Protein 2G5D (pdb70)

Structure (mmCIF, N/CA/C/O backbone):
data_2G5D
#
_entry.id   2G5D
#
_cell.length_a   66.783
_cell.length_b   38.458
_cell.length_c   84.591
_cell.angle_alpha   90.00
_cell.angle_beta   106.46
_cell.angle_gamma   90.00
#
_symmetry.space_group_name_H-M   'P 1 21 1'
#
loop_
_entity.id
_entity.type
_entity.pdbx_description
1 polymer GNA33
2 water water
#
loop_
_atom_site.group_PDB
_atom_site.id
_atom_site.type_symbol
_atom_site.label_atom_id
_atom_site.label_alt_id
_atom_site.label_comp_id
_atom_site.label_asym_id
_atom_site.label_entity_id
_atom_site.label_seq_id
_atom_site.pdbx_PDB_ins_code
_atom_site.Cartn_x
_atom_site.Cartn_y
_atom_site.Cartn_z
_atom_site.occupancy
_atom_site.B_iso_or_equiv
_atom_site.auth_seq_id
_atom_site.auth_comp_id
_atom_site.auth_asym_id
_atom_site.auth_atom_id
_atom_site.pdbx_PDB_model_num
ATOM 1 N N . PRO A 1 21 ? -24.145 12.070 20.013 1.00 42.78 40 PRO A N 1
ATOM 2 C CA . PRO A 1 21 ? -24.976 10.861 20.093 1.00 42.64 40 PRO A CA 1
ATOM 3 C C . PRO A 1 21 ? -24.130 9.610 20.362 1.00 41.91 40 PRO A C 1
ATOM 4 O O . PRO A 1 21 ? -23.447 9.102 19.458 1.00 42.28 40 PRO A O 1
ATOM 8 N N . ASP A 1 22 ? -24.197 9.137 21.606 1.00 40.81 41 ASP A N 1
ATOM 9 C CA . ASP A 1 22 ? -23.385 8.040 22.111 1.00 39.78 41 ASP A CA 1
ATOM 10 C C . ASP A 1 22 ? -23.476 6.759 21.296 1.00 38.57 41 ASP A C 1
ATOM 11 O O . ASP A 1 22 ? -24.552 6.359 20.854 1.00 38.83 41 ASP A O 1
ATOM 16 N N . ARG A 1 23 ? -22.328 6.124 21.106 1.00 37.13 42 ARG A N 1
ATOM 17 C CA . ARG A 1 23 ? -22.237 4.861 20.371 1.00 35.55 42 ARG A CA 1
ATOM 18 C C . ARG A 1 23 ? -22.835 3.727 21.202 1.00 34.74 42 ARG A C 1
ATOM 19 O O . ARG A 1 23 ? -22.904 3.834 22.413 1.00 33.85 42 ARG A O 1
ATOM 27 N N . PRO A 1 24 ? -23.332 2.659 20.552 1.00 34.76 43 PRO A N 1
ATOM 28 C CA . PRO A 1 24 ? -23.800 1.529 21.363 1.00 34.90 43 PRO A CA 1
ATOM 29 C C . PRO A 1 24 ? -22.648 0.733 21.983 1.00 35.40 43 PRO A C 1
ATOM 30 O O . PRO A 1 24 ? -21.565 0.657 21.400 1.00 35.13 43 PRO A O 1
ATOM 34 N N . ALA A 1 25 ? -22.876 0.153 23.155 1.00 35.42 44 ALA A N 1
ATOM 35 C CA . ALA A 1 25 ? -21.819 -0.587 23.823 1.00 36.87 44 ALA A CA 1
ATOM 36 C C . ALA A 1 25 ? -21.626 -2.008 23.309 1.00 37.61 44 ALA A C 1
ATOM 37 O O . ALA A 1 25 ? -20.511 -2.532 23.317 1.00 39.07 44 ALA A O 1
ATOM 39 N N . GLY A 1 26 ? -22.683 -2.670 22.879 1.00 37.93 45 GLY A N 1
ATOM 40 C CA . GLY A 1 26 ? -22.481 -4.077 22.525 1.00 38.17 45 GLY A CA 1
ATOM 41 C C . GLY A 1 26 ? -22.359 -4.983 23.744 1.00 37.43 45 GLY A C 1
ATOM 42 O O . GLY A 1 26 ? -22.100 -4.526 24.856 1.00 37.80 45 GLY A O 1
ATOM 43 N N . ILE A 1 27 ? -22.540 -6.277 23.521 1.00 36.95 46 ILE A N 1
ATOM 44 C CA . ILE A 1 27 ? -22.911 -7.207 24.589 1.00 36.45 46 ILE A CA 1
ATOM 45 C C . ILE A 1 27 ? -21.704 -7.951 25.157 1.00 35.76 46 ILE A C 1
ATOM 46 O O . ILE A 1 27 ? -21.010 -8.638 24.422 1.00 35.58 46 ILE A O 1
ATOM 51 N N . PRO A 1 28 ? -21.437 -7.799 26.468 1.00 35.84 47 PRO A N 1
ATOM 52 C CA . PRO A 1 28 ? -20.255 -8.460 27.042 1.00 35.63 47 PRO A CA 1
ATOM 53 C C . PRO A 1 28 ? -20.438 -9.969 27.222 1.00 35.74 47 PRO A C 1
ATOM 54 O O . PRO A 1 28 ? -21.537 -10.436 27.539 1.00 35.49 47 PRO A O 1
ATOM 58 N N . ASP A 1 29 ? -19.367 -10.720 26.981 1.00 35.76 48 ASP A N 1
ATOM 59 C CA . ASP A 1 29 ? -19.296 -12.116 27.386 1.00 35.65 48 ASP A CA 1
ATOM 60 C C . ASP A 1 29 ? -19.446 -12.126 28.905 1.00 35.21 48 ASP A C 1
ATOM 61 O O . ASP A 1 29 ? -18.899 -11.245 29.586 1.00 34.40 48 ASP A O 1
ATOM 66 N N . PRO A 1 30 ? -20.247 -13.072 29.437 1.00 34.75 49 PRO A N 1
ATOM 67 C CA . PRO A 1 30 ? -20.519 -13.015 30.876 1.00 34.28 49 PRO A CA 1
ATOM 68 C C . PRO A 1 30 ? -19.344 -13.486 31.759 1.00 33.86 49 PRO A C 1
ATOM 69 O O . PRO A 1 30 ? -18.406 -14.122 31.268 1.00 33.54 49 PRO A O 1
ATOM 73 N N . ALA A 1 31 ? -19.394 -13.127 33.043 1.00 33.35 50 ALA A N 1
ATOM 74 C CA . ALA A 1 31 ? -18.340 -13.448 34.009 1.00 32.61 50 ALA A CA 1
ATOM 75 C C . ALA A 1 31 ? -18.029 -14.949 34.006 1.00 32.43 50 ALA A C 1
ATOM 76 O O . ALA A 1 31 ? -18.935 -15.785 33.902 1.00 31.56 50 ALA A O 1
ATOM 78 N N . GLY A 1 32 ? -16.741 -15.281 34.021 1.00 32.47 51 GLY A N 1
ATOM 79 C CA . GLY A 1 32 ? -16.329 -16.678 33.957 1.00 33.08 51 GLY A CA 1
ATOM 80 C C . GLY A 1 32 ? -16.099 -17.217 32.551 1.00 33.47 51 GLY A C 1
ATOM 81 O O . GLY A 1 32 ? -15.697 -18.361 32.403 1.00 32.82 51 GLY A O 1
ATOM 82 N N . THR A 1 33 ? -16.358 -16.411 31.520 1.00 33.54 52 THR A N 1
ATOM 83 C CA . THR A 1 33 ? -16.149 -16.854 30.119 1.00 33.65 52 THR A CA 1
ATOM 84 C C . THR A 1 33 ? -14.660 -17.046 29.848 1.00 33.86 52 THR A C 1
ATOM 85 O O . THR A 1 33 ? -13.841 -16.244 30.276 1.00 33.46 52 THR A O 1
ATOM 89 N N . THR A 1 34 ? -14.314 -18.130 29.157 1.00 33.70 53 THR A N 1
ATOM 90 C CA . THR A 1 34 ? -12.916 -18.454 28.930 1.00 33.86 53 THR A CA 1
ATOM 91 C C . THR A 1 34 ? -12.598 -18.600 27.440 1.00 34.62 53 THR A C 1
ATOM 92 O O . THR A 1 34 ? -13.457 -18.984 26.642 1.00 35.03 53 THR A O 1
ATOM 96 N N . VAL A 1 35 ? -11.361 -18.258 27.084 1.00 34.94 54 VAL A N 1
ATOM 97 C CA . VAL A 1 35 ? -10.781 -18.489 25.758 1.00 35.23 54 VAL A CA 1
ATOM 98 C C . VAL A 1 35 ? -9.395 -19.035 26.063 1.00 35.11 54 VAL A C 1
ATOM 99 O O . VAL A 1 35 ? -8.760 -18.622 27.033 1.00 36.25 54 VAL A O 1
ATOM 103 N N . ALA A 1 36 ? -8.931 -19.985 25.266 1.00 34.80 55 ALA A N 1
ATOM 104 C CA . ALA A 1 36 ? -7.631 -20.593 25.506 1.00 34.29 55 ALA A CA 1
ATOM 105 C C . ALA A 1 36 ? -6.884 -20.746 24.206 1.00 33.82 55 ALA A C 1
ATOM 106 O O . ALA A 1 36 ? -7.488 -20.944 23.157 1.00 34.60 55 ALA A O 1
ATOM 108 N N . GLY A 1 37 ? -5.565 -20.696 24.292 1.00 32.88 56 GLY A N 1
ATOM 109 C CA . GLY A 1 37 ? -4.713 -20.900 23.135 1.00 32.10 56 GLY A CA 1
ATOM 110 C C . GLY A 1 37 ? -3.308 -20.568 23.572 1.00 31.70 56 GLY A C 1
ATOM 111 O O . GLY A 1 37 ? -3.103 -19.643 24.371 1.00 30.68 56 GLY A O 1
ATOM 112 N N . GLY A 1 38 ? -2.352 -21.357 23.097 1.00 31.08 57 GLY A N 1
ATOM 113 C CA . GLY A 1 38 ? -0.929 -21.100 23.308 1.00 31.12 57 GLY A CA 1
ATOM 114 C C . GLY A 1 38 ? -0.427 -21.309 24.721 1.00 31.23 57 GLY A C 1
ATOM 115 O O . GLY A 1 38 ? 0.592 -20.718 25.095 1.00 31.02 57 GLY A O 1
ATOM 116 N N . GLY A 1 39 ? -1.137 -22.146 25.495 1.00 31.26 58 GLY A N 1
ATOM 117 C CA . GLY A 1 39 ? -0.921 -22.281 26.951 1.00 30.88 58 GLY A CA 1
ATOM 118 C C . GLY A 1 39 ? -1.610 -21.188 27.779 1.00 31.00 58 GLY A C 1
ATOM 119 O O . GLY A 1 39 ? -1.677 -21.262 29.020 1.00 31.25 58 GLY A O 1
ATOM 120 N N . ALA A 1 40 ? -2.129 -20.168 27.100 1.00 30.33 59 ALA A N 1
ATOM 121 C CA . ALA A 1 40 ? -2.813 -19.066 27.760 1.00 29.28 59 ALA A CA 1
ATOM 122 C C . ALA A 1 40 ? -4.315 -19.294 27.928 1.00 28.95 59 ALA A C 1
ATOM 123 O O . ALA A 1 40 ? -4.977 -19.938 27.091 1.00 27.63 59 ALA A O 1
ATOM 125 N N . VAL A 1 41 ? -4.838 -18.775 29.035 1.00 28.43 60 VAL A N 1
ATOM 126 C CA . VAL A 1 41 ? -6.280 -18.825 29.321 1.00 28.99 60 VAL A CA 1
ATOM 127 C C . VAL A 1 41 ? -6.781 -17.430 29.733 1.00 29.35 60 VAL A C 1
ATOM 128 O O . VAL A 1 41 ? -6.240 -16.791 30.626 1.00 30.18 60 VAL A O 1
ATOM 132 N N . TYR A 1 42 ? -7.803 -16.944 29.037 1.00 29.60 61 TYR A N 1
ATOM 133 C CA . TYR A 1 42 ? -8.378 -15.631 29.337 1.00 29.24 61 TYR A CA 1
ATOM 134 C C . TYR A 1 42 ? -9.758 -15.807 29.966 1.00 29.01 61 TYR A C 1
ATOM 135 O O . TYR A 1 42 ? -10.580 -16.528 29.426 1.00 28.84 61 TYR A O 1
ATOM 144 N N . THR A 1 43 ? -10.005 -15.144 31.094 1.00 29.12 62 THR A N 1
ATOM 145 C CA . THR A 1 43 ? -11.249 -15.307 31.843 1.00 29.31 62 THR A CA 1
ATOM 146 C C . THR A 1 43 ? -11.883 -13.957 32.101 1.00 30.06 62 THR A C 1
ATOM 147 O O . THR A 1 43 ? -11.235 -13.063 32.656 1.00 29.77 62 THR A O 1
ATOM 151 N N . VAL A 1 44 ? -13.155 -13.821 31.716 1.00 30.33 63 VAL A N 1
ATOM 152 C CA . VAL A 1 44 ? -13.913 -12.610 32.013 1.00 29.91 63 VAL A CA 1
ATOM 153 C C . VAL A 1 44 ? -14.167 -12.507 33.516 1.00 30.27 63 VAL A C 1
ATOM 154 O O . VAL A 1 44 ? -14.681 -13.426 34.127 1.00 29.18 63 VAL A O 1
ATOM 158 N N . VAL A 1 45 ? -13.807 -11.365 34.100 1.00 30.96 64 VAL A N 1
ATOM 159 C CA . VAL A 1 45 ? -14.064 -11.092 35.509 1.00 31.20 64 VAL A CA 1
ATOM 160 C C . VAL A 1 45 ? -14.715 -9.712 35.584 1.00 31.28 64 VAL A C 1
ATOM 161 O O . VAL A 1 45 ? -14.654 -8.972 34.611 1.00 30.36 64 VAL A O 1
ATOM 165 N N . PRO A 1 46 ? -15.346 -9.367 36.736 1.00 31.12 65 PRO A N 1
ATOM 166 C CA . PRO A 1 46 ? -15.828 -7.988 36.952 1.00 30.89 65 PRO A CA 1
ATOM 167 C C . PRO A 1 46 ? -14.697 -6.945 36.958 1.00 30.54 65 PRO A C 1
ATOM 168 O O . PRO A 1 46 ? -13.562 -7.275 37.320 1.00 30.29 65 PRO A O 1
ATOM 172 N N . HIS A 1 47 ? -15.019 -5.697 36.595 1.00 29.97 66 HIS A N 1
ATOM 173 C CA . HIS A 1 47 ? -14.063 -4.584 36.646 1.00 29.59 66 HIS A CA 1
ATOM 174 C C . HIS A 1 47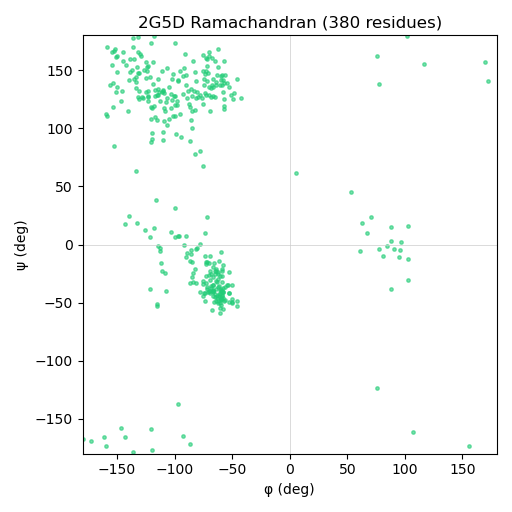 ? -13.465 -4.381 38.030 1.00 29.62 66 HIS A C 1
ATOM 175 O O . HIS A 1 47 ? -12.307 -4.030 38.141 1.00 29.40 66 HIS A O 1
ATOM 182 N N . LEU A 1 48 ? -14.280 -4.593 39.063 1.00 28.97 67 LEU A N 1
ATOM 183 C CA . LEU A 1 48 ? -13.888 -4.381 40.469 1.00 29.36 67 LEU A CA 1
ATOM 184 C C . LEU A 1 48 ? -13.077 -5.526 41.066 1.00 27.67 67 LEU A C 1
ATOM 185 O O . LEU A 1 48 ? -12.623 -5.473 42.196 1.00 28.50 67 LEU A O 1
ATOM 190 N N . SER A 1 49 ? -12.881 -6.560 40.287 1.00 27.98 68 SER A N 1
ATOM 191 C CA . SER A 1 49 ? -11.843 -7.543 40.599 1.00 27.64 68 SER A CA 1
ATOM 192 C C . SER A 1 49 ? -10.382 -7.045 40.350 1.00 28.15 68 SER A C 1
ATOM 193 O O . SER A 1 49 ? -9.423 -7.676 40.816 1.00 27.92 68 SER A O 1
ATOM 196 N N . MET A 1 50 ? -10.225 -5.943 39.606 1.00 28.75 69 MET A N 1
ATOM 197 C CA . MET A 1 50 ? -8.927 -5.276 39.463 1.00 29.05 69 MET A CA 1
ATOM 198 C C . MET A 1 50 ? -8.626 -4.394 40.694 1.00 29.32 69 MET A C 1
ATOM 199 O O . MET A 1 50 ? -9.467 -3.610 41.118 1.00 28.71 69 MET A O 1
ATOM 204 N N . PRO A 1 51 ? -7.446 -4.597 41.310 1.00 28.62 70 PRO A N 1
ATOM 205 C CA . PRO A 1 51 ? -7.144 -3.901 42.553 1.00 28.70 70 PRO A CA 1
ATOM 206 C C . PRO A 1 51 ? -6.957 -2.396 42.304 1.00 29.03 70 PRO A C 1
ATOM 207 O O . PRO A 1 51 ? -6.313 -2.021 41.339 1.00 28.23 70 PRO A O 1
ATOM 211 N N . HIS A 1 52 ? -7.563 -1.563 43.150 1.00 29.71 71 HIS A N 1
ATOM 212 C CA . HIS A 1 52 ? -7.507 -0.100 43.005 1.00 30.31 71 HIS A CA 1
ATOM 213 C C . HIS A 1 52 ? -8.131 0.449 41.722 1.00 30.04 71 HIS A C 1
ATOM 214 O O . HIS A 1 52 ? -7.885 1.596 41.353 1.00 31.00 71 HIS A O 1
ATOM 221 N N . TRP A 1 53 ? -8.968 -0.358 41.086 1.00 29.83 72 TRP A N 1
ATOM 222 C CA . TRP A 1 53 ? -9.796 0.074 39.973 1.00 29.91 72 TRP A CA 1
ATOM 223 C C . TRP A 1 53 ? -10.490 1.413 40.253 1.00 29.72 72 TRP A C 1
ATOM 224 O O . TRP A 1 53 ? -10.409 2.333 39.446 1.00 30.36 72 TRP A O 1
ATOM 235 N N . ALA A 1 54 ? -11.189 1.493 41.379 1.00 29.65 73 ALA A N 1
ATOM 236 C CA . ALA A 1 54 ? -11.941 2.697 41.795 1.00 29.43 73 ALA A CA 1
ATOM 237 C C . ALA A 1 54 ? -11.113 3.974 41.791 1.00 29.66 73 ALA A C 1
ATOM 238 O O . ALA A 1 54 ? -11.604 5.031 41.345 1.00 28.79 73 ALA A O 1
ATOM 240 N N . ALA A 1 55 ? -9.868 3.866 42.281 1.00 29.96 74 ALA A N 1
ATOM 241 C CA . ALA A 1 55 ? -8.957 4.999 42.480 1.00 30.73 74 ALA A CA 1
ATOM 242 C C . ALA A 1 55 ? -8.031 5.369 41.288 1.00 31.49 74 ALA A C 1
ATOM 243 O O . ALA A 1 55 ? -7.165 6.245 41.406 1.00 30.73 74 ALA A O 1
ATOM 245 N N . GLN A 1 56 ? -8.233 4.731 40.143 1.00 31.14 75 GLN A N 1
ATOM 246 C CA . GLN A 1 56 ? -7.469 5.069 38.938 1.00 31.75 75 GLN A CA 1
ATOM 247 C C . GLN A 1 56 ? -7.620 6.514 38.455 1.00 30.99 75 GLN A C 1
ATOM 248 O O . GLN A 1 56 ? -8.688 7.099 38.522 1.00 30.29 75 GLN A O 1
ATOM 254 N N . ASP A 1 57 ? -6.531 7.045 37.915 1.00 31.34 76 ASP A N 1
ATOM 255 C CA . ASP A 1 57 ? -6.585 8.279 37.140 1.00 30.42 76 ASP A CA 1
ATOM 256 C C . ASP A 1 57 ? -7.027 7.880 35.722 1.00 30.16 76 ASP A C 1
ATOM 257 O O . ASP A 1 57 ? -6.211 7.770 34.779 1.00 30.97 76 ASP A O 1
ATOM 262 N N . PHE A 1 58 ? -8.332 7.642 35.587 1.00 28.68 77 PHE A N 1
ATOM 263 C CA . PHE A 1 58 ? -8.942 7.272 34.320 1.00 28.59 77 PHE A CA 1
ATOM 264 C C . PHE A 1 58 ? -8.893 8.393 33.270 1.00 28.61 77 PHE A C 1
ATOM 265 O O . PHE A 1 58 ? -9.057 8.129 32.068 1.00 28.80 77 PHE A O 1
ATOM 273 N N . ALA A 1 59 ? -8.695 9.649 33.691 1.00 27.39 78 ALA A N 1
ATOM 274 C CA . ALA A 1 59 ? -8.493 10.729 32.702 1.00 27.25 78 ALA A CA 1
ATOM 275 C C . ALA A 1 59 ? -7.215 10.452 31.909 1.00 27.42 78 ALA A C 1
ATOM 276 O O . ALA A 1 59 ? -7.186 10.567 30.667 1.00 26.87 78 ALA A O 1
ATOM 278 N N . LYS A 1 60 ? -6.166 10.068 32.636 1.00 27.03 79 LYS A N 1
ATOM 279 C CA . LYS A 1 60 ? -4.883 9.767 32.033 1.00 27.31 79 LYS A CA 1
ATOM 280 C C . LYS A 1 60 ? -4.958 8.513 31.140 1.00 27.45 79 LYS A C 1
ATOM 281 O O . LYS A 1 60 ? -4.404 8.531 30.034 1.00 27.74 79 LYS A O 1
ATOM 287 N N . SER A 1 61 ? -5.677 7.460 31.574 1.00 27.19 80 SER A N 1
ATOM 288 C CA . SER A 1 61 ? -5.850 6.264 30.734 1.00 27.24 80 SER A CA 1
ATOM 289 C C . SER A 1 61 ? -6.616 6.617 29.478 1.00 27.14 80 SER A C 1
ATOM 290 O O . SER A 1 61 ? -6.311 6.099 28.398 1.00 26.61 80 SER A O 1
ATOM 293 N N . LEU A 1 62 ? -7.611 7.501 29.612 1.00 26.68 81 LEU A N 1
ATOM 294 C CA . LEU A 1 62 ? -8.382 7.960 28.426 1.00 26.16 81 LEU A CA 1
ATOM 295 C C . LEU A 1 62 ? -7.521 8.746 27.443 1.00 26.76 81 LEU A C 1
ATOM 296 O O . LEU A 1 62 ? -7.605 8.500 26.243 1.00 27.33 81 LEU A O 1
ATOM 301 N N . GLN A 1 63 ? -6.699 9.682 27.935 1.00 27.65 82 GLN A N 1
ATOM 302 C CA . GLN A 1 63 ? -5.694 10.340 27.082 1.00 27.97 82 GLN A CA 1
ATOM 303 C C . GLN A 1 63 ? -4.861 9.309 26.311 1.00 27.61 82 GLN A C 1
ATOM 304 O O . GLN A 1 63 ? -4.691 9.406 25.093 1.00 27.75 82 GLN A O 1
ATOM 310 N N . SER A 1 64 ? -4.346 8.314 27.023 1.00 28.09 83 SER A N 1
ATOM 311 C CA . SER A 1 64 ? -3.479 7.313 26.420 1.00 28.13 83 SER A CA 1
ATOM 312 C C . SER A 1 64 ? -4.246 6.510 25.350 1.00 27.90 83 SER A C 1
ATOM 313 O O . SER A 1 64 ? -3.747 6.320 24.230 1.00 28.06 83 SER A O 1
ATOM 316 N N . PHE A 1 65 ? -5.471 6.076 25.663 1.00 28.03 84 PHE A N 1
ATOM 317 C CA . PHE A 1 65 ? -6.316 5.344 24.673 1.00 28.24 84 PHE A CA 1
ATOM 318 C C . PHE A 1 65 ? -6.604 6.148 23.397 1.00 27.72 84 PHE A C 1
ATOM 319 O O . PHE A 1 65 ? -6.550 5.605 22.290 1.00 27.94 84 PHE A O 1
ATOM 327 N N . ARG A 1 66 ? -6.942 7.429 23.567 1.00 27.70 85 ARG A N 1
ATOM 328 C CA . ARG A 1 66 ? -7.197 8.380 22.467 1.00 27.34 85 ARG A CA 1
ATOM 329 C C . ARG A 1 66 ? -6.014 8.525 21.520 1.00 27.60 85 ARG A C 1
ATOM 330 O O . ARG A 1 66 ? -6.203 8.598 20.303 1.00 26.88 85 ARG A O 1
ATOM 338 N N . LEU A 1 67 ? -4.792 8.566 22.070 1.00 26.35 86 LEU A N 1
ATOM 339 C CA . LEU A 1 67 ? -3.572 8.589 21.246 1.00 26.57 86 LEU A CA 1
ATOM 340 C C . LEU A 1 67 ? -3.438 7.322 20.364 1.00 26.84 86 LEU A C 1
ATOM 341 O O . LEU A 1 67 ? -3.107 7.406 19.181 1.00 25.67 86 LEU A O 1
ATOM 346 N N . GLY A 1 68 ? -3.692 6.151 20.944 1.00 26.54 87 GLY A N 1
ATOM 347 C CA . GLY A 1 68 ? -3.646 4.907 20.184 1.00 27.53 87 GLY A CA 1
ATOM 348 C C . GLY A 1 68 ? -4.700 4.853 19.076 1.00 27.97 87 GLY A C 1
ATOM 349 O O . GLY A 1 68 ? -4.445 4.288 18.023 1.00 29.39 87 GLY A O 1
ATOM 350 N N . CYS A 1 69 ? -5.857 5.477 19.304 1.00 28.56 88 CYS A N 1
ATOM 351 C CA . CYS A 1 69 ? -6.981 5.490 18.351 1.00 29.26 88 CYS A CA 1
ATOM 352 C C . CYS A 1 69 ? -6.729 6.136 17.008 1.00 29.68 88 CYS A C 1
ATOM 353 O O . CYS A 1 69 ? -7.420 5.795 16.032 1.00 29.87 88 CYS A O 1
ATOM 356 N N . ALA A 1 70 ? -5.745 7.049 16.918 1.00 29.62 89 ALA A N 1
ATOM 357 C CA . ALA A 1 70 ? -5.371 7.632 15.608 1.00 29.69 89 ALA A CA 1
ATOM 358 C C . ALA A 1 70 ? -5.149 6.534 14.558 1.00 29.59 89 ALA A C 1
ATOM 359 O O . ALA A 1 70 ? -5.460 6.709 13.372 1.00 29.46 89 ALA A O 1
ATOM 361 N N . ASN A 1 71 ? -4.619 5.400 14.998 1.00 30.24 90 ASN A N 1
ATOM 362 C CA . ASN A 1 71 ? -4.503 4.198 14.145 1.00 30.66 90 ASN A CA 1
ATOM 363 C C . ASN A 1 71 ? -5.497 3.073 14.511 1.00 31.05 90 ASN A C 1
ATOM 364 O O . ASN A 1 71 ? -6.041 2.397 13.627 1.00 31.77 90 ASN A O 1
ATOM 369 N N . LEU A 1 72 ? -5.716 2.850 15.805 1.00 31.34 91 LEU A N 1
ATOM 370 C CA . LEU A 1 72 ? -6.529 1.726 16.259 1.00 31.65 91 LEU A CA 1
ATOM 371 C C . LEU A 1 72 ? -7.971 1.837 15.769 1.00 32.29 91 LEU A C 1
ATOM 372 O O . LEU A 1 72 ? -8.635 0.821 15.544 1.00 32.31 91 LEU A O 1
ATOM 377 N N . LYS A 1 73 ? -8.445 3.075 15.583 1.00 33.10 92 LYS A N 1
ATOM 378 C CA . LYS A 1 73 ? -9.821 3.335 15.145 1.00 33.75 92 LYS A CA 1
ATOM 379 C C . LYS A 1 73 ? -10.164 2.692 13.799 1.00 34.85 92 LYS A C 1
ATOM 380 O O . LYS A 1 73 ? -11.350 2.498 13.476 1.00 34.74 92 LYS A O 1
ATOM 386 N N . ASN A 1 74 ? -9.120 2.386 13.019 1.00 35.59 93 ASN A N 1
ATOM 387 C CA . ASN A 1 74 ? -9.251 1.819 11.682 1.00 35.92 93 ASN A CA 1
ATOM 388 C C . ASN A 1 74 ? -9.288 0.294 11.657 1.00 35.99 93 ASN A C 1
ATOM 389 O O . ASN A 1 74 ? -9.536 -0.311 10.601 1.00 36.01 93 ASN A O 1
ATOM 394 N N . ARG A 1 75 ? -9.046 -0.320 12.810 1.00 35.44 94 ARG A N 1
ATOM 395 C CA . ARG A 1 75 ? -9.062 -1.772 12.930 1.00 35.61 94 ARG A CA 1
ATOM 396 C C . ARG A 1 75 ? -10.457 -2.269 13.243 1.00 34.47 94 ARG A C 1
ATOM 397 O O . ARG A 1 75 ? -11.121 -1.758 14.142 1.00 33.71 94 ARG A O 1
ATOM 405 N N . GLN A 1 76 ? -10.887 -3.283 12.498 1.00 33.90 95 GLN A N 1
ATOM 406 C CA . GLN A 1 76 ? -12.220 -3.856 12.661 1.00 33.18 95 GLN A CA 1
ATOM 407 C C . GLN A 1 76 ? -12.567 -4.182 14.117 1.00 31.28 95 GLN A C 1
ATOM 408 O O . GLN A 1 76 ? -11.837 -4.894 14.814 1.00 30.35 95 GLN A O 1
ATOM 414 N N . GLY A 1 77 ? -13.691 -3.635 14.566 1.00 30.30 96 GLY A N 1
ATOM 415 C CA . GLY A 1 77 ? -14.194 -3.900 15.906 1.00 29.56 96 GLY A CA 1
ATOM 416 C C . GLY A 1 77 ? -13.812 -2.859 16.950 1.00 29.98 96 GLY A C 1
ATOM 417 O O . GLY A 1 77 ? -14.286 -2.929 18.093 1.00 29.32 96 GLY A O 1
ATOM 418 N N . TRP A 1 78 ? -12.988 -1.881 16.553 1.00 30.15 97 TRP A N 1
ATOM 419 C CA . TRP A 1 78 ? -12.512 -0.830 17.460 1.00 30.12 97 TRP A CA 1
ATOM 420 C C . TRP A 1 78 ? -13.061 0.559 17.110 1.00 30.05 97 TRP A C 1
ATOM 421 O O . TRP A 1 78 ? -12.810 1.510 17.831 1.00 30.77 97 TRP A O 1
ATOM 432 N N . GLN A 1 79 ? -13.830 0.664 16.028 1.00 30.15 98 GLN A N 1
ATOM 433 C CA . GLN A 1 79 ? -14.316 1.945 15.515 1.00 30.20 98 GLN A CA 1
ATOM 434 C C . GLN A 1 79 ? -15.192 2.694 16.514 1.00 29.63 98 GLN A C 1
ATOM 435 O O . GLN A 1 79 ? -14.991 3.885 16.748 1.00 29.25 98 GLN A O 1
ATOM 441 N N . ASP A 1 80 ? -16.189 1.992 17.055 1.00 29.08 99 ASP A N 1
ATOM 442 C CA . ASP A 1 80 ? -17.122 2.539 18.044 1.00 28.35 99 ASP A CA 1
ATOM 443 C C . ASP A 1 80 ? -16.477 2.984 19.375 1.00 28.07 99 ASP A C 1
ATOM 444 O O . ASP A 1 80 ? -16.753 4.098 19.848 1.00 27.51 99 ASP A O 1
ATOM 449 N N . VAL A 1 81 ? -15.635 2.138 19.972 1.00 28.06 100 VAL A N 1
ATOM 450 C CA . VAL A 1 81 ? -14.900 2.557 21.189 1.00 28.11 100 VAL A CA 1
ATOM 451 C C . VAL A 1 81 ? -13.984 3.765 20.933 1.00 29.26 100 VAL A C 1
ATOM 452 O O . VAL A 1 81 ? -13.925 4.697 21.741 1.00 29.42 100 VAL A O 1
ATOM 456 N N . CYS A 1 82 ? -13.283 3.763 19.802 1.00 29.84 101 CYS A N 1
ATOM 457 C CA . CYS A 1 82 ? -12.431 4.915 19.454 1.00 29.77 101 CYS A CA 1
ATOM 458 C C . CYS A 1 82 ? -13.206 6.215 19.206 1.00 29.46 101 CYS A C 1
ATOM 459 O O . CYS A 1 82 ? -12.795 7.283 19.669 1.00 28.83 101 CYS A O 1
ATOM 462 N N . ALA A 1 83 ? -14.326 6.125 18.484 1.00 29.46 102 ALA A N 1
ATOM 463 C CA . ALA A 1 83 ? -15.205 7.276 18.308 1.00 29.93 102 ALA A CA 1
ATOM 464 C C . ALA A 1 83 ? -15.721 7.770 19.665 1.00 29.84 102 ALA A C 1
ATOM 465 O O . ALA A 1 83 ? -15.682 8.971 19.960 1.00 29.20 102 ALA A O 1
ATOM 467 N N . GLN A 1 84 ? -16.173 6.834 20.494 1.00 29.53 103 GLN A N 1
ATOM 468 C CA . GLN A 1 84 ? -16.765 7.169 21.792 1.00 29.43 103 GLN A CA 1
ATOM 469 C C . GLN A 1 84 ? -15.738 7.768 22.764 1.00 29.46 103 GLN A C 1
ATOM 470 O O . GLN A 1 84 ? -16.080 8.635 23.573 1.00 28.51 103 GLN A O 1
ATOM 476 N N . ALA A 1 85 ? -14.495 7.276 22.684 1.00 29.30 104 ALA A N 1
ATOM 477 C CA . ALA A 1 85 ? -13.374 7.827 23.443 1.00 29.40 104 ALA A CA 1
ATOM 478 C C . ALA A 1 85 ? -13.238 9.335 23.201 1.00 28.94 104 ALA A C 1
ATOM 479 O O . ALA A 1 85 ? -12.890 10.060 24.113 1.00 29.05 104 ALA A O 1
ATOM 481 N N . PHE A 1 86 ? -13.540 9.797 21.985 1.00 30.11 105 PHE A N 1
ATOM 482 C CA . PHE A 1 86 ? -13.417 11.219 21.649 1.00 30.47 105 PHE A CA 1
ATOM 483 C C . PHE A 1 86 ? -14.642 12.054 22.033 1.00 30.47 105 PHE A C 1
ATOM 484 O O . PHE A 1 86 ? -14.570 13.273 22.100 1.00 30.30 105 PHE A O 1
ATOM 492 N N . GLN A 1 87 ? -15.751 11.379 22.320 1.00 30.09 106 GLN A N 1
ATOM 493 C CA . GLN A 1 87 ? -16.941 12.019 22.867 1.00 30.99 106 GLN A CA 1
ATOM 494 C C . GLN A 1 87 ? -17.030 11.895 24.406 1.00 30.24 106 GLN A C 1
ATOM 495 O O . GLN A 1 87 ? -18.026 12.272 25.003 1.00 31.12 106 GLN A O 1
ATOM 501 N N . THR A 1 88 ? -15.967 11.375 25.027 1.00 29.76 107 THR A N 1
ATOM 502 C CA . THR A 1 88 ? -15.843 11.251 26.468 1.00 28.69 107 THR A CA 1
ATOM 503 C C . THR A 1 88 ? -14.927 12.354 27.066 1.00 29.89 107 THR A C 1
ATOM 504 O O . THR A 1 88 ? -13.789 12.497 26.633 1.00 29.99 107 THR A O 1
ATOM 508 N N . PRO A 1 89 ? -15.428 13.145 28.057 1.00 29.82 108 PRO A N 1
ATOM 509 C CA . PRO A 1 89 ? -14.577 14.180 28.655 1.00 29.92 108 PRO A CA 1
ATOM 510 C C . PRO A 1 89 ? -13.293 13.628 29.280 1.00 29.79 108 PRO A C 1
ATOM 511 O O . PRO A 1 89 ? -13.294 12.521 29.834 1.00 28.55 108 PRO A O 1
ATOM 515 N N . ILE A 1 90 ? -12.207 14.401 29.203 1.00 30.23 109 ILE A N 1
ATOM 516 C CA . ILE A 1 90 ? -10.965 14.003 29.865 1.00 30.04 109 ILE A CA 1
ATOM 517 C C . ILE A 1 90 ? -11.070 14.291 31.359 1.00 31.04 109 ILE A C 1
ATOM 518 O O . ILE A 1 90 ? -10.547 15.309 31.847 1.00 30.22 109 ILE A O 1
ATOM 523 N N . HIS A 1 91 ? -11.752 13.369 32.053 1.00 30.77 110 HIS A N 1
ATOM 524 C CA . HIS A 1 91 ? -12.010 13.407 33.500 1.00 30.61 110 HIS A CA 1
ATOM 525 C C . HIS A 1 91 ? -12.245 11.989 33.954 1.00 30.38 110 HIS A C 1
ATOM 526 O O . HIS A 1 91 ? -12.957 11.240 33.291 1.00 31.19 110 HIS 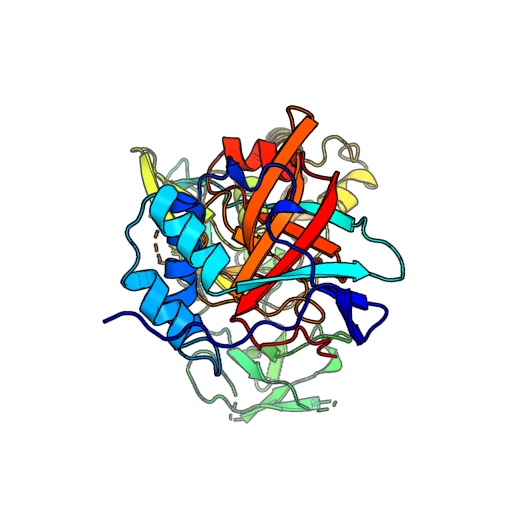A O 1
ATOM 533 N N . SER A 1 92 ? -11.657 11.634 35.098 1.00 30.31 111 SER A N 1
ATOM 534 C CA . SER A 1 92 ? -11.730 10.292 35.657 1.00 28.84 111 SER A CA 1
ATOM 535 C C . SER A 1 92 ? -13.119 9.760 35.958 1.00 28.79 111 SER A C 1
ATOM 536 O O . SER A 1 92 ? -13.308 8.545 35.953 1.00 28.96 111 SER A O 1
ATOM 539 N N . PHE A 1 93 ? -14.079 10.643 36.235 1.00 28.38 112 PHE A N 1
ATOM 540 C CA . PHE A 1 93 ? -15.445 10.204 36.525 1.00 28.34 112 PHE A CA 1
ATOM 541 C C . PHE A 1 93 ? -16.090 9.600 35.282 1.00 28.72 112 PHE A C 1
ATOM 542 O O . PHE A 1 93 ? -16.531 8.444 35.293 1.00 28.35 112 PHE A O 1
ATOM 550 N N . GLN A 1 94 ? -16.123 10.398 34.217 1.00 28.33 113 GLN A N 1
ATOM 551 C CA . GLN A 1 94 ? -16.657 9.999 32.907 1.00 27.84 113 GLN A CA 1
ATOM 552 C C . GLN A 1 94 ? -15.842 8.903 32.206 1.00 27.99 113 GLN A C 1
ATOM 553 O O . GLN A 1 94 ? -16.409 7.976 31.583 1.00 27.67 113 GLN A O 1
ATOM 559 N N . ALA A 1 95 ? -14.518 9.018 32.312 1.00 27.39 114 ALA A N 1
ATOM 560 C CA . ALA A 1 95 ? -13.577 8.078 31.726 1.00 27.53 114 ALA A CA 1
ATOM 561 C C . ALA A 1 95 ? -13.667 6.698 32.379 1.00 27.61 114 ALA A C 1
ATOM 562 O O . ALA A 1 95 ? -13.559 5.697 31.701 1.00 27.52 114 ALA A O 1
ATOM 564 N N . LYS A 1 96 ? -13.854 6.644 33.695 1.00 28.73 115 LYS A N 1
ATOM 565 C CA . LYS A 1 96 ? -14.149 5.363 34.360 1.00 29.57 115 LYS A CA 1
ATOM 566 C C . LYS A 1 96 ? -15.397 4.688 33.774 1.00 30.37 115 LYS A C 1
ATOM 567 O O . LYS A 1 96 ? -15.387 3.481 33.476 1.00 30.81 115 LYS A O 1
ATOM 573 N N . ARG A 1 97 ? -16.470 5.467 33.647 1.00 30.27 116 ARG A N 1
ATOM 574 C CA . ARG A 1 97 ? -17.734 4.943 33.118 1.00 30.42 116 ARG A CA 1
ATOM 575 C C . ARG A 1 97 ? -17.657 4.441 31.698 1.00 29.69 116 ARG A C 1
ATOM 576 O O . ARG A 1 97 ? -18.289 3.444 31.384 1.00 29.89 116 ARG A O 1
ATOM 584 N N . PHE A 1 98 ? -16.864 5.132 30.872 1.00 28.67 117 PHE A N 1
ATOM 585 C CA . PHE A 1 98 ? -16.468 4.693 29.527 1.00 28.71 117 PHE A CA 1
ATOM 586 C C . PHE A 1 98 ? -15.782 3.300 29.506 1.00 28.83 117 PHE A C 1
ATOM 587 O O . PHE A 1 98 ? -16.133 2.451 28.685 1.00 27.50 117 PHE A O 1
ATOM 595 N N . PHE A 1 99 ? -14.807 3.088 30.394 1.00 28.51 118 PHE A N 1
ATOM 596 C CA . PHE A 1 99 ? -14.079 1.819 30.425 1.00 29.06 118 PHE A CA 1
ATOM 597 C C . PHE A 1 99 ? -14.971 0.707 31.000 1.00 28.39 118 PHE A C 1
ATOM 598 O O . PHE A 1 99 ? -14.842 -0.440 30.619 1.00 29.52 118 PHE A O 1
ATOM 606 N N . GLU A 1 100 ? -15.854 1.052 31.930 1.00 29.44 119 GLU A N 1
ATOM 607 C CA . GLU A 1 100 ? -16.822 0.098 32.505 1.00 30.04 119 GLU A CA 1
ATOM 608 C C . GLU A 1 100 ? -17.952 -0.325 31.577 1.00 30.61 119 GLU A C 1
ATOM 609 O O . GLU A 1 100 ? -18.362 -1.505 31.568 1.00 30.44 119 GLU A O 1
ATOM 615 N N . ARG A 1 101 ? -18.426 0.642 30.796 1.00 30.48 120 ARG A N 1
ATOM 616 C CA . ARG A 1 101 ? -19.602 0.504 29.974 1.00 30.52 120 ARG A CA 1
ATOM 617 C C . ARG A 1 101 ? -19.317 -0.126 28.622 1.00 30.05 120 ARG A C 1
ATOM 618 O O . ARG A 1 101 ? -20.182 -0.783 28.077 1.00 29.09 120 ARG A O 1
ATOM 626 N N . TYR A 1 102 ? -18.098 0.048 28.118 1.00 29.30 121 TYR A N 1
ATOM 627 C CA . TYR A 1 102 ? -17.758 -0.340 26.741 1.00 29.48 121 TYR A CA 1
ATOM 628 C C . TYR A 1 102 ? -16.777 -1.516 26.608 1.00 29.46 121 TYR A C 1
ATOM 629 O O . TYR A 1 102 ? -16.657 -2.121 25.534 1.00 29.32 121 TYR A O 1
ATOM 638 N N . PHE A 1 103 ? -16.093 -1.842 27.700 1.00 29.72 122 PHE A N 1
ATOM 639 C CA . PHE A 1 103 ? -15.075 -2.893 27.709 1.00 30.07 122 PHE A CA 1
ATOM 640 C C . PHE A 1 103 ? -15.389 -3.960 28.746 1.00 29.49 122 PHE A C 1
ATOM 641 O O . PHE A 1 103 ? -16.086 -3.708 29.749 1.00 29.51 122 PHE A O 1
ATOM 649 N N . THR A 1 104 ? -14.878 -5.156 28.471 1.00 29.54 123 THR A N 1
ATOM 650 C CA . THR A 1 104 ? -14.923 -6.293 29.385 1.00 28.96 123 THR A CA 1
ATOM 651 C C . THR A 1 104 ? -13.496 -6.686 29.751 1.00 28.86 123 THR A C 1
ATOM 652 O O . THR A 1 104 ? -12.634 -6.793 28.861 1.00 27.42 123 THR A O 1
ATOM 656 N N . PRO A 1 105 ? -13.220 -6.893 31.066 1.00 29.36 124 PRO A N 1
ATOM 657 C CA . PRO A 1 105 ? -11.891 -7.340 31.466 1.00 29.21 124 PRO A CA 1
ATOM 658 C C . PRO A 1 105 ? -11.693 -8.870 31.348 1.00 29.54 124 PRO A C 1
ATOM 659 O O . PRO A 1 105 ? -12.529 -9.662 31.796 1.00 29.21 124 PRO A O 1
ATOM 663 N N . TRP A 1 106 ? -10.584 -9.253 30.737 1.00 29.92 125 TRP A N 1
ATOM 664 C CA . TRP A 1 106 ? -10.182 -10.662 30.611 1.00 29.36 125 TRP A CA 1
ATOM 665 C C . TRP A 1 106 ? -8.902 -10.857 31.385 1.00 29.57 125 TRP A C 1
ATOM 666 O O . TRP A 1 106 ? -7.837 -10.399 30.951 1.00 29.05 125 TRP A O 1
ATOM 677 N N . GLN A 1 107 ? -9.015 -11.536 32.531 1.00 30.22 126 GLN A N 1
ATOM 678 C CA . GLN A 1 107 ? -7.837 -11.909 33.324 1.00 29.79 126 GLN A CA 1
ATOM 679 C C . GLN A 1 107 ? -6.981 -12.926 32.551 1.00 29.92 126 GLN A C 1
ATOM 680 O O . GLN A 1 107 ? -7.510 -13.872 31.959 1.00 30.14 126 GLN A O 1
ATOM 686 N N . VAL A 1 108 ? -5.669 -12.715 32.559 1.00 29.79 127 VAL A N 1
ATOM 687 C CA . VAL A 1 108 ? -4.744 -13.467 31.703 1.00 30.08 127 VAL A CA 1
ATOM 688 C C . VAL A 1 108 ? -3.918 -14.463 32.524 1.00 29.82 127 VAL A C 1
ATOM 689 O O . VAL A 1 108 ? -3.264 -14.080 33.510 1.00 29.07 127 VAL A O 1
ATOM 693 N N . ALA A 1 109 ? -4.001 -15.741 32.152 1.00 29.43 128 ALA A N 1
ATOM 694 C CA . ALA A 1 109 ? -3.070 -16.743 32.676 1.00 30.93 128 ALA A CA 1
ATOM 695 C C . ALA A 1 109 ? -2.181 -17.263 31.560 1.00 30.83 128 ALA A C 1
ATOM 696 O O . ALA A 1 109 ? -2.657 -17.598 30.481 1.00 31.49 128 ALA A O 1
ATOM 698 N N . GLY A 1 110 ? -0.878 -17.291 31.821 1.00 31.65 129 GLY A N 1
ATOM 699 C CA . GLY A 1 110 ? 0.097 -17.906 30.930 1.00 31.73 129 GLY A CA 1
ATOM 700 C C . GLY A 1 110 ? 0.649 -19.178 31.537 1.00 32.90 129 GLY A C 1
ATOM 701 O O . GLY A 1 110 ? 1.300 -19.153 32.589 1.00 32.71 129 GLY A O 1
ATOM 702 N N . ASN A 1 111 ? 0.401 -20.297 30.859 1.00 34.01 130 ASN A N 1
ATOM 703 C CA . ASN A 1 111 ? 0.920 -21.599 31.287 1.00 34.93 130 ASN A CA 1
ATOM 704 C C . ASN A 1 111 ? 0.566 -21.929 32.745 1.00 34.78 130 ASN A C 1
ATOM 705 O O . ASN A 1 111 ? 1.418 -22.361 33.530 1.00 35.12 130 ASN A O 1
ATOM 710 N N . GLY A 1 112 ? -0.701 -21.685 33.083 1.00 34.44 131 GLY A N 1
ATOM 711 C CA . GLY A 1 112 ? -1.264 -22.018 34.381 1.00 34.81 131 GLY A CA 1
ATOM 712 C C . GLY A 1 112 ? -1.047 -21.008 35.493 1.00 34.57 131 GLY A C 1
ATOM 713 O O . GLY A 1 112 ? -1.531 -21.205 36.614 1.00 35.00 131 GLY A O 1
ATOM 714 N N . SER A 1 113 ? -0.343 -19.922 35.185 1.00 34.37 132 SER A N 1
ATOM 715 C CA . SER A 1 113 ? 0.014 -18.927 36.188 1.00 33.77 132 SER A CA 1
ATOM 716 C C . SER A 1 113 ? -0.481 -17.530 35.837 1.00 32.93 132 SER A C 1
ATOM 717 O O . SER A 1 113 ? -0.261 -17.021 34.733 1.00 32.65 132 SER A O 1
ATOM 720 N N . LEU A 1 114 ? -1.181 -16.926 36.793 1.00 32.28 133 LEU A N 1
ATOM 721 C CA . LEU A 1 114 ? -1.579 -15.526 36.708 1.00 31.74 133 LEU A CA 1
ATOM 722 C C . LEU A 1 114 ? -0.366 -14.594 36.837 1.00 31.56 133 LEU A C 1
ATOM 723 O O . LEU A 1 114 ? -0.400 -13.445 36.389 1.00 31.91 133 LEU A O 1
ATOM 728 N N . ALA A 1 115 ? 0.704 -15.093 37.446 1.00 31.01 134 ALA A N 1
ATOM 729 C CA . ALA A 1 115 ? 1.868 -14.269 37.752 1.00 30.88 134 ALA A CA 1
ATOM 730 C C . ALA A 1 115 ? 2.813 -14.202 36.571 1.00 31.12 134 ALA A C 1
ATOM 731 O O . ALA A 1 115 ? 3.139 -15.237 35.964 1.00 32.08 134 ALA A O 1
ATOM 733 N N . GLY A 1 116 ? 3.268 -12.995 36.259 1.00 30.74 135 GLY A N 1
ATOM 734 C CA . GLY A 1 116 ? 4.193 -12.774 35.148 1.00 31.20 135 GLY A CA 1
ATOM 735 C C . GLY A 1 116 ? 5.209 -11.695 35.454 1.00 31.59 135 GLY A C 1
ATOM 736 O O . GLY A 1 116 ? 5.385 -11.286 36.610 1.00 31.55 135 GLY A O 1
ATOM 737 N N . THR A 1 117 ? 5.887 -11.227 34.414 1.00 31.33 136 THR A N 1
ATOM 738 C CA . THR A 1 117 ? 7.028 -10.340 34.603 1.00 31.24 136 THR A CA 1
ATOM 739 C C . THR A 1 117 ? 6.764 -8.941 34.053 1.00 30.02 136 THR A C 1
ATOM 740 O O . THR A 1 117 ? 6.300 -8.777 32.929 1.00 30.60 136 THR A O 1
ATOM 744 N N . VAL A 1 118 ? 7.021 -7.951 34.900 1.00 29.72 137 VAL A N 1
ATOM 745 C CA . VAL A 1 118 ? 6.997 -6.547 34.530 1.00 29.23 137 VAL A CA 1
ATOM 746 C C . VAL A 1 118 ? 8.409 -5.973 34.599 1.00 29.12 137 VAL A C 1
ATOM 747 O O . VAL A 1 118 ? 9.086 -6.045 35.630 1.00 27.06 137 VAL A O 1
ATOM 751 N N . THR A 1 119 ? 8.838 -5.427 33.467 1.00 29.03 138 THR A N 1
ATOM 752 C CA . THR A 1 119 ? 10.071 -4.642 33.380 1.00 29.93 138 THR A CA 1
ATOM 753 C C . THR A 1 119 ? 9.715 -3.218 32.948 1.00 29.91 138 THR A C 1
ATOM 754 O O . THR A 1 119 ? 8.529 -2.889 32.734 1.00 28.63 138 THR A O 1
ATOM 758 N N . GLY A 1 120 ? 10.733 -2.369 32.828 1.00 30.39 139 GLY A N 1
ATOM 759 C CA . GLY A 1 120 ? 10.503 -0.963 32.500 1.00 30.79 139 GLY A CA 1
ATOM 760 C C . GLY A 1 120 ? 11.402 -0.425 31.406 1.00 30.76 139 GLY A C 1
ATOM 761 O O . GLY A 1 120 ? 12.562 -0.812 31.294 1.00 30.76 139 GLY A O 1
ATOM 762 N N . TYR A 1 121 ? 10.864 0.457 30.579 1.00 30.81 140 TYR A N 1
ATOM 763 C CA . TYR A 1 121 ? 11.685 1.140 29.589 1.00 30.85 140 TYR A CA 1
ATOM 764 C C . TYR A 1 121 ? 11.348 2.607 29.552 1.00 30.56 140 TYR A C 1
ATOM 765 O O . TYR A 1 121 ? 10.360 3.029 30.153 1.00 30.27 140 TYR A O 1
ATOM 774 N N . TYR A 1 122 ? 12.169 3.376 28.837 1.00 30.04 141 TYR A N 1
ATOM 775 C CA . TYR A 1 122 ? 12.046 4.830 28.833 1.00 29.46 141 TYR A CA 1
ATOM 776 C C . TYR A 1 122 ? 12.691 5.488 27.615 1.00 29.09 141 TYR A C 1
ATOM 777 O O . TYR A 1 122 ? 13.396 4.840 26.840 1.00 29.06 141 TYR A O 1
ATOM 786 N N . GLU A 1 123 ? 12.424 6.781 27.462 1.00 28.48 142 GLU A N 1
ATOM 787 C CA . GLU A 1 123 ? 13.017 7.594 26.420 1.00 28.79 142 GLU A CA 1
ATOM 788 C C . GLU A 1 123 ? 14.159 8.444 26.990 1.00 27.34 142 GLU A C 1
ATOM 789 O O . GLU A 1 123 ? 13.925 9.372 27.764 1.00 27.40 142 GLU A O 1
ATOM 795 N N . PRO A 1 124 ? 15.412 8.135 26.614 1.00 26.61 143 PRO A N 1
ATOM 796 C CA . PRO A 1 124 ? 16.513 8.928 27.195 1.00 25.99 143 PRO A CA 1
ATOM 797 C C . PRO A 1 124 ? 16.599 10.374 26.690 1.00 25.89 143 PRO A C 1
ATOM 798 O O . PRO A 1 124 ? 16.243 10.666 25.544 1.00 25.29 143 PRO A O 1
ATOM 802 N N . VAL A 1 125 ? 17.043 11.260 27.583 1.00 26.16 144 VAL A N 1
ATOM 803 C CA . VAL A 1 125 ? 17.492 12.620 27.246 1.00 26.10 144 VAL A CA 1
ATOM 804 C C . VAL A 1 125 ? 19.027 12.638 27.276 1.00 25.82 144 VAL A C 1
ATOM 805 O O . VAL A 1 125 ? 19.638 12.163 28.217 1.00 25.70 144 VAL A O 1
ATOM 809 N N . LEU A 1 126 ? 19.657 13.149 26.230 1.00 25.73 145 LEU A N 1
ATOM 810 C CA . LEU A 1 126 ? 21.114 13.287 26.289 1.00 26.28 145 LEU A CA 1
ATOM 811 C C . LEU A 1 126 ? 21.583 14.643 25.811 1.00 25.50 145 LEU A C 1
ATOM 812 O O . LEU A 1 126 ? 21.042 15.188 24.865 1.00 25.08 145 LEU A O 1
ATOM 817 N N . LYS A 1 127 ? 22.576 15.188 26.507 1.00 25.73 146 LYS A N 1
ATOM 818 C CA . LYS A 1 127 ? 23.184 16.465 26.120 1.00 26.01 146 LYS A CA 1
ATOM 819 C C . LYS A 1 127 ? 23.764 16.375 24.701 1.00 26.24 146 LYS A C 1
ATOM 820 O O . LYS A 1 127 ? 24.376 15.372 24.322 1.00 25.70 146 LYS A O 1
ATOM 826 N N . GLY A 1 128 ? 23.545 17.421 23.913 1.00 26.74 147 GLY A N 1
ATOM 827 C CA . GLY A 1 128 ? 23.967 17.419 22.520 1.00 27.11 147 GLY A CA 1
ATOM 828 C C . GLY A 1 128 ? 23.609 18.716 21.836 1.00 26.99 147 GLY A C 1
ATOM 829 O O . GLY A 1 128 ? 23.251 19.680 22.504 1.00 26.83 147 GLY A O 1
ATOM 830 N N . ASP A 1 129 ? 23.706 18.739 20.507 1.00 26.97 148 ASP A N 1
ATOM 831 C CA . ASP A 1 129 ? 23.406 19.946 19.732 1.00 27.28 148 ASP A CA 1
ATOM 832 C C . ASP A 1 129 ? 22.930 19.585 18.324 1.00 27.32 148 ASP A C 1
ATOM 833 O O . ASP A 1 129 ? 23.075 18.455 17.892 1.00 27.32 148 ASP A O 1
ATOM 838 N N . GLY A 1 130 ? 22.361 20.557 17.614 1.00 28.14 149 GLY A N 1
ATOM 839 C CA . GLY A 1 130 ? 21.994 20.386 16.207 1.00 28.75 149 GLY A CA 1
ATOM 840 C C . GLY A 1 130 ? 23.191 20.572 15.292 1.00 29.61 149 GLY A C 1
ATOM 841 O O . GLY A 1 130 ? 23.085 20.385 14.083 1.00 29.68 149 GLY A O 1
ATOM 842 N N . ARG A 1 131 ? 24.327 20.927 15.897 1.00 30.04 150 ARG A N 1
ATOM 843 C CA . ARG A 1 131 ? 25.588 21.196 15.214 1.00 30.75 150 ARG A CA 1
ATOM 844 C C . ARG A 1 131 ? 26.708 20.458 15.899 1.00 31.05 150 ARG A C 1
ATOM 845 O O . ARG A 1 131 ? 26.570 20.011 17.039 1.00 31.26 150 ARG A O 1
ATOM 853 N N . ARG A 1 132 ? 27.842 20.370 15.219 1.00 31.57 151 ARG A N 1
ATOM 854 C CA . ARG A 1 132 ? 29.064 19.938 15.866 1.00 31.89 151 ARG A CA 1
ATOM 855 C C . ARG A 1 132 ? 29.601 21.131 16.656 1.00 31.67 151 ARG A C 1
ATOM 856 O O . ARG A 1 132 ? 29.696 22.222 16.130 1.00 31.49 151 ARG A O 1
ATOM 864 N N . THR A 1 133 ? 29.905 20.919 17.931 1.00 31.92 152 THR A N 1
ATOM 865 C CA . THR A 1 133 ? 30.544 21.931 18.766 1.00 32.11 152 THR A CA 1
ATOM 866 C C . THR A 1 133 ? 31.722 21.280 19.490 1.00 32.50 152 THR A C 1
ATOM 867 O O . THR A 1 133 ? 31.966 20.083 19.336 1.00 32.49 152 THR A O 1
ATOM 871 N N . GLU A 1 134 ? 32.441 22.068 20.285 1.00 32.78 153 GLU A N 1
ATOM 872 C CA . GLU A 1 134 ? 33.551 21.555 21.084 1.00 33.67 153 GLU A CA 1
ATOM 873 C C . GLU A 1 134 ? 33.074 20.437 22.021 1.00 33.13 153 GLU A C 1
ATOM 874 O O . GLU A 1 134 ? 33.751 19.420 22.193 1.00 33.03 153 GLU A O 1
ATOM 880 N N . ARG A 1 135 ? 31.895 20.645 22.599 1.00 33.30 154 ARG A N 1
ATOM 881 C CA . ARG A 1 135 ? 31.248 19.711 23.519 1.00 33.29 154 ARG A CA 1
ATOM 882 C C . ARG A 1 135 ? 30.568 18.520 22.825 1.00 32.93 154 ARG A C 1
ATOM 883 O O . ARG A 1 135 ? 30.621 17.396 23.326 1.00 32.81 154 ARG A O 1
ATOM 891 N N . ALA A 1 136 ? 29.904 18.787 21.696 1.00 32.69 155 ALA A N 1
ATOM 892 C CA . ALA A 1 136 ? 29.060 17.802 21.021 1.00 32.56 155 ALA A CA 1
ATOM 893 C C . ALA A 1 136 ? 29.680 17.333 19.708 1.00 32.58 155 ALA A C 1
ATOM 894 O O . ALA A 1 136 ? 29.517 17.977 18.668 1.00 32.40 155 ALA A O 1
ATOM 896 N N . ARG A 1 137 ? 30.369 16.193 19.773 1.00 32.44 156 ARG A N 1
ATOM 897 C CA . ARG A 1 137 ? 31.243 15.699 18.694 1.00 32.74 156 ARG A CA 1
ATOM 898 C C . ARG A 1 137 ? 30.747 14.402 18.001 1.00 32.28 156 ARG A C 1
ATOM 899 O O . ARG A 1 137 ? 31.344 13.970 17.023 1.00 32.18 156 ARG A O 1
ATOM 907 N N . PHE A 1 138 ? 29.667 13.797 18.498 1.00 31.60 157 PHE A N 1
ATOM 908 C CA . PHE A 1 138 ? 29.255 12.459 18.031 1.00 31.35 157 PHE A CA 1
ATOM 909 C C . PHE A 1 138 ? 27.986 12.497 17.203 1.00 30.67 157 PHE A C 1
ATOM 910 O O . PHE A 1 138 ? 26.894 12.658 17.750 1.00 30.50 157 PHE A O 1
ATOM 918 N N . PRO A 1 139 ? 28.122 12.322 15.878 1.00 30.22 158 PRO A N 1
ATOM 919 C CA . PRO A 1 139 ? 26.984 12.435 14.958 1.00 30.35 158 PRO A CA 1
ATOM 920 C C . PRO A 1 139 ? 25.888 11.370 15.166 1.00 29.93 158 PRO A C 1
ATOM 921 O O . PRO A 1 139 ? 26.197 10.195 15.392 1.00 30.11 158 PRO A O 1
ATOM 925 N N . ILE A 1 140 ? 24.626 11.799 15.108 1.00 29.40 159 ILE A N 1
ATOM 926 C CA . ILE A 1 140 ? 23.472 10.891 15.041 1.00 29.01 159 ILE A CA 1
ATOM 927 C C . ILE A 1 140 ? 23.086 10.854 13.581 1.00 28.99 159 ILE A C 1
ATOM 928 O O . ILE A 1 140 ? 22.763 11.889 12.997 1.00 28.93 159 ILE A O 1
ATOM 933 N N . TYR A 1 141 ? 23.131 9.666 12.990 1.00 28.86 160 TYR A N 1
ATOM 934 C CA . TYR A 1 141 ? 22.832 9.502 11.577 1.00 28.88 160 TYR A CA 1
ATOM 935 C C . TYR A 1 141 ? 21.394 9.066 11.318 1.00 29.00 160 TYR A C 1
ATOM 936 O O . TYR A 1 141 ? 20.838 8.241 12.048 1.00 29.25 160 TYR A O 1
ATOM 945 N N . GLY A 1 142 ? 20.812 9.622 10.261 1.00 29.18 161 GLY A N 1
ATOM 946 C CA . GLY A 1 142 ? 19.588 9.097 9.687 1.00 29.75 161 GLY A CA 1
ATOM 947 C C . GLY A 1 142 ? 19.920 8.013 8.686 1.00 30.14 161 GLY A C 1
ATOM 948 O O . GLY A 1 142 ? 21.075 7.592 8.585 1.00 30.93 161 GLY A O 1
ATOM 949 N N . ILE A 1 143 ? 18.912 7.548 7.953 1.00 30.31 162 ILE A N 1
ATOM 950 C CA . ILE A 1 143 ? 19.116 6.533 6.915 1.00 30.60 162 ILE A CA 1
ATOM 951 C C . ILE A 1 143 ? 20.140 6.994 5.853 1.00 30.75 162 ILE A C 1
ATOM 952 O O . ILE A 1 143 ? 19.931 8.009 5.179 1.00 31.13 162 ILE A O 1
ATOM 957 N N . PRO A 1 144 ? 21.255 6.252 5.718 1.00 30.37 163 PRO A N 1
ATOM 958 C CA . PRO A 1 144 ? 22.320 6.575 4.761 1.00 30.59 163 PRO A CA 1
ATOM 959 C C . PRO A 1 144 ? 21.850 6.667 3.306 1.00 30.44 163 PRO A C 1
ATOM 960 O O . PRO A 1 144 ? 20.814 6.105 2.945 1.00 30.63 163 PRO A O 1
ATOM 964 N N . ASP A 1 145 ? 22.619 7.381 2.487 1.00 30.65 164 ASP A N 1
ATOM 965 C CA . ASP A 1 145 ? 22.320 7.567 1.066 1.00 30.35 164 ASP A CA 1
ATOM 966 C C . ASP A 1 145 ? 22.359 6.272 0.247 1.00 30.45 164 ASP A C 1
ATOM 967 O O . ASP A 1 145 ? 21.759 6.195 -0.823 1.00 30.63 164 ASP A O 1
ATOM 972 N N . ASP A 1 146 ? 23.075 5.266 0.740 1.00 30.35 165 ASP A N 1
ATOM 973 C CA . ASP A 1 146 ? 23.264 4.011 0.008 1.00 30.15 165 ASP A CA 1
ATOM 974 C C . ASP A 1 146 ? 22.686 2.809 0.761 1.00 30.15 165 ASP A C 1
ATOM 975 O O . ASP A 1 146 ? 22.986 1.658 0.449 1.00 30.44 165 ASP A O 1
ATOM 980 N N . PHE A 1 147 ? 21.866 3.086 1.762 1.00 29.85 166 PHE A N 1
ATOM 981 C CA . PHE A 1 147 ? 21.271 2.049 2.590 1.00 29.80 166 PHE A CA 1
ATOM 982 C C . PHE A 1 147 ? 20.013 1.550 1.893 1.00 29.61 166 PHE A C 1
ATOM 983 O O . PHE A 1 147 ? 19.068 2.308 1.711 1.00 29.88 166 PHE A O 1
ATOM 991 N N . ILE A 1 148 ? 20.022 0.287 1.473 1.00 29.90 167 ILE A N 1
ATOM 992 C CA . ILE A 1 148 ? 18.917 -0.292 0.697 1.00 29.84 167 ILE A CA 1
ATOM 993 C C . ILE A 1 148 ? 18.289 -1.492 1.421 1.00 29.98 167 ILE A C 1
ATOM 994 O O . ILE A 1 148 ? 18.954 -2.505 1.671 1.00 29.98 167 ILE A O 1
ATOM 999 N N . SER A 1 149 ? 17.007 -1.359 1.758 1.00 29.71 168 SER A N 1
ATOM 1000 C CA . SER A 1 149 ? 16.259 -2.440 2.391 1.00 29.74 168 SER A CA 1
ATOM 1001 C C . SER A 1 149 ? 15.540 -3.297 1.351 1.00 29.87 168 SER A C 1
ATOM 1002 O O . SER A 1 149 ? 14.836 -2.780 0.481 1.00 29.86 168 SER A O 1
ATOM 1005 N N . VAL A 1 150 ? 15.733 -4.610 1.446 1.00 30.23 169 VAL A N 1
ATOM 1006 C CA . VAL A 1 150 ? 15.047 -5.574 0.577 1.00 3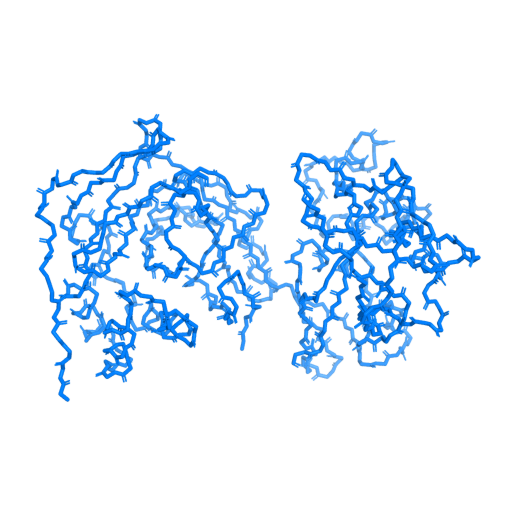0.54 169 VAL A CA 1
ATOM 1007 C C . VAL A 1 150 ? 14.263 -6.599 1.415 1.00 30.77 169 VAL A C 1
ATOM 1008 O O . VAL A 1 150 ? 14.832 -7.206 2.326 1.00 30.76 169 VAL A O 1
ATOM 1012 N N . PRO A 1 151 ? 12.954 -6.775 1.124 1.00 31.03 170 PRO A N 1
ATOM 1013 C CA . PRO A 1 151 ? 12.127 -7.815 1.758 1.00 31.41 170 PRO A CA 1
ATOM 1014 C C . PRO A 1 151 ? 12.572 -9.260 1.468 1.00 31.83 170 PRO A C 1
ATOM 1015 O O . PRO A 1 151 ? 13.030 -9.568 0.368 1.00 31.84 170 PRO A O 1
ATOM 1019 N N . LEU A 1 152 ? 12.393 -10.131 2.458 1.00 32.42 171 LEU A N 1
ATOM 1020 C CA . LEU A 1 152 ? 12.847 -11.522 2.423 1.00 33.00 171 LEU A CA 1
ATOM 1021 C C . LEU A 1 152 ? 11.636 -12.474 2.315 1.00 33.42 171 LEU A C 1
ATOM 1022 O O . LEU A 1 152 ? 10.663 -12.319 3.058 1.00 33.52 171 LEU A O 1
ATOM 1027 N N . PRO A 1 153 ? 11.683 -13.454 1.378 1.00 33.69 172 PRO A N 1
ATOM 1028 C CA . PRO A 1 153 ? 10.547 -14.353 1.128 1.00 33.80 172 PRO A CA 1
ATOM 1029 C C . PRO A 1 153 ? 10.141 -15.182 2.347 1.00 33.93 172 PRO A C 1
ATOM 1030 O O . PRO A 1 153 ? 10.986 -15.501 3.183 1.00 34.18 172 PRO A O 1
ATOM 1034 N N . LEU A 1 162 ? 23.073 -16.395 -2.620 1.00 39.42 181 LEU A N 1
ATOM 1035 C CA . LEU A 1 162 ? 23.368 -16.360 -4.049 1.00 39.41 181 LEU A CA 1
ATOM 1036 C C . LEU A 1 162 ? 22.093 -16.051 -4.846 1.00 39.42 181 LEU A C 1
ATOM 1037 O O . LEU A 1 162 ? 21.638 -16.864 -5.658 1.00 39.48 181 LEU A O 1
ATOM 1042 N N . VAL A 1 163 ? 21.517 -14.874 -4.595 1.00 39.44 182 VAL A N 1
ATOM 1043 C CA . VAL A 1 163 ? 20.307 -14.414 -5.296 1.00 39.41 182 VAL A CA 1
ATOM 1044 C C . VAL A 1 163 ? 20.535 -13.107 -6.074 1.00 39.39 182 VAL A C 1
ATOM 1045 O O . VAL A 1 163 ? 21.662 -12.595 -6.123 1.00 39.51 182 VAL A O 1
ATOM 1049 N N . ARG A 1 164 ? 19.462 -12.581 -6.681 1.00 39.32 183 ARG A N 1
ATOM 1050 C CA . ARG A 1 164 ? 19.529 -11.375 -7.511 1.00 39.15 183 ARG A CA 1
ATOM 1051 C C . ARG A 1 164 ? 18.745 -10.239 -6.865 1.00 39.16 183 ARG A C 1
ATOM 1052 O O . ARG A 1 164 ? 17.691 -10.474 -6.262 1.00 39.15 183 ARG A O 1
ATOM 1060 N N . ILE A 1 165 ? 19.274 -9.014 -6.986 1.00 39.16 184 ILE A N 1
ATOM 1061 C CA . ILE A 1 165 ? 18.614 -7.817 -6.454 1.00 39.17 184 ILE A CA 1
ATOM 1062 C C . ILE A 1 165 ? 18.422 -6.749 -7.544 1.00 39.24 184 ILE A C 1
ATOM 1063 O O . ILE A 1 165 ? 19.308 -6.587 -8.283 1.00 39.24 184 ILE A O 1
ATOM 1068 N N . ARG A 1 166 ? 17.245 -6.052 -7.431 1.00 39.29 185 ARG A N 1
ATOM 1069 C CA . ARG A 1 166 ? 16.934 -4.898 -8.270 1.00 39.43 185 ARG A CA 1
ATOM 1070 C C . ARG A 1 166 ? 16.425 -3.758 -7.389 1.00 39.42 185 ARG A C 1
ATOM 1071 O O . ARG A 1 166 ? 15.488 -3.946 -6.606 1.00 39.53 185 ARG A O 1
ATOM 1079 N N . GLN A 1 167 ? 17.048 -2.586 -7.522 1.00 39.50 186 GLN A N 1
ATOM 1080 C CA . GLN A 1 167 ? 16.646 -1.388 -6.779 1.00 39.53 186 GLN A CA 1
ATOM 1081 C C . GLN A 1 167 ? 15.300 -0.856 -7.273 1.00 39.49 186 GLN A C 1
ATOM 1082 O O . GLN A 1 167 ? 15.064 -0.774 -8.488 1.00 39.50 186 GLN A O 1
ATOM 1088 N N . THR A 1 168 ? 14.424 -0.506 -6.330 1.00 39.26 187 THR A N 1
ATOM 1089 C CA . THR A 1 168 ? 13.065 -0.038 -6.642 1.00 39.15 187 THR A CA 1
ATOM 1090 C C . THR A 1 168 ? 12.751 1.317 -5.997 1.00 39.22 187 THR A C 1
ATOM 1091 O O . THR A 1 168 ? 11.595 1.745 -5.964 1.00 39.28 187 THR A O 1
ATOM 1095 N N . GLY A 1 169 ? 13.790 1.982 -5.497 1.00 39.32 188 GLY A N 1
ATOM 1096 C CA . GLY A 1 169 ? 13.667 3.263 -4.794 1.00 39.42 188 GLY A CA 1
ATOM 1097 C C . GLY A 1 169 ? 14.988 3.611 -4.133 1.00 39.50 188 GLY A C 1
ATOM 1098 O O . GLY A 1 169 ? 15.788 2.720 -3.851 1.00 39.54 188 GLY A O 1
ATOM 1099 N N . LYS A 1 170 ? 15.215 4.897 -3.867 1.00 39.64 189 LYS A N 1
ATOM 1100 C CA . LYS A 1 170 ? 16.513 5.373 -3.338 1.00 39.77 189 LYS A CA 1
ATOM 1101 C C . LYS A 1 170 ? 16.969 4.800 -1.993 1.00 39.72 189 LYS A C 1
ATOM 1102 O O . LYS A 1 170 ? 18.093 5.065 -1.575 1.00 39.93 189 LYS A O 1
ATOM 1108 N N . ASN A 1 171 ? 16.111 4.022 -1.329 1.00 39.69 190 ASN A N 1
ATOM 1109 C CA . ASN A 1 171 ? 16.483 3.318 -0.091 1.00 39.41 190 ASN A CA 1
ATOM 1110 C C . ASN A 1 171 ? 15.862 1.927 0.043 1.00 39.34 190 ASN A C 1
ATOM 1111 O O . ASN A 1 171 ? 15.813 1.371 1.140 1.00 39.22 190 ASN A O 1
ATOM 1116 N N . SER A 1 172 ? 15.383 1.376 -1.071 1.00 39.33 191 SER A N 1
ATOM 1117 C CA . SER A 1 172 ? 14.757 0.050 -1.087 1.00 39.33 191 SER A CA 1
ATOM 1118 C C . SER A 1 172 ? 15.057 -0.733 -2.371 1.00 39.11 191 SER A C 1
ATOM 1119 O O . SER A 1 172 ? 15.392 -0.152 -3.400 1.00 39.22 191 SER A O 1
ATOM 1122 N N . GLY A 1 173 ? 14.928 -2.055 -2.299 1.00 39.10 192 GLY A N 1
ATOM 1123 C CA . GLY A 1 173 ? 15.193 -2.927 -3.438 1.00 39.13 192 GLY A CA 1
ATOM 1124 C C . GLY A 1 173 ? 14.132 -4.004 -3.603 1.00 39.20 192 GLY A C 1
ATOM 1125 O O . GLY A 1 173 ? 13.545 -4.444 -2.602 1.00 39.22 192 GLY A O 1
ATOM 1126 N N . THR A 1 181 ? 20.131 -6.736 -11.269 1.00 32.79 200 THR A N 1
ATOM 1127 C CA . THR A 1 181 ? 21.215 -5.688 -11.613 1.00 32.84 200 THR A CA 1
ATOM 1128 C C . THR A 1 181 ? 22.496 -5.945 -10.745 1.00 32.92 200 THR A C 1
ATOM 1129 O O . THR A 1 181 ? 23.637 -5.805 -11.251 1.00 32.90 200 THR A O 1
ATOM 1133 N N . HIS A 1 182 ? 22.298 -6.327 -9.461 1.00 32.90 201 HIS A N 1
ATOM 1134 C CA . HIS A 1 182 ? 23.410 -6.736 -8.572 1.00 32.78 201 HIS A CA 1
ATOM 1135 C C . HIS A 1 182 ? 23.142 -8.107 -7.943 1.00 32.79 201 HIS A C 1
ATOM 1136 O O . HIS A 1 182 ? 21.988 -8.468 -7.709 1.00 33.06 201 HIS A O 1
ATOM 1143 N N . THR A 1 183 ? 24.202 -8.859 -7.654 1.00 32.78 202 THR A N 1
ATOM 1144 C CA . THR A 1 183 ? 24.073 -10.170 -7.001 1.00 32.97 202 THR A CA 1
ATOM 1145 C C . THR A 1 183 ? 24.192 -10.046 -5.487 1.00 33.17 202 THR A C 1
ATOM 1146 O O . THR A 1 183 ? 24.972 -9.232 -4.989 1.00 33.22 202 THR A O 1
ATOM 1150 N N . ALA A 1 184 ? 23.441 -10.869 -4.757 1.00 33.47 203 ALA A N 1
ATOM 1151 C CA . ALA A 1 184 ? 23.497 -10.868 -3.289 1.00 33.65 203 ALA A CA 1
ATOM 1152 C C . ALA A 1 184 ? 23.840 -12.239 -2.714 1.00 33.90 203 ALA A C 1
ATOM 1153 O O . ALA A 1 184 ? 23.254 -13.252 -3.107 1.00 34.03 203 ALA A O 1
ATOM 1155 N N . ASP A 1 185 ? 24.794 -12.261 -1.785 1.00 34.22 204 ASP A N 1
ATOM 1156 C CA . ASP A 1 185 ? 25.214 -13.500 -1.132 1.00 34.52 204 ASP A CA 1
ATOM 1157 C C . ASP A 1 185 ? 24.554 -13.652 0.235 1.00 34.57 204 ASP A C 1
ATOM 1158 O O . ASP A 1 185 ? 25.063 -13.138 1.235 1.00 34.58 204 ASP A O 1
ATOM 1163 N N . LEU A 1 186 ? 23.435 -14.378 0.270 1.00 34.68 205 LEU A N 1
ATOM 1164 C CA . LEU A 1 186 ? 22.578 -14.461 1.461 1.00 34.84 205 LEU A CA 1
ATOM 1165 C C . LEU A 1 186 ? 23.214 -15.122 2.685 1.00 34.94 205 LEU A C 1
ATOM 1166 O O . LEU A 1 186 ? 22.816 -14.847 3.819 1.00 34.84 205 LEU A O 1
ATOM 1171 N N . SER A 1 187 ? 24.200 -15.984 2.455 1.00 35.06 206 SER A N 1
ATOM 1172 C CA . SER A 1 187 ? 24.960 -16.587 3.547 1.00 35.06 206 SER A CA 1
ATOM 1173 C C . SER A 1 187 ? 25.765 -15.546 4.343 1.00 35.11 206 SER A C 1
ATOM 1174 O O . SER A 1 187 ? 26.131 -15.787 5.494 1.00 35.28 206 SER A O 1
ATOM 1177 N N . ARG A 1 188 ? 26.028 -14.394 3.727 1.00 35.04 207 ARG A N 1
ATOM 1178 C CA . ARG A 1 188 ? 26.813 -13.325 4.349 1.00 35.04 207 ARG A CA 1
ATOM 1179 C C . ARG A 1 188 ? 25.971 -12.416 5.246 1.00 34.88 207 ARG A C 1
ATOM 1180 O O . ARG A 1 188 ? 26.466 -11.885 6.241 1.00 34.84 207 ARG A O 1
ATOM 1188 N N . PHE A 1 189 ? 24.706 -12.230 4.871 1.00 34.64 208 PHE A N 1
ATOM 1189 C CA . PHE A 1 189 ? 23.784 -11.359 5.598 1.00 34.21 208 PHE A CA 1
ATOM 1190 C C . PHE A 1 189 ? 23.335 -12.001 6.915 1.00 34.40 208 PHE A C 1
ATOM 1191 O O . PHE A 1 189 ? 23.196 -13.228 6.990 1.00 34.15 208 PHE A O 1
ATOM 1199 N N . PRO A 1 190 ? 23.108 -11.171 7.956 1.00 34.43 209 PRO A N 1
ATOM 1200 C CA . PRO A 1 190 ? 22.749 -11.647 9.301 1.00 34.60 209 PRO A CA 1
ATOM 1201 C C . PRO A 1 190 ? 21.293 -12.125 9.445 1.00 34.84 209 PRO A C 1
ATOM 1202 O O . PRO A 1 190 ? 20.496 -11.502 10.152 1.00 34.57 209 PRO A O 1
ATOM 1206 N N . ILE A 1 191 ? 20.961 -13.231 8.780 1.00 35.42 210 ILE A N 1
ATOM 1207 C CA . ILE A 1 191 ? 19.630 -13.830 8.876 1.00 35.93 210 ILE A CA 1
ATOM 1208 C C . ILE A 1 191 ? 19.619 -14.839 10.024 1.00 36.31 210 ILE A C 1
ATOM 1209 O O . ILE A 1 191 ? 20.576 -15.598 10.199 1.00 36.57 210 ILE A O 1
ATOM 1214 N N . THR A 1 192 ? 18.549 -14.825 10.816 1.00 36.64 211 THR A N 1
ATOM 1215 C CA . THR A 1 192 ? 18.339 -15.831 11.857 1.00 36.97 211 THR A CA 1
ATOM 1216 C C . THR A 1 192 ? 17.019 -16.553 11.570 1.00 37.15 211 THR A C 1
ATOM 1217 O O . THR A 1 192 ? 16.545 -16.550 10.430 1.00 37.33 211 THR A O 1
ATOM 1221 N N . ALA A 1 193 ? 16.432 -17.180 12.589 1.00 37.27 212 ALA A N 1
ATOM 1222 C CA . ALA A 1 193 ? 15.087 -17.732 12.470 1.00 37.47 212 ALA A CA 1
ATOM 1223 C C . ALA A 1 193 ? 14.086 -16.594 12.255 1.00 37.49 212 ALA A C 1
ATOM 1224 O O . ALA A 1 193 ? 12.997 -16.795 11.713 1.00 37.52 212 ALA A O 1
ATOM 1226 N N . ARG A 1 194 ? 14.486 -15.398 12.672 1.00 37.52 213 ARG A N 1
ATOM 1227 C CA . ARG A 1 194 ? 13.691 -14.193 12.510 1.00 37.61 213 ARG A CA 1
ATOM 1228 C C . ARG A 1 194 ? 14.472 -13.166 11.681 1.00 37.22 213 ARG A C 1
ATOM 1229 O O . ARG A 1 194 ? 15.472 -12.605 12.147 1.00 37.15 213 ARG A O 1
ATOM 1237 N N . THR A 1 195 ? 14.032 -12.960 10.441 1.00 36.63 214 THR A N 1
ATOM 1238 C CA . THR A 1 195 ? 14.513 -11.862 9.588 1.00 36.06 214 THR A CA 1
ATOM 1239 C C . THR A 1 195 ? 13.421 -11.499 8.579 1.00 35.75 214 THR A C 1
ATOM 1240 O O . THR A 1 195 ? 13.015 -12.328 7.755 1.00 35.36 214 THR A O 1
ATOM 1244 N N . THR A 1 196 ? 12.946 -10.259 8.666 1.00 35.17 215 THR A N 1
ATOM 1245 C CA . THR A 1 196 ? 11.876 -9.765 7.798 1.00 34.74 215 THR A CA 1
ATOM 1246 C C . THR A 1 196 ? 12.424 -9.206 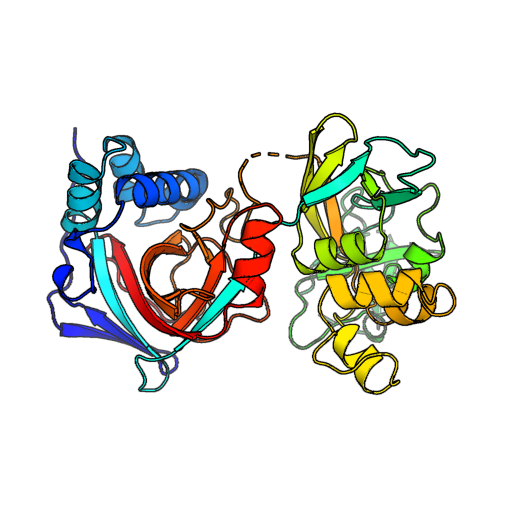6.479 1.00 34.28 215 THR A C 1
ATOM 1247 O O . THR A 1 196 ? 11.785 -9.328 5.428 1.00 34.33 215 THR A O 1
ATOM 1251 N N . ALA A 1 197 ? 13.617 -8.616 6.549 1.00 33.59 216 ALA A N 1
ATOM 1252 C CA . ALA A 1 197 ? 14.259 -7.954 5.418 1.00 32.98 216 ALA A CA 1
ATOM 1253 C C . ALA A 1 197 ? 15.771 -7.944 5.594 1.00 32.64 216 ALA A C 1
ATOM 1254 O O . ALA A 1 197 ? 16.272 -8.010 6.721 1.00 32.36 216 ALA A O 1
ATOM 1256 N N . ILE A 1 198 ? 16.493 -7.867 4.476 1.00 32.28 217 ILE A N 1
ATOM 1257 C CA . ILE A 1 198 ? 17.948 -7.704 4.496 1.00 31.69 217 ILE A CA 1
ATOM 1258 C C . ILE A 1 198 ? 18.332 -6.259 4.189 1.00 31.44 217 ILE A C 1
ATOM 1259 O O . ILE A 1 198 ? 17.695 -5.594 3.366 1.00 31.06 217 ILE A O 1
ATOM 1264 N N . LYS A 1 199 ? 19.372 -5.782 4.867 1.00 31.07 218 LYS A N 1
ATOM 1265 C CA . LYS A 1 199 ? 19.865 -4.420 4.670 1.00 31.15 218 LYS A CA 1
ATOM 1266 C C . LYS A 1 199 ? 21.286 -4.431 4.086 1.00 31.24 218 LYS A C 1
ATOM 1267 O O . LYS A 1 199 ? 22.181 -5.098 4.618 1.00 31.30 218 LYS A O 1
ATOM 1273 N N . GLY A 1 200 ? 21.485 -3.692 2.998 1.00 31.40 219 GLY A N 1
ATOM 1274 C CA . GLY A 1 200 ? 22.785 -3.650 2.336 1.00 31.89 219 GLY A CA 1
ATOM 1275 C C . GLY A 1 200 ? 23.005 -2.465 1.415 1.00 32.50 219 GLY A C 1
ATOM 1276 O O . GLY A 1 200 ? 22.262 -1.479 1.458 1.00 32.58 219 GLY A O 1
ATOM 1277 N N . ARG A 1 201 ? 24.044 -2.571 0.590 1.00 32.89 220 ARG A N 1
ATOM 1278 C CA . ARG A 1 201 ? 24.436 -1.519 -0.351 1.00 33.78 220 ARG A CA 1
ATOM 1279 C C . ARG A 1 201 ? 25.093 -2.128 -1.588 1.00 33.86 220 ARG A C 1
ATOM 1280 O O . ARG A 1 201 ? 25.755 -3.164 -1.495 1.00 33.68 220 ARG A O 1
ATOM 1288 N N . PHE A 1 202 ? 24.910 -1.475 -2.736 1.00 34.32 221 PHE A N 1
ATOM 1289 C CA . PHE A 1 202 ? 25.550 -1.892 -3.987 1.00 34.75 221 PHE A CA 1
ATOM 1290 C C . PHE A 1 202 ? 27.035 -1.529 -3.966 1.00 35.14 221 PHE A C 1
ATOM 1291 O O . PHE A 1 202 ? 27.412 -0.437 -3.533 1.00 35.23 221 PHE A O 1
ATOM 1299 N N . GLU A 1 203 ? 27.869 -2.456 -4.429 1.00 35.56 222 GLU A N 1
ATOM 1300 C CA . GLU A 1 203 ? 29.318 -2.258 -4.505 1.00 35.98 222 GLU A CA 1
ATOM 1301 C C . GLU A 1 203 ? 29.873 -3.243 -5.522 1.00 36.01 222 GLU A C 1
ATOM 1302 O O . GLU A 1 203 ? 29.879 -4.456 -5.282 1.00 36.14 222 GLU A O 1
ATOM 1308 N N . GLY A 1 204 ? 30.334 -2.712 -6.655 1.00 35.86 223 GLY A N 1
ATOM 1309 C CA . GLY A 1 204 ? 30.755 -3.529 -7.789 1.00 35.61 223 GLY A CA 1
ATOM 1310 C C . GLY A 1 204 ? 29.516 -4.041 -8.492 1.00 35.51 223 GLY A C 1
ATOM 1311 O O . GLY A 1 204 ? 28.664 -3.254 -8.908 1.00 35.64 223 GLY A O 1
ATOM 1312 N N . SER A 1 205 ? 29.417 -5.361 -8.626 1.00 35.33 224 SER A N 1
ATOM 1313 C CA . SER A 1 205 ? 28.172 -6.000 -9.049 1.00 35.03 224 SER A CA 1
ATOM 1314 C C . SER A 1 205 ? 27.666 -6.888 -7.912 1.00 34.77 224 SER A C 1
ATOM 1315 O O . SER A 1 205 ? 27.150 -7.985 -8.135 1.00 34.66 224 SER A O 1
ATOM 1318 N N . ARG A 1 206 ? 27.822 -6.396 -6.687 1.00 34.74 225 ARG A N 1
ATOM 1319 C CA . ARG A 1 206 ? 27.412 -7.133 -5.498 1.00 34.56 225 ARG A CA 1
ATOM 1320 C C . ARG A 1 206 ? 26.455 -6.340 -4.615 1.00 34.46 225 ARG A C 1
ATOM 1321 O O . ARG A 1 206 ? 26.413 -5.108 -4.671 1.00 34.41 225 ARG A O 1
ATOM 1329 N N . PHE A 1 207 ? 25.688 -7.071 -3.809 1.00 34.24 226 PHE A N 1
ATOM 1330 C CA . PHE A 1 207 ? 24.889 -6.510 -2.724 1.00 34.07 226 PHE A CA 1
ATOM 1331 C C . PHE A 1 207 ? 25.437 -7.107 -1.428 1.00 33.78 226 PHE A C 1
ATOM 1332 O O . PHE A 1 207 ? 25.299 -8.308 -1.177 1.00 33.87 226 PHE A O 1
ATOM 1340 N N . LEU A 1 208 ? 26.091 -6.264 -0.634 1.00 33.42 227 LEU A N 1
ATOM 1341 C CA . LEU A 1 208 ? 26.807 -6.693 0.567 1.00 33.05 227 LEU A CA 1
ATOM 1342 C C . LEU A 1 208 ? 26.096 -6.197 1.820 1.00 32.72 227 LEU A C 1
ATOM 1343 O O . LEU A 1 208 ? 25.473 -5.132 1.780 1.00 32.74 227 LEU A O 1
ATOM 1348 N N . PRO A 1 209 ? 26.198 -6.953 2.939 1.00 32.27 228 PRO A N 1
ATOM 1349 C CA . PRO A 1 209 ? 25.683 -6.480 4.231 1.00 31.90 228 PRO A CA 1
ATOM 1350 C C . PRO A 1 209 ? 26.089 -5.029 4.489 1.00 31.47 228 PRO A C 1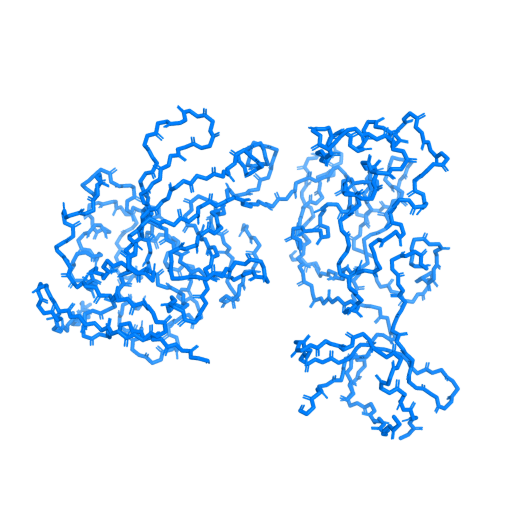
ATOM 1351 O O . PRO A 1 209 ? 27.189 -4.628 4.104 1.00 31.22 228 PRO A O 1
ATOM 1355 N N . TYR A 1 210 ? 25.199 -4.242 5.096 1.00 30.80 229 TYR A N 1
ATOM 1356 C CA . TYR A 1 210 ? 25.522 -2.862 5.410 1.00 30.44 229 TYR A CA 1
ATOM 1357 C C . TYR A 1 210 ? 26.567 -2.790 6.529 1.00 30.64 229 TYR A C 1
ATOM 1358 O O . TYR A 1 210 ? 26.844 -3.794 7.202 1.00 31.00 229 TYR A O 1
ATOM 1367 N N . HIS A 1 211 ? 27.160 -1.610 6.693 1.00 30.14 230 HIS A N 1
ATOM 1368 C CA . HIS A 1 211 ? 28.213 -1.358 7.677 1.00 29.43 230 HIS A CA 1
ATOM 1369 C C . HIS A 1 211 ? 27.786 -1.695 9.115 1.00 29.39 230 HIS A C 1
ATOM 1370 O O . HIS A 1 211 ? 26.625 -1.536 9.492 1.00 29.02 230 HIS A O 1
ATOM 1377 N N . THR A 1 212 ? 28.752 -2.176 9.895 1.00 29.33 231 THR A N 1
ATOM 1378 C CA . THR A 1 212 ? 28.551 -2.564 11.291 1.00 28.76 231 THR A CA 1
ATOM 1379 C C . THR A 1 212 ? 28.837 -1.358 12.169 1.00 28.45 231 THR A C 1
ATOM 1380 O O . THR A 1 212 ? 29.447 -0.392 11.701 1.00 27.90 231 THR A O 1
ATOM 1384 N N . ARG A 1 213 ? 28.401 -1.418 13.432 1.00 28.28 232 ARG A N 1
ATOM 1385 C CA . ARG A 1 213 ? 28.659 -0.340 14.402 1.00 27.93 232 ARG A CA 1
ATOM 1386 C C . ARG A 1 213 ? 30.130 0.064 14.459 1.00 27.94 232 ARG A C 1
ATOM 1387 O O . ARG A 1 213 ? 30.441 1.248 14.438 1.00 27.47 232 ARG A O 1
ATOM 1395 N N . ASN A 1 214 ? 31.023 -0.919 14.526 1.00 28.00 233 ASN A N 1
ATOM 1396 C CA . ASN A 1 214 ? 32.458 -0.633 14.609 1.00 28.31 233 ASN A CA 1
ATOM 1397 C C . ASN A 1 214 ? 32.961 0.163 13.408 1.00 28.35 233 ASN A C 1
ATOM 1398 O O . ASN A 1 214 ? 33.780 1.065 13.565 1.00 28.74 233 ASN A O 1
ATOM 1403 N N . GLN A 1 215 ? 32.464 -0.174 12.220 1.00 27.90 234 GLN A N 1
ATOM 1404 C CA . GLN A 1 215 ? 32.861 0.501 10.986 1.00 27.73 234 GLN A CA 1
ATOM 1405 C C . GLN A 1 215 ? 32.308 1.924 10.905 1.00 27.69 234 GLN A C 1
ATOM 1406 O O . GLN A 1 215 ? 33.017 2.840 10.477 1.00 28.12 234 GLN A O 1
ATOM 1412 N N . ILE A 1 216 ? 31.055 2.093 11.331 1.00 27.11 235 ILE A N 1
ATOM 1413 C CA . ILE A 1 216 ? 30.385 3.392 11.396 1.00 27.04 235 ILE A CA 1
ATOM 1414 C C . ILE A 1 216 ? 31.040 4.287 12.444 1.00 27.45 235 ILE A C 1
ATOM 1415 O O . ILE A 1 216 ? 31.250 5.483 12.208 1.00 27.74 235 ILE A O 1
ATOM 1420 N N . ASN A 1 217 ? 31.337 3.716 13.611 1.00 27.42 236 ASN A N 1
ATOM 1421 C CA . ASN A 1 217 ? 32.138 4.405 14.610 1.00 27.80 236 ASN A CA 1
ATOM 1422 C C . ASN A 1 217 ? 33.450 4.912 14.017 1.00 28.22 236 ASN A C 1
ATOM 1423 O O . ASN A 1 217 ? 33.892 6.035 14.307 1.00 27.97 236 ASN A O 1
ATOM 1428 N N . GLY A 1 218 ? 34.069 4.071 13.184 1.00 28.23 237 GLY A N 1
ATOM 1429 C CA . GLY A 1 218 ? 35.369 4.365 12.613 1.00 28.53 237 GLY A CA 1
ATOM 1430 C C . GLY A 1 218 ? 35.323 5.343 11.461 1.00 28.77 237 GLY A C 1
ATOM 1431 O O . GLY A 1 218 ? 36.352 5.654 10.880 1.00 28.60 237 GLY A O 1
ATOM 1432 N N . GLY A 1 219 ? 34.128 5.816 11.122 1.00 29.10 238 GLY A N 1
ATOM 1433 C CA . GLY A 1 219 ? 33.963 6.848 10.098 1.00 29.52 238 GLY A CA 1
ATOM 1434 C C . GLY A 1 219 ? 33.492 6.393 8.729 1.00 29.69 238 GLY A C 1
ATOM 1435 O O . GLY A 1 219 ? 33.608 7.144 7.764 1.00 29.69 238 GLY A O 1
ATOM 1436 N N . ALA A 1 220 ? 32.954 5.176 8.635 1.00 29.95 239 ALA A N 1
ATOM 1437 C CA . ALA A 1 220 ? 32.509 4.627 7.347 1.00 30.43 239 ALA A CA 1
ATOM 1438 C C . ALA A 1 220 ? 31.326 5.352 6.700 1.00 30.78 239 ALA A C 1
ATOM 1439 O O . ALA A 1 220 ? 31.069 5.165 5.517 1.00 30.82 239 ALA A O 1
ATOM 1441 N N . LEU A 1 221 ? 30.612 6.172 7.467 1.00 31.59 240 LEU A N 1
ATOM 1442 C CA . LEU A 1 221 ? 29.476 6.917 6.937 1.00 31.78 240 LEU A CA 1
ATOM 1443 C C . LEU A 1 221 ? 29.813 8.368 6.594 1.00 32.25 240 LEU A C 1
ATOM 1444 O O . LEU A 1 221 ? 28.924 9.147 6.259 1.00 32.56 240 LEU A O 1
ATOM 1449 N N . ASP A 1 222 ? 31.089 8.732 6.677 1.00 32.46 241 ASP A N 1
ATOM 1450 C CA . ASP A 1 222 ? 31.522 10.075 6.320 1.00 32.73 241 ASP A CA 1
ATOM 1451 C C . ASP A 1 222 ? 31.139 10.417 4.890 1.00 32.72 241 ASP A C 1
ATOM 1452 O O . ASP A 1 222 ? 31.592 9.769 3.941 1.00 32.81 241 ASP A O 1
ATOM 1457 N N . GLY A 1 223 ? 30.276 11.425 4.760 1.00 32.74 242 GLY A N 1
ATOM 1458 C CA . GLY A 1 223 ? 29.866 11.966 3.467 1.00 32.58 242 GLY A CA 1
ATOM 1459 C C . GLY A 1 223 ? 28.671 11.308 2.794 1.00 32.63 242 GLY A C 1
ATOM 1460 O O . GLY A 1 223 ? 28.313 11.690 1.683 1.00 32.62 242 GLY A O 1
ATOM 1461 N N . LYS A 1 224 ? 28.045 10.327 3.444 1.00 32.49 243 LYS A N 1
ATOM 1462 C CA . LYS A 1 224 ? 26.983 9.553 2.781 1.00 32.65 243 LYS A CA 1
ATOM 1463 C C . LYS A 1 224 ? 25.771 9.218 3.666 1.00 32.76 243 LYS A C 1
ATOM 1464 O O . LYS A 1 224 ? 25.056 8.240 3.416 1.00 32.76 243 LYS A O 1
ATOM 1470 N N . ALA A 1 225 ? 25.549 10.027 4.697 1.00 32.93 244 ALA A N 1
ATOM 1471 C CA . ALA A 1 225 ? 24.375 9.885 5.551 1.00 32.76 244 ALA A CA 1
ATOM 1472 C C . ALA A 1 225 ? 24.016 11.230 6.171 1.00 32.89 244 ALA A C 1
ATOM 1473 O O . ALA A 1 225 ? 24.910 11.976 6.581 1.00 32.45 244 ALA A O 1
ATOM 1475 N N . PRO A 1 226 ? 22.705 11.549 6.235 1.00 33.00 245 PRO A N 1
ATOM 1476 C CA . PRO A 1 226 ? 22.280 12.761 6.948 1.00 33.19 245 PRO A CA 1
ATOM 1477 C C . PRO A 1 226 ? 22.607 12.649 8.435 1.00 33.50 245 PRO A C 1
ATOM 1478 O O . PRO A 1 226 ? 22.480 11.566 9.014 1.00 34.19 245 PRO A O 1
ATOM 1482 N N . ILE A 1 227 ? 23.075 13.748 9.020 1.00 33.51 246 ILE A N 1
ATOM 1483 C CA . ILE A 1 227 ? 23.340 13.832 10.453 1.00 33.25 246 ILE A CA 1
ATOM 1484 C C . ILE A 1 227 ? 22.247 14.690 11.109 1.00 33.09 246 ILE A C 1
ATOM 1485 O O . ILE A 1 227 ? 21.994 15.825 10.690 1.00 32.88 246 ILE A O 1
ATOM 1490 N N . LEU A 1 228 ? 21.597 14.134 12.128 1.00 32.49 247 LEU A N 1
ATOM 1491 C CA . LEU A 1 228 ? 20.463 14.798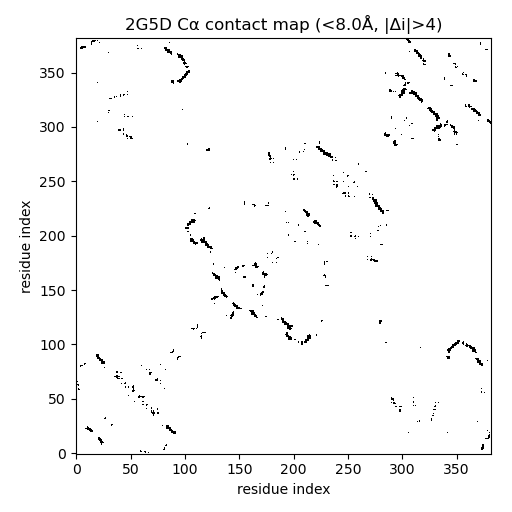 12.765 1.00 32.66 247 LEU A CA 1
ATOM 1492 C C . LEU A 1 228 ? 20.892 15.686 13.929 1.00 32.32 247 LEU A C 1
ATOM 1493 O O . LEU A 1 228 ? 20.104 16.473 14.450 1.00 33.16 247 LEU A O 1
ATOM 1498 N N . GLY A 1 229 ? 22.150 15.563 14.325 1.00 31.74 248 GLY A N 1
ATOM 1499 C CA . GLY A 1 229 ? 22.660 16.297 15.460 1.00 30.85 248 GLY A CA 1
ATOM 1500 C C . GLY A 1 229 ? 23.840 15.567 16.034 1.00 30.25 248 GLY A C 1
ATOM 1501 O O . GLY A 1 229 ? 24.302 14.574 15.461 1.00 30.38 248 GLY A O 1
ATOM 1502 N N . TYR A 1 230 ? 24.325 16.068 17.167 1.00 29.84 249 TYR A N 1
ATOM 1503 C CA . TYR A 1 230 ? 25.548 15.580 17.787 1.00 29.53 249 TYR A CA 1
ATOM 1504 C C . TYR A 1 230 ? 25.339 15.365 19.279 1.00 29.15 249 TYR A C 1
ATOM 1505 O O . TYR A 1 230 ? 24.754 16.210 19.947 1.00 29.19 249 TYR A O 1
ATOM 1514 N N . ALA A 1 231 ? 25.811 14.225 19.783 1.00 28.43 250 ALA A N 1
ATOM 1515 C CA . ALA A 1 231 ? 25.765 13.912 21.211 1.00 27.80 250 ALA A CA 1
ATOM 1516 C C . ALA A 1 231 ? 27.084 14.277 21.898 1.00 27.40 250 ALA A C 1
ATOM 1517 O O . ALA A 1 231 ? 28.155 14.204 21.289 1.00 26.71 250 ALA A O 1
ATOM 1519 N N . GLU A 1 232 ? 27.020 14.642 23.174 1.00 27.52 251 GLU A N 1
ATOM 1520 C CA . GLU A 1 232 ? 28.236 14.943 23.930 1.00 27.31 251 GLU A CA 1
ATOM 1521 C C . GLU A 1 232 ? 29.007 13.669 24.283 1.00 27.53 251 GLU A C 1
ATOM 1522 O O . GLU A 1 232 ? 30.246 13.628 24.173 1.00 27.40 251 GLU A O 1
ATOM 1528 N N . ASP A 1 233 ? 28.257 12.643 24.690 1.00 27.20 252 ASP A N 1
ATOM 1529 C CA . ASP A 1 233 ? 28.804 11.400 25.215 1.00 27.44 252 ASP A CA 1
ATOM 1530 C C . ASP A 1 233 ? 28.429 10.214 24.315 1.00 27.44 252 ASP A C 1
ATOM 1531 O O . ASP A 1 233 ? 27.249 10.021 24.039 1.00 26.99 252 ASP A O 1
ATOM 1536 N N . PRO A 1 234 ? 29.432 9.403 23.880 1.00 27.55 253 PRO A N 1
ATOM 1537 C CA . PRO A 1 234 ? 29.231 8.245 22.973 1.00 26.71 253 PRO A CA 1
ATOM 1538 C C . PRO A 1 234 ? 28.562 7.033 23.633 1.00 26.89 253 PRO A C 1
ATOM 1539 O O . PRO A 1 234 ? 27.950 6.218 22.939 1.00 25.83 253 PRO A O 1
ATOM 1543 N N . VAL A 1 235 ? 28.730 6.884 24.943 1.00 27.02 254 VAL A N 1
ATOM 1544 C CA . VAL A 1 235 ? 28.064 5.806 25.687 1.00 27.22 254 VAL A CA 1
ATOM 1545 C C . VAL A 1 235 ? 26.581 6.137 25.871 1.00 27.57 254 VAL A C 1
ATOM 1546 O O . VAL A 1 235 ? 25.717 5.271 25.657 1.00 27.56 254 VAL A O 1
ATOM 1550 N N . GLU A 1 236 ? 26.285 7.386 26.232 1.00 27.37 255 GLU A N 1
ATOM 1551 C CA . GLU A 1 236 ? 24.895 7.849 26.246 1.00 27.96 255 GLU A CA 1
ATOM 1552 C C . GLU A 1 236 ? 24.246 7.703 24.876 1.00 27.98 255 GLU A C 1
ATOM 1553 O O . GLU A 1 236 ? 23.063 7.349 24.795 1.00 28.43 255 GLU A O 1
ATOM 1559 N N . LEU A 1 237 ? 25.000 7.950 23.801 1.00 27.83 256 LEU A N 1
ATOM 1560 C CA . LEU A 1 237 ? 24.448 7.744 22.451 1.00 27.71 256 LEU A CA 1
ATOM 1561 C C . LEU A 1 237 ? 24.218 6.275 22.187 1.00 27.97 256 LEU A C 1
ATOM 1562 O O . LEU A 1 237 ? 23.245 5.896 21.525 1.00 27.32 256 LEU A O 1
ATOM 1567 N N . PHE A 1 238 ? 25.133 5.449 22.697 1.00 28.22 257 PHE A N 1
ATOM 1568 C CA . PHE A 1 238 ? 25.071 4.024 22.483 1.00 28.51 257 PHE A CA 1
ATOM 1569 C C . PHE A 1 238 ? 23.758 3.515 23.058 1.00 29.30 257 PHE A C 1
ATOM 1570 O O . PHE A 1 238 ? 23.036 2.768 22.400 1.00 29.68 257 PHE A O 1
ATOM 1578 N N . PHE A 1 239 ? 23.445 3.949 24.277 1.00 30.15 258 PHE A N 1
ATOM 1579 C CA . PHE A 1 239 ? 22.210 3.545 24.967 1.00 31.05 258 PHE A CA 1
ATOM 1580 C C . PHE A 1 239 ? 20.898 4.107 24.391 1.00 31.19 258 PHE A C 1
ATOM 1581 O O . PHE A 1 239 ? 19.850 3.479 24.535 1.00 30.94 258 PHE A O 1
ATOM 1589 N N . MET A 1 240 ? 20.952 5.263 23.729 1.00 31.91 259 MET A N 1
ATOM 1590 C CA . MET A 1 240 ? 19.823 5.739 22.917 1.00 32.83 259 MET A CA 1
ATOM 1591 C C . MET A 1 240 ? 19.493 4.735 21.827 1.00 32.46 259 MET A C 1
ATOM 1592 O O . MET A 1 240 ? 18.310 4.503 21.540 1.00 32.24 259 MET A O 1
ATOM 1597 N N . HIS A 1 241 ? 20.528 4.145 21.221 1.00 31.77 260 HIS A N 1
ATOM 1598 C CA . HIS A 1 241 ? 20.337 3.076 20.236 1.00 32.04 260 HIS A CA 1
ATOM 1599 C C . HIS A 1 241 ? 19.584 1.898 20.865 1.00 32.42 260 HIS A C 1
ATOM 1600 O O . HIS A 1 241 ? 18.658 1.365 20.263 1.00 31.99 260 HIS A O 1
ATOM 1607 N N . ILE A 1 242 ? 19.969 1.530 22.090 1.00 32.87 261 ILE A N 1
ATOM 1608 C CA . ILE A 1 242 ? 19.328 0.430 22.823 1.00 33.33 261 ILE A CA 1
ATOM 1609 C C . ILE A 1 242 ? 17.841 0.672 23.113 1.00 33.69 261 ILE A C 1
ATOM 1610 O O . ILE A 1 242 ? 17.049 -0.275 23.076 1.00 33.77 261 ILE A O 1
ATOM 1615 N N . GLN A 1 243 ? 17.451 1.919 23.391 1.00 34.03 262 GLN A N 1
ATOM 1616 C CA . GLN A 1 243 ? 16.020 2.235 23.583 1.00 34.77 262 GLN A CA 1
ATOM 1617 C C . GLN A 1 243 ? 15.296 2.495 22.258 1.00 35.03 262 GLN A C 1
ATOM 1618 O O . GLN A 1 243 ? 14.081 2.339 22.171 1.00 35.17 262 GLN A O 1
ATOM 1624 N N . GLY A 1 244 ? 16.037 2.907 21.238 1.00 35.47 263 GLY A N 1
ATOM 1625 C CA . GLY A 1 244 ? 15.479 3.055 19.894 1.00 35.88 263 GLY A CA 1
ATOM 1626 C C . GLY A 1 244 ? 15.002 4.455 19.566 1.00 35.84 263 GLY A C 1
ATOM 1627 O O . GLY A 1 244 ? 14.687 4.767 18.401 1.00 35.81 263 GLY A O 1
ATOM 1628 N N . SER A 1 245 ? 14.944 5.300 20.590 1.00 35.36 264 SER A N 1
ATOM 1629 C CA . SER A 1 245 ? 14.598 6.703 20.405 1.00 35.26 264 SER A CA 1
ATOM 1630 C C . SER A 1 245 ? 15.193 7.546 21.519 1.00 34.59 264 SER A C 1
ATOM 1631 O O . SER A 1 245 ? 15.645 7.035 22.549 1.00 34.88 264 SER A O 1
ATOM 1634 N N . GLY A 1 246 ? 15.206 8.849 21.310 1.00 33.46 265 GLY A N 1
ATOM 1635 C CA . GLY A 1 246 ? 15.704 9.722 22.333 1.00 32.98 265 GLY A CA 1
ATOM 1636 C C . GLY A 1 246 ? 15.484 11.168 21.991 1.00 32.53 265 GLY A C 1
ATOM 1637 O O . GLY A 1 246 ? 14.791 11.503 21.031 1.00 31.84 265 GLY A O 1
ATOM 1638 N N . ARG A 1 247 ? 16.112 12.020 22.782 1.00 32.28 266 ARG A N 1
ATOM 1639 C CA . ARG A 1 247 ? 15.904 13.444 22.699 1.00 32.53 266 ARG A CA 1
ATOM 1640 C C . ARG A 1 247 ? 17.235 14.097 23.042 1.00 32.07 266 ARG A C 1
ATOM 1641 O O . ARG A 1 247 ? 17.799 13.826 24.105 1.00 31.81 266 ARG A O 1
ATOM 1649 N N . LEU A 1 248 ? 17.757 14.928 22.143 1.00 31.99 267 LEU A N 1
ATOM 1650 C CA . LEU A 1 248 ? 18.937 15.740 22.469 1.00 32.24 267 LEU A CA 1
ATOM 1651 C C . LEU A 1 248 ? 18.517 16.970 23.265 1.00 32.04 267 LEU A C 1
ATOM 1652 O O . LEU A 1 248 ? 17.565 17.642 22.894 1.00 32.08 267 LEU A O 1
ATOM 1657 N N . LYS A 1 249 ? 19.196 17.241 24.376 1.00 31.95 268 LYS A N 1
ATOM 1658 C CA . LYS A 1 249 ? 18.948 18.473 25.130 1.00 31.97 268 LYS A CA 1
ATOM 1659 C C . LYS A 1 249 ? 20.093 19.430 24.857 1.00 31.58 268 LYS A C 1
ATOM 1660 O O . LYS A 1 249 ? 21.212 19.202 25.322 1.00 31.22 268 LYS A O 1
ATOM 1666 N N . THR A 1 250 ? 19.802 20.477 24.077 1.00 31.44 269 THR A N 1
ATOM 1667 C CA . THR A 1 250 ? 20.817 21.443 23.627 1.00 30.90 269 THR A CA 1
ATOM 1668 C C . THR A 1 250 ? 21.261 22.326 24.801 1.00 31.09 269 THR A C 1
ATOM 1669 O O . THR A 1 250 ? 20.535 22.420 25.788 1.00 31.30 269 THR A O 1
ATOM 1673 N N . PRO A 1 251 ? 22.454 22.969 24.710 1.00 31.24 270 PRO A N 1
ATOM 1674 C CA . PRO A 1 251 ? 22.951 23.758 25.849 1.00 31.26 270 PRO A CA 1
ATOM 1675 C C . PRO A 1 251 ? 21.976 24.814 26.411 1.00 31.82 270 PRO A C 1
ATOM 1676 O O . PRO A 1 251 ? 22.098 25.198 27.584 1.00 31.42 270 PRO A O 1
ATOM 1680 N N . SER A 1 252 ? 21.024 25.264 25.591 1.00 32.04 271 SER A N 1
ATOM 1681 C CA . SER A 1 252 ? 20.033 26.254 26.017 1.00 32.29 271 SER A CA 1
ATOM 1682 C C . SER A 1 252 ? 18.741 25.632 26.575 1.00 32.67 271 SER A C 1
ATOM 1683 O O . SER A 1 252 ? 17.829 26.354 26.989 1.00 32.28 271 SER A O 1
ATOM 1686 N N . GLY A 1 253 ? 18.677 24.302 26.596 1.00 32.87 272 GLY A N 1
ATOM 1687 C CA . GLY A 1 253 ? 17.536 23.590 27.160 1.00 33.59 272 GLY A CA 1
ATOM 1688 C C . GLY A 1 253 ? 16.480 23.142 26.162 1.00 33.98 272 GLY A C 1
ATOM 1689 O O . GLY A 1 253 ? 15.463 22.576 26.560 1.00 34.61 272 GLY A O 1
ATOM 1690 N N . LYS A 1 254 ? 16.709 23.396 24.873 1.00 34.34 273 LYS A N 1
ATOM 1691 C CA . LYS A 1 254 ? 15.805 22.935 23.810 1.00 34.30 273 LYS A CA 1
ATOM 1692 C C . LYS A 1 254 ? 15.918 21.432 23.597 1.00 34.53 273 LYS A C 1
ATOM 1693 O O . LYS A 1 254 ? 16.909 20.812 23.974 1.00 34.48 273 LYS A O 1
ATOM 1699 N N . TYR A 1 255 ? 14.904 20.852 22.971 1.00 34.61 274 TYR A N 1
ATOM 1700 C CA . TYR A 1 255 ? 14.928 19.437 22.650 1.00 34.91 274 TYR A CA 1
ATOM 1701 C C . TYR A 1 255 ? 14.960 19.247 21.143 1.00 35.10 274 TYR A C 1
ATOM 1702 O O . TYR A 1 255 ? 14.222 19.915 20.414 1.00 35.25 274 TYR A O 1
ATOM 1711 N N . ILE A 1 256 ? 15.841 18.361 20.688 1.00 35.12 275 ILE A N 1
ATOM 1712 C CA . ILE A 1 256 ? 15.798 17.826 19.328 1.00 35.19 275 ILE A CA 1
ATOM 1713 C C . ILE A 1 256 ? 15.337 16.367 19.441 1.00 35.29 275 ILE A C 1
ATOM 1714 O O . ILE A 1 256 ? 16.019 15.528 20.036 1.00 35.07 275 ILE A O 1
ATOM 1719 N N . ARG A 1 257 ? 14.161 16.091 18.887 1.00 35.27 276 ARG A N 1
ATOM 1720 C CA . ARG A 1 257 ? 13.499 14.805 19.058 1.00 35.40 276 ARG A CA 1
ATOM 1721 C C . ARG A 1 257 ? 13.930 13.831 17.965 1.00 34.99 276 ARG A C 1
ATOM 1722 O O . ARG A 1 257 ? 13.856 14.135 16.776 1.00 34.80 276 ARG A O 1
ATOM 1730 N N . ILE A 1 258 ? 14.406 12.668 18.397 1.00 34.49 277 ILE A N 1
ATOM 1731 C CA . ILE A 1 258 ? 15.008 11.676 17.521 1.00 34.27 277 ILE A CA 1
ATOM 1732 C C . ILE A 1 258 ? 14.251 10.346 17.676 1.00 33.86 277 ILE A C 1
ATOM 1733 O O . ILE A 1 258 ? 14.119 9.813 18.784 1.00 33.82 277 ILE A O 1
ATOM 1738 N N . GLY A 1 259 ? 13.738 9.831 16.562 1.00 33.03 278 GLY A N 1
ATOM 1739 C CA . GLY A 1 259 ? 12.960 8.595 16.572 1.00 32.35 278 GLY A CA 1
ATOM 1740 C C . GLY A 1 259 ? 13.600 7.510 15.730 1.00 32.09 278 GLY A C 1
ATOM 1741 O O . GLY A 1 259 ? 14.386 7.804 14.837 1.00 31.70 278 GLY A O 1
ATOM 1742 N N . TYR A 1 260 ? 13.265 6.257 16.029 1.00 31.71 279 TYR A N 1
ATOM 1743 C CA . TYR A 1 260 ? 13.670 5.114 15.222 1.00 31.50 279 TYR A CA 1
ATOM 1744 C C . TYR A 1 260 ? 13.201 5.221 13.763 1.00 30.96 279 TYR A C 1
ATOM 1745 O O . TYR A 1 260 ? 12.033 5.487 13.501 1.00 30.47 279 TYR A O 1
ATOM 1754 N N . ALA A 1 261 ? 14.114 4.988 12.821 1.00 30.51 280 ALA A N 1
ATOM 1755 C CA . ALA A 1 261 ? 13.744 4.920 11.401 1.00 30.43 280 ALA A CA 1
ATOM 1756 C C . ALA A 1 261 ? 13.992 3.515 10.846 1.00 30.49 280 ALA A C 1
ATOM 1757 O O . ALA A 1 261 ? 13.088 2.903 10.267 1.00 30.46 280 ALA A O 1
ATOM 1759 N N . ASP A 1 262 ? 15.217 3.014 11.032 1.00 30.49 281 ASP A N 1
ATOM 1760 C CA . ASP A 1 262 ? 15.607 1.668 10.584 1.00 30.51 281 ASP A CA 1
ATOM 1761 C C . ASP A 1 262 ? 16.846 1.189 11.363 1.00 30.60 281 ASP A C 1
ATOM 1762 O O . ASP A 1 262 ? 17.263 1.838 12.329 1.00 29.81 281 ASP A O 1
ATOM 1767 N N . LYS A 1 263 ? 17.392 0.037 10.963 1.00 30.65 282 LYS A N 1
ATOM 1768 C CA . LYS A 1 263 ? 18.619 -0.518 11.537 1.00 30.97 282 LYS A CA 1
ATOM 1769 C C . LYS A 1 263 ? 19.368 -1.377 10.515 1.00 30.76 282 LYS A C 1
ATOM 1770 O O . LYS A 1 263 ? 18.823 -1.708 9.461 1.00 30.60 282 LYS A O 1
ATOM 1776 N N . ASN A 1 264 ? 20.611 -1.741 10.829 1.00 30.85 283 ASN A N 1
ATOM 1777 C CA . ASN A 1 264 ? 21.442 -2.507 9.885 1.00 30.60 283 ASN A CA 1
ATOM 1778 C C . ASN A 1 264 ? 21.264 -4.028 9.936 1.00 30.92 283 ASN A C 1
ATOM 1779 O O . ASN A 1 264 ? 21.852 -4.745 9.117 1.00 31.13 283 ASN A O 1
ATOM 1784 N N . GLU A 1 265 ? 20.450 -4.497 10.890 1.00 30.72 284 GLU A N 1
ATOM 1785 C CA . GLU A 1 265 ? 20.111 -5.914 11.075 1.00 30.71 284 GLU A CA 1
ATOM 1786 C C . GLU A 1 265 ? 21.259 -6.827 11.521 1.00 30.72 284 GLU A C 1
ATOM 1787 O O . GLU A 1 265 ? 21.111 -8.054 11.536 1.00 31.13 284 GLU A O 1
ATOM 1793 N N . HIS A 1 266 ? 22.394 -6.240 11.889 1.00 30.82 285 HIS A N 1
ATOM 1794 C CA . HIS A 1 266 ? 23.470 -7.010 12.501 1.00 31.08 285 HIS A CA 1
ATOM 1795 C C . HIS A 1 266 ? 23.076 -7.306 13.949 1.00 31.13 285 HIS A C 1
ATOM 1796 O O . HIS A 1 266 ? 22.326 -6.533 14.550 1.00 31.19 285 HIS A O 1
ATOM 1803 N N . PRO A 1 267 ? 23.530 -8.448 14.495 1.00 31.18 286 PRO A N 1
ATOM 1804 C CA . PRO A 1 267 ? 23.069 -8.905 15.815 1.00 31.07 286 PRO A CA 1
ATOM 1805 C C . PRO A 1 267 ? 23.317 -7.931 16.959 1.00 30.84 286 PRO A C 1
ATOM 1806 O O . PRO A 1 267 ? 24.365 -7.277 17.015 1.00 30.03 286 PRO A O 1
ATOM 1810 N N . TYR A 1 268 ? 22.354 -7.843 17.869 1.00 30.84 287 TYR A N 1
ATOM 1811 C CA . TYR A 1 268 ? 22.562 -7.124 19.113 1.00 31.32 287 TYR A CA 1
ATOM 1812 C C . TYR A 1 268 ? 23.467 -7.945 20.037 1.00 31.26 287 TYR A C 1
ATOM 1813 O O . TYR A 1 268 ? 23.234 -9.136 20.250 1.00 30.83 287 TYR A O 1
ATOM 1822 N N . VAL A 1 269 ? 24.509 -7.302 20.568 1.00 30.97 288 VAL A N 1
ATOM 1823 C CA . VAL A 1 269 ? 25.341 -7.894 21.613 1.00 31.02 288 VAL A CA 1
ATOM 1824 C C . VAL A 1 269 ? 25.388 -6.950 22.814 1.00 31.36 288 VAL A C 1
ATOM 1825 O O . VAL A 1 269 ? 25.615 -5.750 22.656 1.00 31.09 288 VAL A O 1
ATOM 1829 N N . SER A 1 270 ? 25.157 -7.490 24.009 1.00 31.97 289 SER A N 1
ATOM 1830 C CA . SER A 1 270 ? 25.317 -6.711 25.237 1.00 32.51 289 SER A CA 1
ATOM 1831 C C . SER A 1 270 ? 26.794 -6.376 25.526 1.00 32.76 289 SER A C 1
ATOM 1832 O O . SER A 1 270 ? 27.612 -7.264 25.769 1.00 33.04 289 SER A O 1
ATOM 1835 N N . ILE A 1 271 ? 27.117 -5.088 25.490 1.00 33.04 290 ILE A N 1
ATOM 1836 C CA . ILE A 1 271 ? 28.450 -4.596 25.848 1.00 33.46 290 ILE A CA 1
ATOM 1837 C C . ILE A 1 271 ? 28.714 -4.742 27.352 1.00 34.05 290 ILE A C 1
ATOM 1838 O O . ILE A 1 271 ? 29.854 -4.936 27.772 1.00 34.46 290 ILE A O 1
ATOM 1843 N N . GLY A 1 272 ? 27.649 -4.656 28.150 1.00 34.42 291 GLY A N 1
ATOM 1844 C CA . GLY A 1 272 ? 27.708 -4.922 29.587 1.00 34.91 291 GLY A CA 1
ATOM 1845 C C . GLY A 1 272 ? 28.148 -6.332 29.952 1.00 34.97 291 GLY A C 1
ATOM 1846 O O . GLY A 1 272 ? 28.888 -6.519 30.915 1.00 34.77 291 GLY A O 1
ATOM 1847 N N . ARG A 1 273 ? 27.690 -7.317 29.180 1.00 35.48 292 ARG A N 1
ATOM 1848 C CA . ARG A 1 273 ? 28.110 -8.707 29.354 1.00 36.26 292 ARG A CA 1
ATOM 1849 C C . ARG A 1 273 ? 29.511 -8.917 28.805 1.00 36.50 292 ARG A C 1
ATOM 1850 O O . ARG A 1 273 ? 30.257 -9.749 29.321 1.00 36.84 292 ARG A O 1
ATOM 1858 N N . TYR A 1 274 ? 29.867 -8.167 27.761 1.00 36.83 293 TYR A N 1
ATOM 1859 C CA . TYR A 1 274 ? 31.226 -8.200 27.223 1.00 37.30 293 TYR A CA 1
ATOM 1860 C C . TYR A 1 274 ? 32.254 -7.688 28.242 1.00 37.52 293 TYR A C 1
ATOM 1861 O O . TYR A 1 274 ? 33.285 -8.326 28.469 1.00 38.27 293 TYR A O 1
ATOM 1870 N N . MET A 1 275 ? 31.964 -6.538 28.847 1.00 37.64 294 MET A N 1
ATOM 1871 C CA . MET A 1 275 ? 32.852 -5.904 29.816 1.00 37.50 294 MET A CA 1
ATOM 1872 C C . MET A 1 275 ? 33.078 -6.720 31.088 1.00 38.01 294 MET A C 1
ATOM 1873 O O . MET A 1 275 ? 34.152 -6.646 31.684 1.00 37.90 294 MET A O 1
ATOM 1878 N N . ALA A 1 276 ? 32.066 -7.493 31.488 1.00 38.46 295 ALA A N 1
ATOM 1879 C CA . ALA A 1 276 ? 32.071 -8.244 32.745 1.00 38.46 295 ALA A CA 1
ATOM 1880 C C . ALA A 1 276 ? 33.066 -9.401 32.751 1.00 39.20 295 ALA A C 1
ATOM 1881 O O . ALA A 1 276 ? 33.748 -9.643 33.758 1.00 38.96 295 ALA A O 1
ATOM 1883 N N . ASP A 1 277 ? 33.140 -10.118 31.633 1.00 39.87 296 ASP A N 1
ATOM 1884 C CA . ASP A 1 277 ? 34.097 -11.208 31.491 1.00 40.40 296 ASP A CA 1
ATOM 1885 C C . ASP A 1 277 ? 35.342 -10.798 30.701 1.00 40.29 296 ASP A C 1
ATOM 1886 O O . ASP A 1 277 ? 35.952 -11.629 30.023 1.00 40.79 296 ASP A O 1
ATOM 1891 N N . LYS A 1 278 ? 35.724 -9.525 30.802 1.00 39.90 297 LYS A N 1
ATOM 1892 C CA . LYS A 1 278 ? 36.938 -9.035 30.138 1.00 39.22 297 LYS A CA 1
ATOM 1893 C C . LYS A 1 278 ? 38.180 -8.690 30.995 1.00 38.66 297 LYS A C 1
ATOM 1894 O O . LYS A 1 278 ? 39.286 -8.694 30.452 1.00 38.93 297 LYS A O 1
ATOM 1900 N N . GLY A 1 279 ? 38.053 -8.359 32.285 1.00 37.96 298 GLY A N 1
ATOM 1901 C CA . GLY A 1 279 ? 36.809 -8.085 32.991 1.00 36.66 298 GLY A CA 1
ATOM 1902 C C . GLY A 1 279 ? 36.914 -6.666 33.505 1.00 36.22 298 GLY A C 1
ATOM 1903 O O . GLY A 1 279 ? 37.414 -6.425 34.605 1.00 35.89 298 GLY A O 1
ATOM 1904 N N . TYR A 1 280 ? 36.442 -5.728 32.685 1.00 35.78 299 TYR A N 1
ATOM 1905 C CA . TYR A 1 280 ? 36.629 -4.297 32.903 1.00 35.37 299 TYR A CA 1
ATOM 1906 C C . TYR A 1 280 ? 35.765 -3.741 34.024 1.00 35.72 299 TYR A C 1
ATOM 1907 O O . TYR A 1 280 ? 36.221 -2.925 34.820 1.00 35.64 299 TYR A O 1
ATOM 1916 N N . LEU A 1 281 ? 34.512 -4.178 34.065 1.00 36.22 300 LEU A N 1
ATOM 1917 C CA . LEU A 1 281 ? 33.608 -3.865 35.167 1.00 36.54 300 LEU A CA 1
ATOM 1918 C C . LEU A 1 281 ? 32.978 -5.149 35.685 1.00 36.91 300 LEU A C 1
ATOM 1919 O O . LEU A 1 281 ? 33.001 -6.172 35.000 1.00 37.15 300 LEU A O 1
ATOM 1924 N N . LYS A 1 282 ? 32.426 -5.091 36.895 1.00 37.20 301 LYS A N 1
ATOM 1925 C CA . LYS A 1 282 ? 31.555 -6.150 37.398 1.00 37.50 301 LYS A CA 1
ATOM 1926 C C . LYS A 1 282 ? 30.144 -5.916 36.833 1.00 37.85 301 LYS A C 1
ATOM 1927 O O . LYS A 1 282 ? 29.747 -4.765 36.605 1.00 37.89 301 LYS A O 1
ATOM 1933 N N . LEU A 1 283 ? 29.400 -6.997 36.597 1.00 38.11 302 LEU A N 1
ATOM 1934 C CA . LEU A 1 283 ? 28.065 -6.912 35.970 1.00 38.49 302 LEU A CA 1
ATOM 1935 C C . LEU A 1 283 ? 27.003 -6.311 36.907 1.00 38.78 302 LEU A C 1
ATOM 1936 O O . LEU A 1 283 ? 25.805 -6.561 36.758 1.00 39.18 302 LEU A O 1
ATOM 1941 N N . GLY A 1 284 ? 27.459 -5.531 37.882 1.00 39.09 303 GLY A N 1
ATOM 1942 C CA . GLY A 1 284 ? 26.581 -4.781 38.772 1.00 39.07 303 GLY A CA 1
ATOM 1943 C C . GLY A 1 284 ? 26.731 -3.300 38.481 1.00 38.96 303 GLY A C 1
ATOM 1944 O O . GLY A 1 284 ? 25.839 -2.503 38.783 1.00 38.72 303 GLY A O 1
ATOM 1945 N N . GLN A 1 285 ? 27.874 -2.947 37.888 1.00 38.98 304 GLN A N 1
ATOM 1946 C CA . GLN A 1 285 ? 28.190 -1.569 37.502 1.00 38.95 304 GLN A CA 1
ATOM 1947 C C . GLN A 1 285 ? 28.009 -1.383 35.999 1.00 38.71 304 GLN A C 1
ATOM 1948 O O . GLN A 1 285 ? 28.406 -0.357 35.434 1.00 38.69 304 GLN A O 1
ATOM 1954 N N . THR A 1 286 ? 27.396 -2.388 35.379 1.00 38.33 305 THR A N 1
ATOM 1955 C CA . THR A 1 286 ? 27.156 -2.472 33.936 1.00 38.22 305 THR A CA 1
ATOM 1956 C C . THR A 1 286 ? 26.034 -1.527 33.429 1.00 37.96 305 THR A C 1
ATOM 1957 O O . THR A 1 286 ? 25.609 -1.572 32.266 1.00 38.15 305 THR A O 1
ATOM 1961 N N . SER A 1 287 ? 25.597 -0.644 34.312 1.00 37.56 306 SER A N 1
ATOM 1962 C CA . SER A 1 287 ? 24.628 0.389 33.993 1.00 37.15 306 SER A CA 1
ATOM 1963 C C . SER A 1 287 ? 25.221 1.368 32.976 1.00 36.76 306 SER A C 1
ATOM 1964 O O . SER A 1 287 ? 26.443 1.491 32.854 1.00 36.32 306 SER A O 1
ATOM 1967 N N . MET A 1 288 ? 24.351 2.072 32.261 1.00 36.15 307 MET A N 1
ATOM 1968 C CA . MET A 1 288 ? 24.771 3.149 31.366 1.00 36.21 307 MET A CA 1
ATOM 1969 C C . MET A 1 288 ? 25.794 4.065 32.054 1.00 35.66 307 MET A C 1
ATOM 1970 O O . MET A 1 288 ? 26.859 4.345 31.510 1.00 35.21 307 MET A O 1
ATOM 1975 N N . GLN A 1 289 ? 25.461 4.485 33.270 1.00 35.19 308 GLN A N 1
ATOM 1976 C CA . GLN A 1 289 ? 26.232 5.456 34.040 1.00 34.72 308 GLN A CA 1
ATOM 1977 C C . GLN A 1 289 ? 27.604 4.920 34.492 1.00 34.15 308 GLN A C 1
ATOM 1978 O O . GLN A 1 289 ? 28.583 5.667 34.549 1.00 33.56 308 GLN A O 1
ATOM 1984 N N . GLY A 1 290 ? 27.654 3.628 34.815 1.00 33.79 309 GLY A N 1
ATOM 1985 C CA . GLY A 1 290 ? 28.901 2.942 35.144 1.00 33.00 309 GLY A CA 1
ATOM 1986 C C . GLY A 1 290 ? 29.806 2.720 33.937 1.00 32.66 309 GLY A C 1
ATOM 1987 O O . GLY A 1 290 ? 31.027 2.800 34.047 1.00 32.74 309 GLY A O 1
ATOM 1988 N N . ILE A 1 291 ? 29.220 2.438 32.776 1.00 31.95 310 ILE A N 1
ATOM 1989 C CA . ILE A 1 291 ? 30.011 2.333 31.546 1.00 31.03 310 ILE A CA 1
ATOM 1990 C C . ILE A 1 291 ? 30.517 3.724 31.123 1.00 31.13 310 ILE A C 1
ATOM 1991 O O . ILE A 1 291 ? 31.667 3.885 30.695 1.00 30.74 310 ILE A O 1
ATOM 1996 N N . LYS A 1 292 ? 29.663 4.728 31.272 1.00 31.00 311 LYS A N 1
ATOM 1997 C CA . LYS A 1 292 ? 30.035 6.096 30.969 1.00 31.93 311 LYS A CA 1
ATOM 1998 C C . LYS A 1 292 ? 31.251 6.552 31.796 1.00 32.41 311 LYS A C 1
ATOM 1999 O O . LYS A 1 292 ? 32.198 7.125 31.241 1.00 32.68 311 LYS A O 1
ATOM 2005 N N . ALA A 1 293 ? 31.226 6.272 33.103 1.00 32.71 312 ALA A N 1
ATOM 2006 C CA . ALA A 1 293 ? 32.322 6.639 34.007 1.00 32.82 312 ALA A CA 1
ATOM 2007 C C . ALA A 1 293 ? 33.600 5.823 33.756 1.00 33.10 312 ALA A C 1
ATOM 2008 O O . ALA A 1 293 ? 34.713 6.376 33.786 1.00 33.13 312 ALA A O 1
ATOM 2010 N N . TYR A 1 294 ? 33.442 4.522 33.494 1.00 32.76 313 TYR A N 1
ATOM 2011 C CA . TYR A 1 294 ? 34.579 3.667 33.146 1.00 32.63 313 TYR A CA 1
ATOM 2012 C C . TYR A 1 294 ? 35.283 4.162 31.869 1.00 32.90 313 TYR A C 1
ATOM 2013 O O . TYR A 1 294 ? 36.508 4.135 31.772 1.00 32.91 313 TYR A O 1
ATOM 2022 N N . MET A 1 295 ? 34.492 4.623 30.908 1.00 33.25 314 MET A N 1
ATOM 2023 C CA . MET A 1 295 ? 34.988 5.048 29.604 1.00 33.91 314 MET A CA 1
ATOM 2024 C C . MET A 1 295 ? 35.693 6.413 29.652 1.00 34.04 314 MET A C 1
ATOM 2025 O O . MET A 1 295 ? 36.661 6.659 28.909 1.00 34.09 314 MET A O 1
ATOM 2030 N N . ARG A 1 296 ? 35.205 7.293 30.526 1.00 34.18 315 ARG A N 1
ATOM 2031 C CA . ARG A 1 296 ? 35.836 8.588 30.739 1.00 34.92 315 ARG A CA 1
ATOM 2032 C C . ARG A 1 296 ? 37.215 8.397 31.385 1.00 34.23 315 ARG A C 1
ATOM 2033 O O . ARG A 1 296 ? 38.154 9.140 31.086 1.00 33.64 315 ARG A O 1
ATOM 2041 N N . GLN A 1 297 ? 37.324 7.383 32.245 1.00 33.64 316 GLN A N 1
ATOM 2042 C CA . GLN A 1 297 ? 38.590 6.995 32.871 1.00 33.22 316 GLN A CA 1
ATOM 2043 C C . GLN A 1 297 ? 39.448 6.103 31.961 1.00 32.68 316 GLN A C 1
ATOM 2044 O O . GLN A 1 297 ? 40.663 6.012 32.150 1.00 32.95 316 GLN A O 1
ATOM 2050 N N . ASN A 1 298 ? 38.817 5.453 30.981 1.00 31.88 317 ASN A N 1
ATOM 2051 C CA . ASN A 1 298 ? 39.490 4.471 30.114 1.00 30.54 317 ASN A CA 1
ATOM 2052 C C . ASN A 1 298 ? 39.221 4.617 28.609 1.00 29.67 317 ASN A C 1
ATOM 2053 O O . ASN A 1 298 ? 38.687 3.697 27.980 1.00 28.96 317 ASN A O 1
ATOM 2058 N N . PRO A 1 299 ? 39.640 5.758 28.018 1.00 29.26 318 PRO A N 1
ATOM 2059 C CA . PRO A 1 299 ? 39.438 6.040 26.588 1.00 28.67 318 PRO A CA 1
ATOM 2060 C C . PRO A 1 299 ? 40.070 4.995 25.649 1.00 28.20 318 PRO A C 1
ATOM 2061 O O . PRO A 1 299 ? 39.642 4.864 24.500 1.00 27.36 318 PRO A O 1
ATOM 2065 N N . GLN A 1 300 ? 41.075 4.267 26.142 1.00 27.27 319 GLN A N 1
ATOM 2066 C CA . GLN A 1 300 ? 41.751 3.210 25.371 1.00 26.50 319 GLN A CA 1
ATOM 2067 C C . GLN A 1 300 ? 40.885 1.957 25.097 1.00 26.07 319 GLN A C 1
ATOM 2068 O O . GLN A 1 300 ? 41.279 1.080 24.314 1.00 25.14 319 GLN A O 1
ATOM 2074 N N . ARG A 1 301 ? 39.718 1.878 25.741 1.00 25.69 320 ARG A N 1
ATOM 2075 C CA . ARG A 1 301 ? 38.820 0.739 25.573 1.00 26.06 320 ARG A CA 1
ATOM 2076 C C . ARG A 1 301 ? 37.477 1.053 24.903 1.00 26.41 320 ARG A C 1
ATOM 2077 O O . ARG A 1 301 ? 36.674 0.140 24.701 1.00 25.83 320 ARG A O 1
ATOM 2085 N N . LEU A 1 302 ? 37.257 2.329 24.559 1.00 27.01 321 LEU A N 1
ATOM 2086 C CA . LEU A 1 302 ? 35.978 2.829 24.017 1.00 27.27 321 LEU A CA 1
ATOM 2087 C C . LEU A 1 302 ? 35.580 2.165 22.708 1.00 27.57 321 LEU A C 1
ATOM 2088 O O . LEU A 1 302 ? 34.450 1.638 22.575 1.00 27.02 321 LEU A O 1
ATOM 2093 N N . ALA A 1 303 ? 36.490 2.221 21.729 1.00 27.13 322 ALA A N 1
ATOM 2094 C CA . ALA A 1 303 ? 36.243 1.651 20.396 1.00 27.23 322 ALA A CA 1
ATOM 2095 C C . ALA A 1 303 ? 35.955 0.149 20.476 1.00 27.38 322 ALA A C 1
ATOM 2096 O O . ALA A 1 303 ? 34.931 -0.328 19.968 1.00 27.08 322 ALA A O 1
ATOM 2098 N N . GLU A 1 304 ? 36.845 -0.578 21.145 1.00 27.29 323 GLU A N 1
ATOM 2099 C CA . GLU A 1 304 ? 36.729 -2.020 21.349 1.00 27.63 323 GLU A CA 1
ATOM 2100 C C . GLU A 1 304 ? 35.362 -2.471 21.881 1.00 27.96 323 GLU A C 1
ATOM 2101 O O . GLU A 1 304 ? 34.754 -3.404 21.354 1.00 28.18 323 GLU A O 1
ATOM 2107 N N . VAL A 1 305 ? 34.908 -1.823 22.949 1.00 28.46 324 VAL A N 1
ATOM 2108 C CA . VAL A 1 305 ? 33.726 -2.243 23.677 1.00 28.60 324 VAL A CA 1
ATOM 2109 C C . VAL A 1 305 ? 32.471 -1.908 22.875 1.00 29.43 324 VAL A C 1
ATOM 2110 O O . VAL A 1 305 ? 31.619 -2.785 22.675 1.00 29.61 324 VAL A O 1
ATOM 2114 N N . LEU A 1 306 ? 32.388 -0.662 22.392 1.00 29.59 325 LEU A N 1
ATOM 2115 C CA . LEU A 1 306 ? 31.259 -0.209 21.562 1.00 30.03 325 LEU A CA 1
ATOM 2116 C C . LEU A 1 306 ? 31.131 -1.020 20.269 1.00 29.97 325 LEU A C 1
ATOM 2117 O O . LEU A 1 306 ? 30.030 -1.420 19.891 1.00 30.70 325 LEU A O 1
ATOM 2122 N N . GLY A 1 307 ? 32.262 -1.294 19.620 1.00 29.33 326 GLY A N 1
ATOM 2123 C CA . GLY A 1 307 ? 32.283 -2.141 18.434 1.00 29.16 326 GLY A CA 1
ATOM 2124 C C . GLY A 1 307 ? 31.824 -3.587 18.594 1.00 28.68 326 GLY A C 1
ATOM 2125 O O . GLY A 1 307 ? 31.585 -4.261 17.611 1.00 28.78 326 GLY A O 1
ATOM 2126 N N . GLN A 1 308 ? 31.706 -4.074 19.825 1.00 28.51 327 GLN A N 1
ATOM 2127 C CA . GLN A 1 308 ? 31.228 -5.445 20.054 1.00 28.80 327 GLN A CA 1
ATOM 2128 C C . GLN A 1 308 ? 29.744 -5.647 19.696 1.00 28.65 327 GLN A C 1
ATOM 2129 O O . GLN A 1 308 ? 29.326 -6.764 19.392 1.00 29.06 327 GLN A O 1
ATOM 2135 N N . ASN A 1 309 ? 28.961 -4.571 19.733 1.00 28.41 328 ASN A N 1
ATOM 2136 C CA . ASN A 1 309 ? 27.542 -4.590 19.321 1.00 28.36 328 ASN A CA 1
ATOM 2137 C C . ASN A 1 309 ? 27.436 -4.161 17.859 1.00 28.53 328 ASN A C 1
ATOM 2138 O O . ASN A 1 309 ? 27.346 -2.962 17.585 1.00 27.93 328 ASN A O 1
ATOM 2143 N N . PRO A 1 310 ? 27.452 -5.127 16.904 1.00 28.92 329 PRO A N 1
ATOM 2144 C CA . PRO A 1 310 ? 27.480 -4.703 15.485 1.00 28.97 329 PRO A CA 1
ATOM 2145 C C . PRO A 1 310 ? 26.164 -4.064 15.001 1.00 29.31 329 PRO A C 1
ATOM 2146 O O . PRO A 1 310 ? 26.132 -3.415 13.939 1.00 29.28 329 PRO A O 1
ATOM 2150 N N . SER A 1 311 ? 25.097 -4.261 15.779 1.00 28.88 330 SER A N 1
ATOM 2151 C CA . SER A 1 311 ? 23.801 -3.619 15.553 1.00 28.48 330 SER A CA 1
ATOM 2152 C C . SER A 1 311 ? 23.912 -2.092 15.602 1.00 27.98 330 SER A C 1
ATOM 2153 O O . SER A 1 311 ? 24.657 -1.552 16.400 1.00 27.50 330 SER A O 1
ATOM 2156 N N . TYR A 1 312 ? 23.177 -1.408 14.734 1.00 27.83 331 TYR A N 1
ATOM 2157 C CA . TYR A 1 312 ? 23.234 0.046 14.650 1.00 28.55 331 TYR A CA 1
ATOM 2158 C C . TYR A 1 312 ? 21.899 0.551 14.175 1.00 28.46 331 TYR A C 1
ATOM 2159 O O . TYR A 1 312 ? 21.333 0.035 13.198 1.00 28.58 331 TYR A O 1
ATOM 2168 N N . ILE A 1 313 ? 21.385 1.543 14.882 1.00 28.47 332 ILE A N 1
ATOM 2169 C CA . ILE A 1 313 ? 20.056 2.057 14.601 1.00 28.57 332 ILE A CA 1
ATOM 2170 C C . ILE A 1 313 ? 20.192 3.395 13.897 1.00 28.14 332 ILE A C 1
ATOM 2171 O O . ILE A 1 313 ? 21.034 4.223 14.261 1.00 28.84 332 ILE A O 1
ATOM 2176 N N . PHE A 1 314 ? 19.404 3.567 12.848 1.00 27.73 333 PHE A N 1
ATOM 2177 C CA . PHE A 1 314 ? 19.281 4.843 12.159 1.00 27.53 333 PHE A CA 1
ATOM 2178 C C . PHE A 1 314 ? 17.990 5.543 12.587 1.00 27.64 333 PHE A C 1
ATOM 2179 O O . PHE A 1 314 ? 16.999 4.903 12.912 1.00 26.58 333 PHE A O 1
ATOM 2187 N N . PHE A 1 315 ? 18.044 6.866 12.629 1.00 28.70 334 PHE A N 1
ATOM 2188 C CA . PHE A 1 315 ? 16.986 7.661 13.216 1.00 29.74 334 PHE A CA 1
ATOM 2189 C C . PHE A 1 315 ? 16.368 8.630 12.212 1.00 30.34 334 PHE A C 1
ATOM 2190 O O . PHE A 1 315 ? 16.837 8.752 11.080 1.00 29.79 334 PHE A O 1
ATOM 2198 N N . ARG A 1 316 ? 15.294 9.293 12.639 1.00 31.75 335 ARG A N 1
ATOM 2199 C CA . ARG A 1 316 ? 14.637 10.327 11.856 1.00 33.52 335 ARG A CA 1
ATOM 2200 C C . ARG A 1 316 ? 14.244 11.500 12.759 1.00 34.86 335 ARG A C 1
ATOM 2201 O O . ARG A 1 316 ? 13.952 11.317 13.940 1.00 35.09 335 ARG A O 1
ATOM 2209 N N . GLU A 1 317 ? 14.250 12.701 12.189 1.00 36.85 336 GLU A N 1
ATOM 2210 C CA . GLU A 1 317 ? 13.897 13.935 12.898 1.00 38.19 336 GLU A CA 1
ATOM 2211 C C . GLU A 1 317 ? 12.389 14.005 13.088 1.00 38.56 336 GLU A C 1
ATOM 2212 O O . GLU A 1 317 ? 11.639 13.990 12.110 1.00 38.80 336 GLU A O 1
ATOM 2218 N N . LEU A 1 318 ? 11.952 14.075 14.345 1.00 39.11 337 LEU A N 1
ATOM 2219 C CA . LEU A 1 318 ? 10.525 14.170 14.688 1.00 39.58 337 LEU A CA 1
ATOM 2220 C C . LEU A 1 318 ? 10.101 15.613 14.950 1.00 39.90 337 LEU A C 1
ATOM 2221 O O . LEU A 1 318 ? 10.949 16.487 15.162 1.00 40.09 337 LEU A O 1
ATOM 2226 N N . ASP A 1 324 ? 4.835 14.371 22.300 1.00 47.62 343 ASP A N 1
ATOM 2227 C CA . ASP A 1 324 ? 5.645 13.687 23.303 1.00 47.21 343 ASP A CA 1
ATOM 2228 C C . ASP A 1 324 ? 5.659 12.173 23.077 1.00 46.32 343 ASP A C 1
ATOM 2229 O O . ASP A 1 324 ? 4.763 11.634 22.430 1.00 47.13 343 ASP A O 1
ATOM 2234 N N . GLY A 1 325 ? 6.678 11.495 23.606 1.00 44.71 344 GLY A N 1
ATOM 2235 C CA . GLY A 1 325 ? 6.715 10.022 23.625 1.00 41.88 344 GLY A CA 1
ATOM 2236 C C . GLY A 1 325 ? 7.089 9.388 22.305 1.00 39.95 344 GLY A C 1
ATOM 2237 O O . GLY A 1 325 ? 6.618 9.816 21.256 1.00 39.37 344 GLY A O 1
ATOM 2238 N N . PRO A 1 326 ? 7.939 8.346 22.345 1.00 39.04 345 PRO A N 1
ATOM 2239 C CA . PRO A 1 326 ? 8.369 7.723 21.095 1.00 37.76 345 PRO A CA 1
ATOM 2240 C C . PRO A 1 326 ? 7.198 7.008 20.422 1.00 36.63 345 PRO A C 1
ATOM 2241 O O . PRO A 1 326 ? 6.182 6.719 21.059 1.00 35.35 345 PRO A O 1
ATOM 2245 N N . VAL A 1 327 ? 7.341 6.750 19.132 1.00 35.07 346 VAL A N 1
ATOM 2246 C CA . VAL A 1 327 ? 6.301 6.070 18.401 1.00 34.20 346 VAL A CA 1
ATOM 2247 C C . VAL A 1 327 ? 6.541 4.567 18.529 1.00 33.55 346 VAL A C 1
ATOM 2248 O O . VAL A 1 327 ? 7.619 4.073 18.170 1.00 33.77 346 VAL A O 1
ATOM 2252 N N . GLY A 1 328 ? 5.556 3.857 19.084 1.00 32.66 347 GLY A N 1
ATOM 2253 C CA . GLY A 1 328 ? 5.657 2.412 19.293 1.00 31.39 347 GLY A CA 1
ATOM 2254 C C . GLY A 1 328 ? 5.104 1.559 18.158 1.00 30.94 347 GLY A C 1
ATOM 2255 O O . GLY A 1 328 ? 4.862 2.056 17.049 1.00 30.12 347 GLY A O 1
ATOM 2256 N N . ALA A 1 329 ? 4.902 0.273 18.452 1.00 29.90 348 ALA A N 1
ATOM 2257 C CA . ALA A 1 329 ? 4.461 -0.726 17.473 1.00 29.74 348 ALA A CA 1
ATOM 2258 C C . ALA A 1 329 ? 3.116 -0.383 16.825 1.00 29.51 348 ALA A C 1
ATOM 2259 O O . ALA A 1 329 ? 2.887 -0.718 15.670 1.00 29.05 348 ALA A O 1
ATOM 2261 N N . LEU A 1 330 ? 2.238 0.280 17.584 1.00 29.43 349 LEU A N 1
ATOM 2262 C CA . LEU A 1 330 ? 0.946 0.742 17.069 1.00 29.05 349 LEU A CA 1
ATOM 2263 C C . LEU A 1 330 ? 1.087 1.934 16.100 1.00 29.18 349 LEU A C 1
ATOM 2264 O O . LEU A 1 330 ? 0.143 2.281 15.357 1.00 29.16 349 LEU A O 1
ATOM 2269 N N . GLY A 1 331 ? 2.264 2.558 16.101 1.00 28.87 350 GLY A N 1
ATOM 2270 C CA . GLY A 1 331 ? 2.546 3.652 15.162 1.00 28.60 350 GLY A CA 1
ATOM 2271 C C . GLY A 1 331 ? 2.116 4.993 15.722 1.00 28.72 350 GLY A C 1
ATOM 2272 O O . GLY A 1 331 ? 2.000 5.983 14.981 1.00 28.26 350 GLY A O 1
ATOM 2273 N N . THR A 1 332 ? 1.866 5.012 17.033 1.00 28.24 351 THR A N 1
ATOM 2274 C CA . THR A 1 332 ? 1.380 6.198 17.739 1.00 28.96 351 THR A CA 1
ATOM 2275 C C . THR A 1 332 ? 2.310 6.573 18.905 1.00 29.06 351 THR A C 1
ATOM 2276 O O . THR A 1 332 ? 3.005 5.704 19.453 1.00 29.61 351 THR A O 1
ATOM 2280 N N . PRO A 1 333 ? 2.348 7.873 19.272 1.00 29.91 352 PRO A N 1
ATOM 2281 C CA . PRO A 1 333 ? 3.207 8.335 20.377 1.00 29.76 352 PRO A CA 1
ATOM 2282 C C . PRO A 1 333 ? 2.839 7.840 21.809 1.00 29.84 352 PRO A C 1
ATOM 2283 O O . PRO A 1 333 ? 1.701 7.992 22.270 1.00 29.80 352 PRO A O 1
ATOM 2287 N N . LEU A 1 334 ? 3.810 7.273 22.525 1.00 29.66 353 LEU A N 1
ATOM 2288 C CA . LEU A 1 334 ? 3.521 6.694 23.833 1.00 30.13 353 LEU A CA 1
ATOM 2289 C C . LEU A 1 334 ? 3.471 7.756 24.941 1.00 30.58 353 LEU A C 1
ATOM 2290 O O . LEU A 1 334 ? 4.272 8.714 24.952 1.00 30.25 353 LEU A O 1
ATOM 2295 N N . MET A 1 335 ? 2.518 7.586 25.859 1.00 30.43 354 MET A N 1
ATOM 2296 C CA . MET A 1 335 ? 2.349 8.472 26.984 1.00 29.80 354 MET A CA 1
ATOM 2297 C C . MET A 1 335 ? 3.021 7.844 28.188 1.00 30.49 354 MET A C 1
ATOM 2298 O O . MET A 1 335 ? 2.692 6.717 28.571 1.00 30.50 354 MET A O 1
ATOM 2303 N N . GLY A 1 336 ? 3.948 8.583 28.781 1.00 29.29 355 GLY A N 1
ATOM 2304 C CA . GLY A 1 336 ? 4.661 8.141 29.988 1.00 29.28 355 GLY A CA 1
ATOM 2305 C C . GLY A 1 336 ? 3.740 7.663 31.091 1.00 29.22 355 GLY A C 1
ATOM 2306 O O . GLY A 1 336 ? 2.765 8.360 31.447 1.00 27.26 355 GLY A O 1
ATOM 2307 N N . GLU A 1 337 ? 4.036 6.452 31.589 1.00 30.37 356 GLU A N 1
ATOM 2308 C CA . GLU A 1 337 ? 3.321 5.817 32.711 1.00 31.09 356 GLU A CA 1
ATOM 2309 C C . GLU A 1 337 ? 1.961 5.191 32.413 1.00 31.98 356 GLU A C 1
ATOM 2310 O O . GLU A 1 337 ? 1.372 4.570 33.315 1.00 31.58 356 GLU A O 1
ATOM 2316 N N . TYR A 1 338 ? 1.501 5.342 31.164 1.00 31.58 357 TYR A N 1
ATOM 2317 C CA . TYR A 1 338 ? 0.173 4.934 30.702 1.00 31.14 357 TYR A CA 1
ATOM 2318 C C . TYR A 1 338 ? 0.232 4.147 29.392 1.00 30.23 357 TYR A C 1
ATOM 2319 O O . TYR A 1 338 ? -0.761 4.009 28.681 1.00 29.80 357 TYR A O 1
ATOM 2328 N N . ALA A 1 339 ? 1.416 3.627 29.096 1.00 30.14 358 ALA A N 1
ATOM 2329 C CA . ALA A 1 339 ? 1.622 2.764 27.937 1.00 30.68 358 ALA A CA 1
ATOM 2330 C C . ALA A 1 339 ? 2.595 1.647 28.278 1.00 30.62 358 ALA A C 1
ATOM 2331 O O . ALA A 1 339 ? 3.410 1.759 29.203 1.00 30.63 358 ALA A O 1
ATOM 2333 N N . GLY A 1 340 ? 2.475 0.545 27.561 1.00 30.79 359 GLY A N 1
ATOM 2334 C CA . GLY A 1 340 ? 3.393 -0.561 27.752 1.00 31.32 359 GLY A CA 1
ATOM 2335 C C . GLY A 1 340 ? 3.624 -1.386 26.518 1.00 31.45 359 GLY A C 1
ATOM 2336 O O . GLY A 1 340 ? 2.858 -1.293 25.553 1.00 32.40 359 GLY A O 1
ATOM 2337 N N . ALA A 1 341 ? 4.710 -2.161 26.536 1.00 31.09 360 ALA A N 1
ATOM 2338 C CA . ALA A 1 341 ? 4.976 -3.158 25.504 1.00 30.72 360 ALA A CA 1
ATOM 2339 C C . ALA A 1 341 ? 4.532 -4.561 25.934 1.00 30.42 360 ALA A C 1
ATOM 2340 O O . ALA A 1 341 ? 4.718 -4.962 27.093 1.00 30.00 360 ALA A O 1
ATOM 2342 N N . ILE A 1 342 ? 3.976 -5.303 24.974 1.00 30.69 361 ILE A N 1
ATOM 2343 C CA . ILE A 1 342 ? 3.374 -6.618 25.213 1.00 30.38 361 ILE A CA 1
ATOM 2344 C C . ILE A 1 342 ? 3.786 -7.626 24.128 1.00 30.60 361 ILE A C 1
ATOM 2345 O O . ILE A 1 342 ? 4.465 -7.274 23.174 1.00 31.00 361 ILE A O 1
ATOM 2350 N N . ASP A 1 343 ? 3.332 -8.864 24.279 1.00 30.64 362 ASP A N 1
ATOM 2351 C CA . ASP A 1 343 ? 3.566 -9.914 23.303 1.00 30.79 362 ASP A CA 1
ATOM 2352 C C . ASP A 1 343 ? 2.262 -10.071 22.530 1.00 31.07 362 ASP A C 1
ATOM 2353 O O . ASP A 1 343 ? 1.237 -10.423 23.102 1.00 31.21 362 ASP A O 1
ATOM 2358 N N . ARG A 1 344 ? 2.322 -9.814 21.231 1.00 31.50 363 ARG A N 1
ATOM 2359 C CA . ARG A 1 344 ? 1.144 -9.843 20.357 1.00 32.27 363 ARG A CA 1
ATOM 2360 C C . ARG A 1 344 ? 0.597 -11.232 20.028 1.00 32.12 363 ARG A C 1
ATOM 2361 O O . ARG A 1 344 ? -0.472 -11.354 19.431 1.00 32.50 363 ARG A O 1
ATOM 2369 N N . HIS A 1 345 ? 1.337 -12.272 20.386 1.00 32.21 364 HIS A N 1
ATOM 2370 C CA . HIS A 1 345 ? 0.807 -13.624 20.361 1.00 32.00 364 HIS A CA 1
ATOM 2371 C C . HIS A 1 345 ? -0.368 -13.726 21.298 1.00 32.02 364 HIS A C 1
ATOM 2372 O O . HIS A 1 345 ? -1.243 -14.574 21.108 1.00 32.01 364 HIS A O 1
ATOM 2379 N N . TYR A 1 346 ? -0.359 -12.865 22.322 1.00 31.95 365 TYR A N 1
ATOM 2380 C CA . TYR A 1 346 ? -1.250 -12.987 23.472 1.00 32.07 365 TYR A CA 1
ATOM 2381 C C . TYR A 1 346 ? -2.153 -11.769 23.700 1.00 32.34 365 TYR A C 1
ATOM 2382 O O . TYR A 1 346 ? -3.329 -11.933 24.067 1.00 33.57 365 TYR A O 1
ATOM 2391 N N . ILE A 1 347 ? -1.617 -10.567 23.471 1.00 31.84 366 ILE A N 1
ATOM 2392 C CA . ILE A 1 347 ? -2.339 -9.309 23.736 1.00 31.79 366 ILE A CA 1
ATOM 2393 C C . ILE A 1 347 ? -2.697 -8.623 22.429 1.00 31.33 366 ILE A C 1
ATOM 2394 O O . ILE A 1 347 ? -1.862 -8.513 21.533 1.00 30.38 366 ILE A O 1
ATOM 2399 N N . THR A 1 348 ? -3.957 -8.194 22.329 1.00 30.70 367 THR A N 1
ATOM 2400 C CA . THR A 1 348 ? -4.444 -7.485 21.156 1.00 30.87 367 THR A CA 1
ATOM 2401 C C . THR A 1 348 ? -3.827 -6.081 21.186 1.00 30.44 367 THR A C 1
ATOM 2402 O O . THR A 1 348 ? -3.881 -5.400 22.211 1.00 30.72 367 THR A O 1
ATOM 2406 N N . LEU A 1 349 ? -3.208 -5.677 20.080 1.00 30.29 368 LEU A N 1
ATOM 2407 C CA . LEU A 1 349 ? -2.452 -4.421 20.047 1.00 30.65 368 LEU A CA 1
ATOM 2408 C C . LEU A 1 349 ? -3.403 -3.223 20.114 1.00 29.88 368 LEU A C 1
ATOM 2409 O O . LEU A 1 349 ? -4.356 -3.144 19.360 1.00 31.01 368 LEU A O 1
ATOM 2414 N N . GLY A 1 350 ? -3.131 -2.316 21.040 1.00 29.93 369 GLY A N 1
ATOM 2415 C CA . GLY A 1 350 ? -3.986 -1.158 21.307 1.00 29.62 369 GLY A CA 1
ATOM 2416 C C . GLY A 1 350 ? -4.871 -1.274 22.549 1.00 30.02 369 GLY A C 1
ATOM 2417 O O . GLY A 1 350 ? -5.443 -0.281 22.996 1.00 31.20 369 GLY A O 1
ATOM 2418 N N . ALA A 1 351 ? -4.980 -2.476 23.115 1.00 29.81 370 ALA A N 1
ATOM 2419 C CA . ALA A 1 351 ? -5.958 -2.752 24.138 1.00 29.42 370 ALA A CA 1
ATOM 2420 C C . ALA A 1 351 ? -5.609 -2.077 25.448 1.00 29.48 370 ALA A C 1
ATOM 2421 O O . ALA A 1 351 ? -4.450 -2.019 25.828 1.00 28.93 370 ALA A O 1
ATOM 2423 N N . PRO A 1 352 ? -6.625 -1.549 26.141 1.00 30.40 371 PRO A N 1
ATOM 2424 C CA . PRO A 1 352 ? -6.390 -1.193 27.552 1.00 29.46 371 PRO A CA 1
ATOM 2425 C C . PRO A 1 352 ? -5.918 -2.420 28.360 1.00 30.28 371 PRO A C 1
ATOM 2426 O O . PRO A 1 352 ? -6.410 -3.540 28.170 1.00 29.51 371 PRO A O 1
ATOM 2430 N N . LEU A 1 353 ? -4.949 -2.219 29.255 1.00 30.54 372 LEU A N 1
ATOM 2431 C CA . LEU A 1 353 ? -4.342 -3.344 29.949 1.00 30.08 372 LEU A CA 1
ATOM 2432 C C . LEU A 1 353 ? -4.125 -2.919 31.391 1.00 29.43 372 LEU A C 1
ATOM 2433 O O . LEU A 1 353 ? -3.375 -1.993 31.663 1.00 29.29 372 LEU A O 1
ATOM 2438 N N . PHE A 1 354 ? -4.822 -3.577 32.309 1.00 29.18 373 PHE A N 1
ATOM 2439 C CA . PHE A 1 354 ? -4.599 -3.322 33.721 1.00 29.35 373 PHE A CA 1
ATOM 2440 C C . PHE A 1 354 ? -3.444 -4.153 34.262 1.00 29.59 373 PHE A C 1
ATOM 2441 O O . PHE A 1 354 ? -3.426 -5.380 34.099 1.00 30.23 373 PHE A O 1
ATOM 2449 N N . VAL A 1 355 ? -2.490 -3.474 34.909 1.00 29.55 374 VAL A N 1
ATOM 2450 C CA . VAL A 1 355 ? -1.297 -4.092 35.468 1.00 29.43 374 VAL A CA 1
ATOM 2451 C C . VAL A 1 355 ? -1.273 -3.837 36.960 1.00 28.84 374 VAL A C 1
ATOM 2452 O O . VAL A 1 355 ? -1.273 -2.695 37.411 1.00 27.70 374 VAL A O 1
ATOM 2456 N N . ALA A 1 356 ? -1.322 -4.943 37.702 1.00 28.79 375 ALA A N 1
ATOM 2457 C CA . ALA A 1 356 ? -1.118 -4.997 39.127 1.00 28.70 375 ALA A CA 1
ATOM 2458 C C . ALA A 1 356 ? 0.316 -5.460 39.406 1.00 28.47 375 ALA A C 1
ATOM 2459 O O . ALA A 1 356 ? 0.674 -6.617 39.169 1.00 27.98 375 ALA A O 1
ATOM 2461 N N . THR A 1 357 ? 1.145 -4.551 39.913 1.00 28.77 376 THR A N 1
ATOM 2462 C CA . THR A 1 357 ? 2.540 -4.893 40.172 1.00 28.61 376 THR A CA 1
ATOM 2463 C C . THR A 1 357 ? 3.100 -4.159 41.394 1.00 28.39 376 THR A C 1
ATOM 2464 O O . THR A 1 357 ? 2.343 -3.758 42.279 1.00 27.85 376 THR A O 1
ATOM 2468 N N . ALA A 1 358 ? 4.419 -4.033 41.466 1.00 29.52 377 ALA A N 1
ATOM 2469 C CA . ALA A 1 358 ? 5.059 -3.229 42.502 1.00 29.94 377 ALA A CA 1
ATOM 2470 C C . ALA A 1 358 ? 5.861 -2.092 41.871 1.00 30.28 377 ALA A C 1
ATOM 2471 O O . ALA A 1 358 ? 6.529 -2.286 40.851 1.00 29.52 377 ALA A O 1
ATOM 2473 N N . HIS A 1 359 ? 5.763 -0.907 42.469 1.00 30.99 378 HIS A N 1
ATOM 2474 C CA . HIS A 1 359 ? 6.586 0.238 42.089 1.00 32.36 378 HIS A CA 1
ATOM 2475 C C . HIS A 1 359 ? 8.084 -0.103 42.202 1.00 33.19 378 HIS A C 1
ATOM 2476 O O . HIS A 1 359 ? 8.520 -0.564 43.249 1.00 33.96 378 HIS A O 1
ATOM 2483 N N . PRO A 1 360 ? 8.862 0.094 41.111 1.00 34.73 379 PRO A N 1
ATOM 2484 C CA . PRO A 1 360 ? 10.288 -0.294 41.034 1.00 35.54 379 PRO A CA 1
ATOM 2485 C C . PRO A 1 360 ? 11.239 0.313 42.071 1.00 36.78 379 PRO A C 1
ATOM 2486 O O . PRO A 1 360 ? 12.341 -0.217 42.252 1.00 36.97 379 PRO A O 1
ATOM 2490 N N . VAL A 1 361 ? 10.842 1.398 42.738 1.00 37.70 380 VAL A N 1
ATOM 2491 C CA . VAL A 1 361 ? 11.660 1.944 43.826 1.00 38.25 380 VAL A CA 1
ATOM 2492 C C . VAL A 1 361 ? 10.963 1.864 45.191 1.00 38.85 380 VAL A C 1
ATOM 2493 O O . VAL A 1 361 ? 11.548 1.345 46.150 1.00 39.13 380 VAL A O 1
ATOM 2497 N N . THR A 1 362 ? 9.721 2.343 45.284 1.00 39.40 381 THR A N 1
ATOM 2498 C CA . THR A 1 362 ? 8.968 2.304 46.560 1.00 40.04 381 THR A CA 1
ATOM 2499 C C . THR A 1 362 ? 8.479 0.905 46.955 1.00 40.63 381 THR A C 1
ATOM 2500 O O . THR A 1 362 ? 8.114 0.671 48.119 1.00 40.78 381 THR A O 1
ATOM 2504 N N . ARG A 1 363 ? 8.470 -0.013 45.982 1.00 41.23 382 ARG A N 1
ATOM 2505 C CA . ARG A 1 363 ? 8.023 -1.402 46.173 1.00 41.47 382 ARG A CA 1
ATOM 2506 C C . ARG A 1 363 ? 6.558 -1.504 46.610 1.00 40.94 382 ARG A C 1
ATOM 2507 O O . ARG A 1 363 ? 6.018 -2.609 46.712 1.00 41.51 382 ARG A O 1
ATOM 2515 N N . LYS A 1 364 ? 5.930 -0.351 46.861 1.00 40.10 383 LYS A N 1
ATOM 2516 C CA . LYS A 1 364 ? 4.481 -0.246 47.099 1.00 39.66 383 LYS A CA 1
ATOM 2517 C C . LYS A 1 364 ? 3.666 -0.689 45.876 1.00 38.81 383 LYS A C 1
ATOM 2518 O O . LYS A 1 364 ? 4.212 -0.846 44.772 1.00 38.90 383 LYS A O 1
ATOM 2524 N N . ALA A 1 365 ? 2.355 -0.852 46.075 1.00 37.48 384 ALA A N 1
ATOM 2525 C CA . ALA A 1 365 ? 1.453 -1.324 45.026 1.00 35.68 384 ALA A CA 1
ATOM 2526 C C . ALA A 1 365 ? 1.360 -0.330 43.864 1.00 34.99 384 ALA A C 1
ATOM 2527 O O . ALA A 1 365 ? 1.089 0.866 44.071 1.00 33.94 384 ALA A O 1
ATOM 2529 N N . LEU A 1 366 ? 1.599 -0.844 42.656 1.00 32.80 385 LEU A N 1
ATOM 2530 C CA . LEU A 1 366 ? 1.558 -0.050 41.444 1.00 32.67 385 LEU A CA 1
ATOM 2531 C C . LEU A 1 366 ? 0.472 -0.671 40.561 1.00 31.30 385 LEU A C 1
ATOM 2532 O O . LEU A 1 366 ? 0.740 -1.645 39.893 1.00 30.36 385 LEU A O 1
ATOM 2537 N N . ASN A 1 367 ? -0.742 -0.119 40.619 1.00 31.93 386 ASN A N 1
ATOM 2538 C CA . ASN A 1 367 ? -1.921 -0.634 39.871 1.00 32.31 386 ASN A CA 1
ATOM 2539 C C . ASN A 1 367 ? -2.421 0.425 38.896 1.00 32.43 386 ASN A C 1
ATOM 2540 O O . ASN A 1 367 ? -2.803 1.538 39.293 1.00 32.70 386 ASN A O 1
ATOM 2545 N N . ARG A 1 368 ? -2.406 0.098 37.606 1.00 32.75 387 ARG A N 1
ATOM 2546 C CA . ARG A 1 368 ? -2.551 1.093 36.574 1.00 31.29 387 ARG A CA 1
ATOM 2547 C C . ARG A 1 368 ? -3.303 0.547 35.380 1.00 29.89 387 ARG A C 1
ATOM 2548 O O . ARG A 1 368 ? -2.983 -0.529 34.904 1.00 29.89 387 ARG A O 1
ATOM 2556 N N . LEU A 1 369 ? -4.293 1.286 34.893 1.00 28.37 388 LEU A N 1
ATOM 2557 C CA . LEU A 1 369 ? -4.836 0.997 33.563 1.00 27.68 388 LEU A CA 1
ATOM 2558 C C . LEU A 1 369 ? -3.986 1.682 32.512 1.00 27.93 388 LEU A C 1
ATOM 2559 O O . LEU A 1 369 ? -4.143 2.888 32.258 1.00 28.11 388 LEU A O 1
ATOM 2564 N N . ILE A 1 370 ? -3.098 0.897 31.891 1.00 28.43 389 ILE A N 1
ATOM 2565 C CA . ILE A 1 370 ? -2.252 1.357 30.770 1.00 27.27 389 ILE A CA 1
ATOM 2566 C C . ILE A 1 370 ? -2.815 0.916 29.427 1.00 26.66 389 ILE A C 1
ATOM 2567 O O . ILE A 1 370 ? -3.781 0.204 29.389 1.00 26.11 389 ILE A O 1
ATOM 2572 N N . MET A 1 371 ? -2.216 1.385 28.337 1.00 26.08 390 MET A N 1
ATOM 2573 C CA . MET A 1 371 ? -2.544 0.936 26.992 1.00 26.82 390 MET A CA 1
ATOM 2574 C C . MET A 1 371 ? -1.386 0.135 26.409 1.00 27.39 390 MET A C 1
ATOM 2575 O O . MET A 1 371 ? -0.231 0.546 26.479 1.00 26.52 390 MET A O 1
ATOM 2580 N N . ALA A 1 372 ? -1.723 -1.030 25.859 1.00 28.94 391 ALA A N 1
ATOM 2581 C CA . ALA A 1 372 ? -0.771 -1.950 25.251 1.00 29.80 391 ALA A CA 1
ATOM 2582 C C . ALA A 1 372 ? -0.574 -1.558 23.790 1.00 30.51 391 ALA A C 1
ATOM 2583 O O . ALA A 1 372 ? -1.294 -2.027 22.887 1.00 32.11 391 ALA A O 1
ATOM 2585 N N . GLN A 1 373 ? 0.382 -0.668 23.563 1.00 30.22 392 GLN A N 1
ATOM 2586 C CA . GLN A 1 373 ? 0.508 0.017 22.280 1.00 29.27 392 GLN A CA 1
ATOM 2587 C C . GLN A 1 373 ? 1.871 -0.218 21.626 1.00 29.60 392 GLN A C 1
ATOM 2588 O O . GLN A 1 373 ? 2.190 0.363 20.578 1.00 29.76 392 GLN A O 1
ATOM 2594 N N . ASP A 1 374 ? 2.671 -1.089 22.238 1.00 30.02 393 ASP A N 1
ATOM 2595 C CA . ASP A 1 374 ? 4.020 -1.347 21.774 1.00 29.80 393 ASP A CA 1
ATOM 2596 C C . ASP A 1 374 ? 4.396 -2.814 21.984 1.00 29.94 393 ASP A C 1
ATOM 2597 O O . ASP A 1 374 ? 3.712 -3.543 22.717 1.00 30.45 393 ASP A O 1
ATOM 2602 N N . THR A 1 375 ? 5.480 -3.217 21.323 1.00 29.57 394 THR A N 1
ATOM 2603 C CA . THR A 1 375 ? 6.063 -4.552 21.371 1.00 29.44 394 THR A CA 1
ATOM 2604 C C . THR A 1 375 ? 7.584 -4.433 21.525 1.00 29.84 394 THR A C 1
ATOM 2605 O O . THR A 1 375 ? 8.158 -3.395 21.210 1.00 29.50 394 THR A O 1
ATOM 2609 N N . GLY A 1 376 ? 8.240 -5.495 21.994 1.00 30.21 395 GLY A N 1
ATOM 2610 C CA . GLY A 1 376 ? 9.711 -5.588 21.941 1.00 30.48 395 GLY A CA 1
ATOM 2611 C C . GLY A 1 376 ? 10.168 -6.984 21.540 1.00 30.93 395 GLY A C 1
ATOM 2612 O O . GLY A 1 376 ? 9.410 -7.940 21.682 1.00 31.32 395 GLY A O 1
ATOM 2613 N N . SER A 1 377 ? 11.401 -7.113 21.049 1.00 31.46 396 SER A N 1
ATOM 2614 C CA . SER A 1 377 ? 11.969 -8.431 20.696 1.00 31.74 396 SER A CA 1
ATOM 2615 C C . SER A 1 377 ? 12.198 -9.329 21.930 1.00 31.83 396 SER A C 1
ATOM 2616 O O . SER A 1 377 ? 12.111 -10.552 21.837 1.00 31.47 396 SER A O 1
ATOM 2619 N N . ALA A 1 378 ? 12.428 -8.707 23.088 1.00 31.96 397 ALA A N 1
ATOM 2620 C CA . ALA A 1 378 ? 12.641 -9.421 24.356 1.00 31.61 397 ALA A CA 1
ATOM 2621 C C . ALA A 1 378 ? 11.382 -9.574 25.243 1.00 31.18 397 ALA A C 1
ATOM 2622 O O . ALA A 1 378 ? 11.465 -10.061 26.367 1.00 31.11 397 ALA A O 1
ATOM 2624 N N . ILE A 1 379 ? 10.220 -9.187 24.725 1.00 30.95 398 ILE A N 1
ATOM 2625 C CA . ILE A 1 379 ? 8.970 -9.199 25.493 1.00 30.18 398 ILE A CA 1
ATOM 2626 C C . ILE A 1 379 ? 8.086 -10.345 25.008 1.00 30.20 398 ILE A C 1
ATOM 2627 O O . ILE A 1 379 ? 7.473 -10.253 23.955 1.00 29.89 398 ILE A O 1
ATOM 2632 N N . LYS A 1 380 ? 8.045 -11.431 25.780 1.00 30.28 399 LYS A N 1
ATOM 2633 C CA . LYS A 1 380 ? 7.380 -12.677 25.344 1.00 30.30 399 LYS A CA 1
ATOM 2634 C C . LYS A 1 380 ? 6.604 -13.322 26.476 1.00 29.44 399 LYS A C 1
ATOM 2635 O O . LYS A 1 380 ? 7.068 -13.343 27.632 1.00 29.00 399 LYS A O 1
ATOM 2641 N N . GLY A 1 381 ? 5.435 -13.864 26.139 1.00 29.00 400 GLY A N 1
ATOM 2642 C CA . GLY A 1 381 ? 4.568 -14.503 27.137 1.00 28.73 400 GLY A CA 1
ATOM 2643 C C . GLY A 1 381 ? 3.220 -13.836 27.342 1.00 28.33 400 GLY A C 1
ATOM 2644 O O . GLY A 1 381 ? 3.043 -12.633 27.059 1.00 28.60 400 GLY A O 1
ATOM 2645 N N . ALA A 1 382 ? 2.259 -14.629 27.815 1.00 27.94 401 ALA A N 1
ATOM 2646 C CA . ALA A 1 382 ? 0.894 -14.142 28.073 1.00 28.15 401 ALA A CA 1
ATOM 2647 C C . ALA A 1 382 ? 0.823 -12.986 29.105 1.00 28.19 401 ALA A C 1
ATOM 2648 O O . ALA A 1 382 ? 0.109 -11.988 28.888 1.00 28.22 401 ALA A O 1
ATOM 2650 N N . VAL A 1 383 ? 1.541 -13.155 30.217 1.00 27.92 402 VAL A N 1
ATOM 2651 C CA . VAL A 1 383 ? 1.658 -12.146 31.269 1.00 28.33 402 VAL A CA 1
ATOM 2652 C C . VAL A 1 383 ? 3.086 -11.582 31.271 1.00 27.87 402 VAL A C 1
ATOM 2653 O O . VAL A 1 383 ? 3.981 -12.095 31.947 1.00 28.01 402 VAL A O 1
ATOM 2657 N N . ARG A 1 384 ? 3.288 -10.520 30.496 1.00 27.03 403 ARG A N 1
ATOM 2658 C CA . ARG A 1 384 ? 4.619 -9.944 30.277 1.00 26.44 403 ARG A CA 1
ATOM 2659 C C . ARG A 1 384 ? 4.488 -8.499 29.783 1.00 27.04 403 ARG A C 1
ATOM 2660 O O . ARG A 1 384 ? 4.019 -8.264 28.673 1.00 26.44 403 ARG A O 1
ATOM 2668 N N . VAL A 1 385 ? 4.909 -7.541 3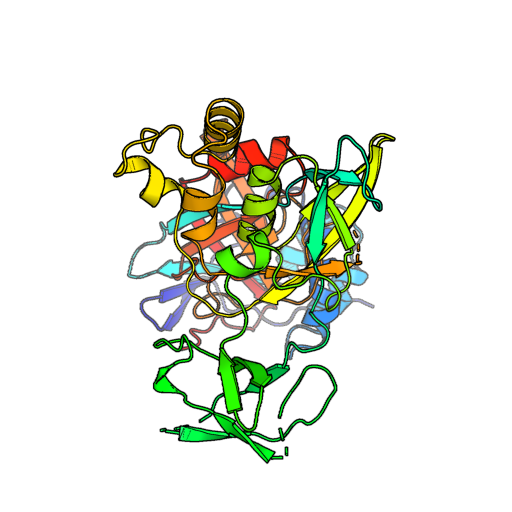0.612 1.00 27.26 404 VAL A N 1
ATOM 2669 C CA . VAL A 1 385 ? 4.778 -6.107 30.272 1.00 27.30 404 VAL A CA 1
ATOM 2670 C C . VAL A 1 385 ? 6.075 -5.288 30.411 1.00 27.64 404 VAL A C 1
ATOM 2671 O O . VAL A 1 385 ? 6.723 -5.279 31.461 1.00 26.72 404 VAL A O 1
ATOM 2675 N N . ASP A 1 386 ? 6.449 -4.581 29.344 1.00 27.38 405 ASP A N 1
ATOM 2676 C CA . ASP A 1 386 ? 7.507 -3.588 29.476 1.00 27.56 405 ASP A CA 1
ATOM 2677 C C . ASP A 1 386 ? 6.800 -2.253 29.697 1.00 27.95 405 ASP A C 1
ATOM 2678 O O . ASP A 1 386 ? 6.102 -1.729 28.817 1.00 28.14 405 ASP A O 1
ATOM 2683 N N . TYR A 1 387 ? 6.966 -1.728 30.893 1.00 27.83 406 TYR A N 1
ATOM 2684 C CA . TYR A 1 387 ? 6.210 -0.592 31.363 1.00 28.51 406 TYR A CA 1
ATOM 2685 C C . TYR A 1 387 ? 6.917 0.684 30.908 1.00 28.40 406 TYR A C 1
ATOM 2686 O O . TYR A 1 387 ? 8.079 0.891 31.247 1.00 28.92 406 TYR A O 1
ATOM 2695 N N . PHE A 1 388 ? 6.249 1.510 30.089 1.00 28.39 407 PHE A N 1
ATOM 2696 C CA . PHE A 1 388 ? 6.895 2.708 29.574 1.00 27.85 407 PHE A CA 1
ATOM 2697 C C . PHE A 1 388 ? 6.826 3.850 30.588 1.00 28.34 407 PHE A C 1
ATOM 2698 O O . PHE A 1 388 ? 5.750 4.332 30.934 1.00 28.06 407 PHE A O 1
ATOM 2706 N N . TRP A 1 389 ? 7.994 4.271 31.073 1.00 28.15 408 TRP A N 1
ATOM 2707 C CA . TRP A 1 389 ? 8.055 5.274 32.126 1.00 28.59 408 TRP A CA 1
ATOM 2708 C C . TRP A 1 389 ? 8.040 6.735 31.675 1.00 28.40 408 TRP A C 1
ATOM 2709 O O . TRP A 1 389 ? 7.777 7.614 32.486 1.00 28.00 408 TRP A O 1
ATOM 2720 N N . GLY A 1 390 ? 8.255 6.995 30.386 1.00 28.25 409 GLY A N 1
ATOM 2721 C CA . GLY A 1 390 ? 8.296 8.358 29.884 1.00 28.17 409 GLY A CA 1
ATOM 2722 C C . GLY A 1 390 ? 9.714 8.767 29.540 1.00 28.43 409 GLY A C 1
ATOM 2723 O O . GLY A 1 390 ? 10.599 7.919 29.399 1.00 27.16 409 GLY A O 1
ATOM 2724 N N . 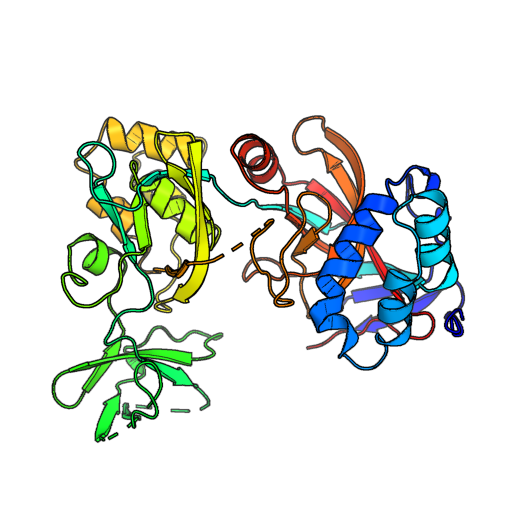TYR A 1 391 ? 9.922 10.076 29.443 1.00 29.80 410 TYR A N 1
ATOM 2725 C CA . TYR A 1 391 ? 11.187 10.623 28.987 1.00 31.17 410 TYR A CA 1
ATOM 2726 C C . TYR A 1 391 ? 11.978 11.238 30.140 1.00 31.44 410 TYR A C 1
ATOM 2727 O O . TYR A 1 391 ? 11.398 11.695 31.122 1.00 31.76 410 TYR A O 1
ATOM 2736 N N . GLY A 1 392 ? 13.305 11.234 30.020 1.00 31.28 411 GLY A N 1
ATOM 2737 C CA . GLY A 1 392 ? 14.153 11.917 30.979 1.00 31.70 411 GLY A CA 1
ATOM 2738 C C . GLY A 1 392 ? 14.827 11.021 31.998 1.00 31.86 411 GLY A C 1
ATOM 2739 O O . GLY A 1 392 ? 14.616 9.801 32.008 1.00 31.51 411 GLY A O 1
ATOM 2740 N N . ASP A 1 393 ? 15.611 11.660 32.867 1.00 32.00 412 ASP A N 1
ATOM 2741 C CA . ASP A 1 393 ? 16.514 11.008 33.823 1.00 32.38 412 ASP A CA 1
ATOM 2742 C C . ASP A 1 393 ? 15.784 10.216 34.897 1.00 32.48 412 ASP A C 1
ATOM 2743 O O . ASP A 1 393 ? 16.228 9.133 35.276 1.00 32.98 412 ASP A O 1
ATOM 2748 N N . GLU A 1 394 ? 14.673 10.771 35.384 1.00 32.56 413 GLU A N 1
ATOM 2749 C CA . GLU A 1 394 ? 13.852 10.158 36.441 1.00 32.05 413 GLU A CA 1
ATOM 2750 C C . GLU A 1 394 ? 13.219 8.869 35.963 1.00 31.42 413 GLU A C 1
ATOM 2751 O O . GLU A 1 394 ? 13.292 7.848 36.654 1.00 31.20 413 GLU A O 1
ATOM 2757 N N . ALA A 1 395 ? 12.593 8.934 34.783 1.00 30.49 414 ALA A N 1
ATOM 2758 C CA . ALA A 1 395 ? 12.061 7.776 34.080 1.00 29.71 414 ALA A CA 1
ATOM 2759 C C . ALA A 1 395 ? 13.120 6.696 33.862 1.00 29.59 414 ALA A C 1
ATOM 2760 O O . ALA A 1 395 ? 12.803 5.504 33.906 1.00 29.21 414 ALA A O 1
ATOM 2762 N N . GLY A 1 396 ? 14.366 7.119 33.628 1.00 29.39 415 GLY A N 1
ATOM 2763 C CA . GLY A 1 396 ? 15.511 6.211 33.490 1.00 29.80 415 GLY A CA 1
ATOM 2764 C C . GLY A 1 396 ? 15.822 5.396 34.731 1.00 30.06 415 GLY A C 1
ATOM 2765 O O . GLY A 1 396 ? 15.973 4.173 34.664 1.00 29.63 415 GLY A O 1
ATOM 2766 N N . GLU A 1 397 ? 15.919 6.085 35.864 1.00 31.13 416 GLU A N 1
ATOM 2767 C CA . GLU A 1 397 ? 16.031 5.451 37.188 1.00 32.32 416 GLU A CA 1
ATOM 2768 C C . GLU A 1 397 ? 14.928 4.415 37.460 1.00 32.36 416 GLU A C 1
ATOM 2769 O O . GLU A 1 397 ? 15.220 3.283 37.851 1.00 32.49 416 GLU A O 1
ATOM 2775 N N . LEU A 1 398 ? 13.673 4.797 37.230 1.00 32.51 417 LEU A N 1
ATOM 2776 C CA . LEU A 1 398 ? 12.527 3.887 37.391 1.00 33.01 417 LEU A CA 1
ATOM 2777 C C . LEU A 1 398 ? 12.602 2.657 36.507 1.00 32.95 417 LEU A C 1
ATOM 2778 O O . LEU A 1 398 ? 12.414 1.538 36.984 1.00 33.17 417 LEU A O 1
ATOM 2783 N N . ALA A 1 399 ? 12.900 2.871 35.230 1.00 32.85 418 ALA A N 1
ATOM 2784 C CA . ALA A 1 399 ? 12.925 1.801 34.250 1.00 33.44 418 ALA A CA 1
ATOM 2785 C C . ALA A 1 399 ? 13.898 0.678 34.612 1.00 34.18 418 ALA A C 1
ATOM 2786 O O . ALA A 1 399 ? 13.489 -0.489 34.704 1.00 34.22 418 ALA A O 1
ATOM 2788 N N . GLY A 1 400 ? 15.167 1.033 34.832 1.00 34.53 419 GLY A N 1
ATOM 2789 C CA . GLY A 1 400 ? 16.220 0.066 35.163 1.00 35.75 419 GLY A CA 1
ATOM 2790 C C . GLY A 1 400 ? 16.019 -0.695 36.469 1.00 36.50 419 GLY A C 1
ATOM 2791 O O . GLY A 1 400 ? 16.533 -1.800 36.634 1.00 36.51 419 GLY A O 1
ATOM 2792 N N . LYS A 1 401 ? 15.267 -0.096 37.389 1.00 37.34 420 LYS A N 1
ATOM 2793 C CA . LYS A 1 401 ? 14.973 -0.694 38.691 1.00 38.44 420 LYS A CA 1
ATOM 2794 C C . LYS A 1 401 ? 13.763 -1.638 38.659 1.00 39.03 420 LYS A C 1
ATOM 2795 O O . LYS A 1 401 ? 13.483 -2.353 39.634 1.00 39.30 420 LYS A O 1
ATOM 2801 N N . GLN A 1 402 ? 13.055 -1.644 37.526 1.00 39.63 421 GLN A N 1
ATOM 2802 C CA . GLN A 1 402 ? 11.863 -2.452 37.352 1.00 39.78 421 GLN A CA 1
ATOM 2803 C C . GLN A 1 402 ? 12.138 -3.884 36.888 1.00 40.05 421 GLN A C 1
ATOM 2804 O O . GLN A 1 402 ? 12.515 -4.124 35.726 1.00 40.51 421 GLN A O 1
ATOM 2810 N N . LYS A 1 403 ? 11.954 -4.822 37.815 1.00 39.84 422 LYS A N 1
ATOM 2811 C CA . LYS A 1 403 ? 11.958 -6.268 37.541 1.00 39.70 422 LYS A CA 1
ATOM 2812 C C . LYS A 1 403 ? 11.093 -6.992 38.584 1.00 39.05 422 LYS A C 1
ATOM 2813 O O . LYS A 1 403 ? 11.601 -7.495 39.597 1.00 39.37 422 LYS A O 1
ATOM 2819 N N . THR A 1 404 ? 9.785 -7.032 38.312 1.00 38.18 423 THR A N 1
ATOM 2820 C CA . THR A 1 404 ? 8.745 -7.351 39.306 1.00 37.39 423 THR A CA 1
ATOM 2821 C C . THR A 1 404 ? 7.724 -8.384 38.819 1.00 36.99 423 THR A C 1
ATOM 2822 O O . THR A 1 404 ? 7.445 -8.498 37.615 1.00 36.97 423 THR A O 1
ATOM 2826 N N . THR A 1 405 ? 7.147 -9.115 39.772 1.00 36.44 424 THR A N 1
ATOM 2827 C CA . THR A 1 405 ? 5.967 -9.926 39.500 1.00 35.42 424 THR A CA 1
ATOM 2828 C C . THR A 1 405 ? 4.796 -8.994 39.176 1.00 34.52 424 THR A C 1
ATOM 2829 O O . THR A 1 405 ? 4.656 -7.924 39.771 1.00 33.96 424 THR A O 1
ATOM 2833 N N . GLY A 1 406 ? 3.960 -9.404 38.230 1.00 33.61 425 GLY A N 1
ATOM 2834 C CA . GLY A 1 406 ? 2.771 -8.648 37.924 1.00 32.73 425 GLY A CA 1
ATOM 2835 C C . GLY A 1 406 ? 1.650 -9.512 37.407 1.00 32.03 425 GLY A C 1
ATOM 2836 O O . GLY A 1 406 ? 1.872 -10.640 36.957 1.00 32.36 425 GLY A O 1
ATOM 2837 N N . TYR A 1 407 ? 0.444 -8.960 37.486 1.00 30.71 426 TYR A N 1
ATOM 2838 C CA . TYR A 1 407 ? -0.780 -9.616 37.041 1.00 30.59 426 TYR A CA 1
ATOM 2839 C C . TYR A 1 407 ? -1.397 -8.728 36.002 1.00 29.96 426 TYR A C 1
ATOM 2840 O O . TYR A 1 407 ? -1.322 -7.505 36.116 1.00 29.45 426 TYR A O 1
ATOM 2849 N N . VAL A 1 408 ? -2.005 -9.328 34.989 1.00 30.25 427 VAL A N 1
ATOM 2850 C CA . VAL A 1 408 ? -2.553 -8.502 33.929 1.00 30.45 427 VAL A CA 1
ATOM 2851 C C . VAL A 1 408 ? -3.983 -8.849 33.558 1.00 30.41 427 VAL A C 1
ATOM 2852 O O . VAL A 1 408 ? -4.402 -10.005 33.619 1.00 30.78 427 VAL A O 1
ATOM 2856 N N . TRP A 1 409 ? -4.733 -7.831 33.165 1.00 29.16 428 TRP A N 1
ATOM 2857 C CA . TRP A 1 409 ? -6.083 -8.047 32.680 1.00 28.91 428 TRP A CA 1
ATOM 2858 C C . TRP A 1 409 ? -6.141 -7.288 31.403 1.00 28.75 428 TRP A C 1
ATOM 2859 O O . TRP A 1 409 ? -5.741 -6.125 31.349 1.00 29.45 428 TRP A O 1
ATOM 2870 N N . GLN A 1 410 ? -6.654 -7.929 30.367 1.00 28.63 429 GLN A N 1
ATOM 2871 C CA . GLN A 1 410 ? -6.818 -7.262 29.082 1.00 29.13 429 GLN A CA 1
ATOM 2872 C C . GLN A 1 410 ? -8.282 -6.809 28.923 1.00 29.70 429 GLN A C 1
ATOM 2873 O O . GLN A 1 410 ? -9.187 -7.625 29.107 1.00 29.63 429 GLN A O 1
ATOM 2879 N N . LEU A 1 411 ? -8.508 -5.518 28.598 1.00 30.01 430 LEU A N 1
ATOM 2880 C CA . LEU A 1 411 ? -9.869 -4.958 28.348 1.00 29.57 430 LEU A CA 1
ATOM 2881 C C . LEU A 1 411 ? -10.115 -4.859 26.845 1.00 29.39 430 LEU A C 1
ATOM 2882 O O . LEU A 1 411 ? -9.288 -4.345 26.107 1.00 29.62 430 LEU A O 1
ATOM 2887 N N . LEU A 1 412 ? -11.232 -5.413 26.395 1.00 28.60 431 LEU A N 1
ATOM 2888 C CA . LEU A 1 412 ? -11.563 -5.441 24.975 1.00 29.71 431 LEU A CA 1
ATOM 2889 C C . LEU A 1 412 ? -12.996 -4.966 24.833 1.00 30.03 431 LEU A C 1
ATOM 2890 O O . LEU A 1 412 ? -13.829 -5.218 25.737 1.00 30.62 431 LEU A O 1
ATOM 2895 N N . PRO A 1 413 ? -13.302 -4.292 23.706 1.00 30.38 432 PRO A N 1
ATOM 2896 C CA . PRO A 1 413 ? -14.693 -3.870 23.453 1.00 30.44 432 PRO A CA 1
ATOM 2897 C C . PRO A 1 413 ? -15.667 -5.033 23.685 1.00 30.11 432 PRO A C 1
ATOM 2898 O O . PRO A 1 413 ? -15.422 -6.143 23.178 1.00 29.94 432 PRO A O 1
ATOM 2902 N N . ASN A 1 414 ? -16.731 -4.795 24.461 1.00 29.66 433 ASN A N 1
ATOM 2903 C CA . ASN A 1 414 ? -17.725 -5.844 24.762 1.00 30.42 433 ASN A CA 1
ATOM 2904 C C . ASN A 1 414 ? -18.065 -6.661 23.526 1.00 30.87 433 ASN A C 1
ATOM 2905 O O . ASN A 1 414 ? -18.450 -6.092 22.503 1.00 30.60 433 ASN A O 1
ATOM 2910 N N . GLY A 1 415 ? -17.935 -7.987 23.621 1.00 31.66 434 GLY A N 1
ATOM 2911 C CA . GLY A 1 415 ? -18.197 -8.860 22.484 1.00 32.28 434 GLY A CA 1
ATOM 2912 C C . GLY A 1 415 ? -16.950 -9.367 21.791 1.00 32.29 434 GLY A C 1
ATOM 2913 O O . GLY A 1 415 ? -16.942 -10.457 21.241 1.00 32.21 434 GLY A O 1
ATOM 2914 N N . MET A 1 416 ? -15.883 -8.574 21.816 1.00 32.94 435 MET A N 1
ATOM 2915 C CA . MET A 1 416 ? -14.625 -8.988 21.211 1.00 33.01 435 MET A CA 1
ATOM 2916 C C . MET A 1 416 ? -13.845 -9.902 22.168 1.00 32.86 435 MET A C 1
ATOM 2917 O O . MET A 1 416 ? -13.589 -9.554 23.325 1.00 33.28 435 MET A O 1
ATOM 2922 N N . LYS A 1 417 ? -13.477 -11.074 21.674 1.00 32.00 436 LYS A N 1
ATOM 2923 C CA . LYS A 1 417 ? -12.757 -12.034 22.486 1.00 31.61 436 LYS A CA 1
ATOM 2924 C C . LYS A 1 417 ? -11.260 -11.848 22.311 1.00 30.94 436 LYS A C 1
ATOM 2925 O O . LYS A 1 417 ? -10.808 -11.381 21.267 1.00 30.91 436 LYS A O 1
ATOM 2931 N N . PRO A 1 418 ? -10.479 -12.194 23.343 1.00 31.01 437 PRO A N 1
ATOM 2932 C CA . PRO A 1 418 ? -9.049 -12.248 23.161 1.00 30.58 437 PRO A CA 1
ATOM 2933 C C . PRO A 1 418 ? -8.712 -13.440 22.255 1.00 30.47 437 PRO A C 1
ATOM 2934 O O . PRO A 1 418 ? -9.531 -14.341 22.044 1.00 30.19 437 PRO A O 1
ATOM 2938 N N . GLU A 1 419 ? -7.523 -13.438 21.692 1.00 30.40 438 GLU A N 1
ATOM 2939 C CA . GLU A 1 419 ? -7.193 -14.487 20.773 1.00 30.61 438 GLU A CA 1
ATOM 2940 C C . GLU A 1 419 ? -5.703 -14.722 20.831 1.00 30.73 438 GLU A C 1
ATOM 2941 O O . GLU A 1 419 ? -4.911 -13.781 20.851 1.00 30.78 438 GLU A O 1
ATOM 2947 N N . TYR A 1 420 ? -5.343 -15.995 20.874 1.00 30.86 439 TYR A N 1
ATOM 2948 C CA . TYR A 1 420 ? -3.979 -16.404 20.684 1.00 31.23 439 TYR A CA 1
ATOM 2949 C C . TYR A 1 420 ? -3.694 -16.317 19.185 1.00 31.57 439 TYR A C 1
ATOM 2950 O O . TYR A 1 420 ? -4.434 -16.875 18.355 1.00 32.04 439 TYR A O 1
ATOM 2959 N N . ARG A 1 421 ? -2.633 -15.595 18.848 1.00 31.59 440 ARG A N 1
ATOM 2960 C CA . ARG A 1 421 ? -2.295 -15.299 17.477 1.00 32.45 440 ARG A CA 1
ATOM 2961 C C . ARG A 1 421 ? -0.905 -15.849 17.172 1.00 33.15 440 ARG A C 1
ATOM 2962 O O . ARG A 1 421 ? 0.093 -15.132 17.309 1.00 33.70 440 ARG A O 1
ATOM 2970 N N . PRO A 1 422 ? -0.838 -17.129 16.745 1.00 33.89 441 PRO A N 1
ATOM 2971 C CA . PRO A 1 422 ? 0.437 -17.813 16.508 1.00 34.02 441 PRO A CA 1
ATOM 2972 C C . PRO A 1 422 ? 1.265 -17.148 15.410 1.00 34.59 441 PRO A C 1
ATOM 2973 O O . PRO A 1 422 ? 0.816 -16.224 14.720 1.00 34.56 441 PRO A O 1
#

CATH classification: 2.40.40.10 (+2 more: 2.40.240.50, 2.40.50.270)

Organism: Neisseria gonorrhoeae (NCBI:txid485)

Foldseek 3Di:
DAFAQAAFDDFQDWDDDPLKIWTWHAQPVFPCLVVAQLLVLLVQLQLLCVQVCPDPQCVRLNVNSVVFDSGPVRSSCSLRRFKIKIWMDHNNHLKDKEFADEAEEAAWWQDDDPQFHAFAWAQWQFKEKEFDVCADWACDDSHYICAGEDVVQFQDDVDDGIAIFGDDDRHTHQHFFQLCVVVPVRPPTTDTRTTGRAPLSVLVSVVRQWYWHQYPVGDTFTKGFDFKRNDAADQLLVVCVVVPQDPSVLSDSVSVRVSCVVPVVCVSVSSRVGRMDTHIDTDQAYQAPSRGHGDAQAEKAADVLAAPASWFKWKWKAQLPVRHTDTHGHTHHHHDPPFDTNPGIHGYHGYYDVSVVRRRSGIIMMGMITIHGRPDDTHRDD

Radius of gyration: 22.68 Å; Cα contacts (8 Å, |Δi|>4): 896; chains: 1; bounding box: 67×48×59 Å

Secondary structure (DSSP, 8-state):
-PPP--PPPPTT-EEEETTEEEEE--GGGSTT-TT--HHHHHHHHHHHHHHHTTSTT-HHHHHHHHTS-SSHHHHHHHHHHHEEEEEEEETTBS-EEEEEEEE-EEEEESS--SS--EEEEBS-TT-EEEE---EEE---BTTB--EEE-TTTS---S--SEEEEEEETTEEEEPPPHHHHHTTTTTTSS-EEEEES-HHHHHHHHHHS-EEEE-TTS-EEEEEEEEE--PPP--HHHHHHTTTSS-TTS-SHHHHHHHHHH-GGGHHHHHTT----EEEEE----B-TTSSBPPTTSEEEE-TTTS-TT-EEEEEEE-TTT-SEEEEEEEEEEE-TT--SSSEEEEEEEESHHHHHHHHH-EEEEEEEEEEETTPPP----

Nearest PDB structures (foldseek):
  2g5d-assembly1_A  TM=1.003E+00  e=1.237E-90  Neisseria gonorrhoeae FA 1090
  2g6g-assembly1_A  TM=9.774E-01  e=4.735E-81  Neisseria gonorrhoeae FA 1090
  6qk4-assembly1_B  TM=7.005E-01  e=5.087E-38  Burkholderia pseudomallei
  2pnw-assembly1_A  TM=8.129E-01  e=8.872E-29  Agrobacterium fabrum str. C58
  3czb-assembly3_B  TM=7.155E-01  e=7.361E-28  Caulobacter vibrioides CB15

Sequence (382 aa):
PDRPAGIPDPAGTTVAGGGAVYTVVPHLSMPHWAAQDFAKSLQSFRLGCANLKNRQGWQDVCAQAFQTPIHSFQAKRFFERYFTPWQVAGNGSLAGTVTGYYEPVLKGDGRRTERARFPIYGIPDDFISVPLPLVRIRQTGKNSGTHTADLSRFPITARTTAIKGRFEGSRFLPYHTRNQINGGALDGKAPILGYAEDPVELFFMHIQGSGRLKTPSGKYIRIGYADKNEHPYVSIGRYMADKGYLKLGQTSMQGIKAYMRQNPQRLAEVLGQNPSYIFFRELDGPVGALGTPLMGEYAGAIDRHYITLGAPLFVATAHPVTRKALNRLIMAQDTGSAIKGAVRVDYFWGYGDEAGELAGKQKTTGYVWQLLPNGMKPEYRP

B-factor: mean 32.17, std 4.41, range [16.01, 57.49]

Solvent-accessible surface area: 18266 Å² total; per-residue (Å²): 162,113,94,101,43,44,150,71,26,100,78,48,33,83,31,76,21,33,45,1,60,0,38,7,23,78,32,136,63,3,52,112,2,69,89,17,49,1,15,88,0,0,73,0,1,54,70,1,0,61,66,0,100,118,74,154,33,4,77,55,6,2,29,9,0,115,93,9,73,75,103,34,118,67,0,62,94,7,0,57,143,21,1,7,3,0,39,0,17,16,129,79,48,72,46,15,62,1,31,16,28,39,1,10,27,4,134,1,16,46,155,172,36,169,166,2,130,48,34,1,14,2,56,0,97,36,2,5,22,18,101,52,160,182,70,162,9,175,80,88,27,177,54,46,15,101,34,64,1,50,48,105,176,8,36,67,109,115,173,25,76,10,5,16,0,40,51,94,71,73,141,2,46,35,3,25,34,7,74,93,4,72,71,25,35,1,111,87,48,15,64,79,23,0,36,0,31,6,20,1,29,15,2,44,0,8,76,63,13,7,0,6,0,79,15,106,84,32,134,78,47,59,0,5,90,25,22,74,1,34,26,74,123,60,17,4,3,151,34,0,34,116,104,60,48,20,161,110,70,86,34,50,27,119,21,0,60,59,33,11,142,149,35,97,120,85,44,67,49,0,11,15,67,3,25,9,8,18,0,3,102,121,85,126,8,13,66,13,47,13,41,3,49,3,38,28,61,14,0,0,2,1,6,120,69,29,4,6,6,1,0,0,0,0,1,9,16,24,36,5,71,74,114,152,71,8,19,52,0,0,0,0,2,18,50,29,113,85,9,127,26,7,12,37,1,22,0,1,14,9,87,7,97,123,7,16,109,33,4,67,110,5,150,15,85,0,91,3,14,0,0,0,11,18,42,43,102,3,89,72,87,141

InterPro domains:
  IPR005300 Lytic transglycosylase MltA, domain B [PF03562] (137-335)
  IPR005300 Lytic transglycosylase MltA, domain B [SM00925] (144-335)
  IPR010611 3D domain [PF06725] (359-430)
  IPR026044 Membrane-bound lytic murein transglycosylase A [PIRSF019422] (3-434)
  IPR026044 Membrane-bound lytic murein transglycosylase A [PTHR30124] (1-435)
  IPR036908 RlpA-like domain superfamily [G3DSA:2.40.40.10] (56-438)
  IPR036908 RlpA-like domain superfamily [SSF50685] (50-439)